Protein AF-0000000075736662 (afdb_homodimer)

InterPro domains:
  IPR007848 Methyltransferase small domain [PF05175] (39-181)
  IPR029063 S-adenosyl-L-methionine-dependent methyltransferase superfamily [G3DSA:3.40.50.150] (13-254)
  IPR029063 S-adenosyl-L-methionine-dependent methyltransferase superfamily [SSF53335] (34-203)
  IPR050210 tRNA (adenine-N(6)-)-methyltransferase [PTHR47739] (12-248)

Foldseek 3Di:
DPPPPPPPPQDWDWDAWLQRLFIAIAGPDDDDDDLQLLQQLLLAADEAPFEEEEDACQLNSNQVLNCSLYPRYAYEYEHQDVVRLVRNVVRCVVNVHDYHYHRDDLLDDQVRCVVRVQFFAAGQEYEYEFDPPPPVVPPPDPPVVVVPPPPPPDDSLLSNVVSRLRRHHQFGKYKYKDFPVCVVVNVVSCVPFWDPKEKEFEAQEPPDGGGMIIMMITGVDDDHYHYDYYHYQAYNVGHGDPQSVCSRNSNHGDPSNPD/DPPPPPPPPQDWDWDAWLQRLFIAIAGPDDDDDDLQLLQLLLLAADEAPFEEEEDACQLNSNQVLNCSLYPRYAYEYEHQDPVRLVRNVVRCVVNVHDYHYHRDDLLDDQVRCVVRVQFFAAGQEYEYEWDPPPPVVPPPDPPVVVVPPPPPPDDSLLSNVVSRLRRHHQFGKYKYKDFPVCVVVNVVSCVPQWDPKEKEFEAQEPPDGGGMIIMMITGNDDDHYHYDYYHYQAYNVGHGDPQSVCSRNSNHGDPSNPD

Radius of gyration: 26.82 Å; Cα contacts (8 Å, |Δi|>4): 1140; chains: 2; bounding box: 58×74×99 Å

Structure (mmCIF, N/CA/C/O backbone):
data_AF-0000000075736662-model_v1
#
loop_
_entity.id
_entity.type
_entity.pdbx_description
1 polymer Methyltransferase
#
loop_
_atom_site.group_PDB
_atom_site.id
_atom_site.type_symbol
_atom_site.label_atom_id
_atom_site.label_alt_id
_atom_site.label_comp_id
_atom_site.label_asym_id
_atom_site.label_entity_id
_atom_site.label_seq_id
_atom_site.pdbx_PDB_ins_code
_atom_site.Cartn_x
_atom_site.Cartn_y
_atom_site.Cartn_z
_atom_site.occupancy
_atom_site.B_iso_or_equiv
_atom_site.auth_seq_id
_atom_site.auth_comp_id
_atom_site.auth_asym_id
_atom_site.auth_atom_id
_atom_site.pdbx_PDB_model_num
ATOM 1 N N . MET A 1 1 ? 0.084 33.062 53.5 1 30.75 1 MET A N 1
ATOM 2 C CA . MET A 1 1 ? 0.023 33.688 52.188 1 30.75 1 MET A CA 1
ATOM 3 C C . MET A 1 1 ? 0.568 32.75 51.125 1 30.75 1 MET A C 1
ATOM 5 O O . MET A 1 1 ? 1.773 32.5 51.062 1 30.75 1 MET A O 1
ATOM 9 N N . THR A 1 2 ? -0.116 31.641 50.781 1 36.44 2 THR A N 1
ATOM 10 C CA . THR A 1 2 ? 0.215 30.547 49.875 1 36.44 2 THR A CA 1
ATOM 11 C C . THR A 1 2 ? 0.56 31.078 48.5 1 36.44 2 THR A C 1
ATOM 13 O O . THR A 1 2 ? -0.224 31.828 47.906 1 36.44 2 THR A O 1
ATOM 16 N N . GLU A 1 3 ? 1.802 31.391 48.219 1 38.34 3 GLU A N 1
ATOM 17 C CA . GLU A 1 3 ? 2.213 31.875 46.906 1 38.34 3 GLU A CA 1
ATOM 18 C C . GLU A 1 3 ? 1.52 31.094 45.781 1 38.34 3 GLU A C 1
ATOM 20 O O . GLU A 1 3 ? 1.496 29.859 45.812 1 38.34 3 GLU A O 1
ATOM 25 N N . PRO A 1 4 ? 0.386 31.594 45.188 1 38.97 4 PRO A N 1
ATOM 26 C CA . PRO A 1 4 ? -0.211 30.875 44.062 1 38.97 4 PRO A CA 1
ATOM 27 C C . PRO A 1 4 ? 0.835 30.266 43.156 1 38.97 4 PRO A C 1
ATOM 29 O O . PRO A 1 4 ? 1.888 30.859 42.906 1 38.97 4 PRO A O 1
ATOM 32 N N . VAL A 1 5 ? 1.201 29 43.312 1 40.25 5 VAL A N 1
ATOM 33 C CA . VAL A 1 5 ? 2.01 28.328 42.281 1 40.25 5 VAL A CA 1
ATOM 34 C C . VAL A 1 5 ? 1.581 28.781 40.906 1 40.25 5 VAL A C 1
ATOM 36 O O . VAL A 1 5 ? 0.405 28.688 40.531 1 40.25 5 VAL A O 1
ATOM 39 N N . ASP A 1 6 ? 2.006 29.875 40.375 1 44.06 6 ASP A N 1
ATOM 40 C CA . ASP A 1 6 ? 1.748 30.359 39.031 1 44.06 6 ASP A CA 1
ATOM 41 C C . ASP A 1 6 ? 1.659 29.203 38.031 1 44.06 6 ASP A C 1
ATOM 43 O O . ASP A 1 6 ? 2.389 28.219 38.156 1 44.06 6 ASP A O 1
ATOM 47 N N . PRO A 1 7 ? 0.623 28.812 37.469 1 44.59 7 PRO A N 1
ATOM 48 C CA . PRO A 1 7 ? 0.586 27.766 36.469 1 44.59 7 PRO A CA 1
ATOM 49 C C . PRO A 1 7 ? 1.918 27.594 35.719 1 44.59 7 PRO A C 1
ATOM 51 O O . PRO A 1 7 ? 2.504 28.578 35.281 1 44.59 7 PRO A O 1
ATOM 54 N N . ALA A 1 8 ? 2.832 26.75 36.062 1 46.53 8 ALA A N 1
ATOM 55 C CA . ALA A 1 8 ? 4.199 26.359 35.719 1 46.53 8 ALA A CA 1
ATOM 56 C C . ALA A 1 8 ? 4.504 26.609 34.25 1 46.53 8 ALA A C 1
ATOM 58 O O . ALA A 1 8 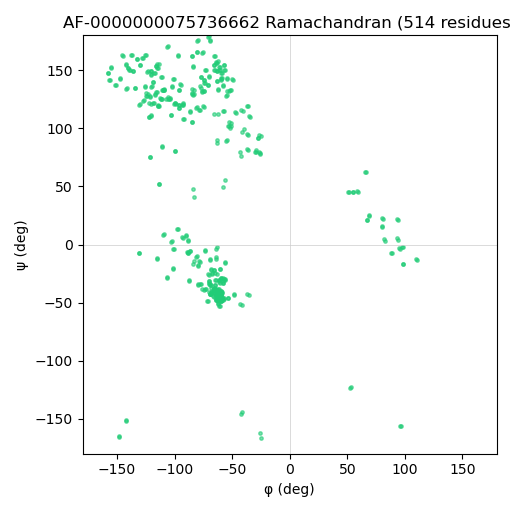? 3.85 26.047 33.375 1 46.53 8 ALA A O 1
ATOM 59 N N . ALA A 1 9 ? 4.828 27.766 33.656 1 56.56 9 ALA A N 1
ATOM 60 C CA . ALA A 1 9 ? 5.332 28.203 32.375 1 56.56 9 ALA A CA 1
ATOM 61 C C . ALA A 1 9 ? 6.164 27.109 31.703 1 56.56 9 ALA A C 1
ATOM 63 O O . ALA A 1 9 ? 7.238 26.766 32.219 1 56.56 9 ALA A O 1
ATOM 64 N N . GLN A 1 10 ? 5.441 26.125 31.078 1 71 10 GLN A N 1
ATOM 65 C CA . GLN A 1 10 ? 6.176 25.078 30.375 1 71 10 GLN A CA 1
ATOM 66 C C . GLN A 1 10 ? 7.367 25.656 29.609 1 71 10 GLN A C 1
ATOM 68 O O . GLN A 1 10 ? 7.254 26.703 28.969 1 71 10 GLN A O 1
ATOM 73 N N . THR A 1 11 ? 8.555 25.297 30 1 90.56 11 THR A N 1
ATOM 74 C CA . THR A 1 11 ? 9.773 25.688 29.312 1 90.56 11 THR A CA 1
ATOM 75 C C . THR A 1 11 ? 9.641 25.469 27.812 1 90.56 11 THR A C 1
ATOM 77 O O . THR A 1 11 ? 9.195 24.406 27.359 1 90.56 11 THR A O 1
ATOM 80 N N . VAL A 1 12 ? 9.648 26.594 27.031 1 94.88 12 VAL A N 1
ATOM 81 C CA . VAL A 1 12 ? 9.516 26.594 25.578 1 94.88 12 VAL A CA 1
ATOM 82 C C . VAL A 1 12 ? 10.891 26.812 24.938 1 94.88 12 VAL A C 1
ATOM 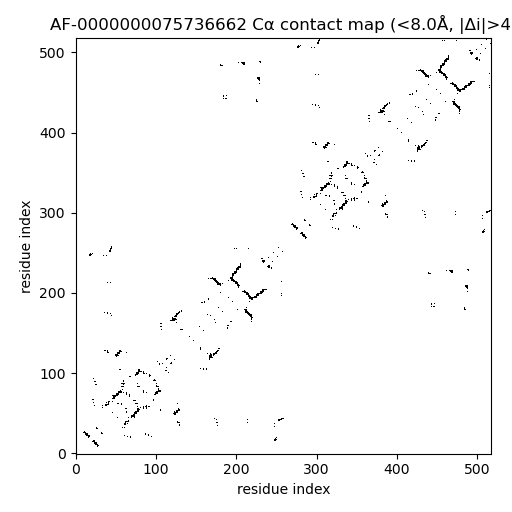84 O O . VAL A 1 12 ? 11.711 27.578 25.453 1 94.88 12 VAL A O 1
ATOM 87 N N . THR A 1 13 ? 11.195 26.062 23.938 1 96.75 13 THR A N 1
ATOM 88 C CA . THR A 1 13 ? 12.398 26.281 23.141 1 96.75 13 THR A CA 1
ATOM 89 C C . THR A 1 13 ? 12.039 26.672 21.703 1 96.75 13 THR A C 1
ATOM 91 O O . THR A 1 13 ? 10.922 26.438 21.25 1 96.75 13 THR A O 1
ATOM 94 N N . GLU A 1 14 ? 12.953 27.359 21.062 1 97.25 14 GLU A N 1
ATOM 95 C CA . GLU A 1 14 ? 12.773 27.734 19.656 1 97.25 14 GLU A CA 1
ATOM 96 C C . GLU A 1 14 ? 13.617 26.875 18.734 1 97.25 14 GLU A C 1
ATOM 98 O O . GLU A 1 14 ? 14.828 26.734 18.938 1 97.25 14 GLU A O 1
ATOM 103 N N . ASP A 1 15 ? 13.031 26.281 17.781 1 97.19 15 ASP A N 1
ATOM 104 C CA . ASP A 1 15 ? 13.711 25.422 16.812 1 97.19 15 ASP A CA 1
ATOM 105 C C . ASP A 1 15 ? 13.492 25.906 15.383 1 97.19 15 ASP A C 1
ATOM 107 O O . ASP A 1 15 ? 12.43 26.453 15.062 1 97.19 15 ASP A O 1
ATOM 111 N N . GLY A 1 16 ? 14.508 25.672 14.469 1 97.94 16 GLY A N 1
ATOM 112 C CA . GLY A 1 16 ? 14.391 26.016 13.055 1 97.94 16 GLY A CA 1
ATOM 113 C C . GLY A 1 16 ? 13.945 24.844 12.195 1 97.94 16 GLY A C 1
ATOM 114 O O . GLY A 1 16 ? 14.359 23.703 12.414 1 97.94 16 GLY A O 1
ATOM 115 N N . PHE A 1 17 ? 13.094 25.188 11.328 1 98.12 17 PHE A N 1
ATOM 116 C CA . PHE A 1 17 ? 12.625 24.25 10.312 1 98.12 17 PHE A CA 1
ATOM 117 C C . PHE A 1 17 ? 12.812 24.828 8.914 1 98.12 17 PHE A C 1
ATOM 119 O O . PHE A 1 17 ? 13.047 26.031 8.766 1 98.12 17 PHE A O 1
ATOM 126 N N . LEU A 1 18 ? 12.766 23.984 7.887 1 98.31 18 LEU A N 1
ATOM 127 C CA . LEU A 1 18 ? 12.891 24.422 6.5 1 98.31 18 LEU A CA 1
ATOM 128 C C . LEU A 1 18 ? 14.172 25.219 6.293 1 98.31 18 LEU A C 1
ATOM 130 O O . LEU A 1 18 ? 14.141 26.328 5.734 1 98.31 18 LEU A O 1
ATOM 134 N N . GLY A 1 19 ? 15.25 24.688 6.848 1 96.88 19 GLY A N 1
ATOM 135 C CA . GLY A 1 19 ? 16.531 25.344 6.699 1 96.88 19 GLY A CA 1
ATOM 136 C C . GLY A 1 19 ? 16.609 26.672 7.418 1 96.88 19 GLY A C 1
ATOM 137 O O . GLY A 1 19 ? 17.312 27.594 6.98 1 96.88 19 GLY A O 1
ATOM 138 N N . GLY A 1 20 ? 15.734 26.828 8.383 1 97.5 20 GLY A N 1
ATOM 139 C CA . GLY A 1 20 ? 15.734 28.062 9.148 1 97.5 20 GLY A CA 1
ATOM 140 C C . GLY A 1 20 ? 14.695 29.062 8.68 1 97.5 20 GLY A C 1
ATOM 141 O O . GLY A 1 20 ? 14.508 30.109 9.305 1 97.5 20 GLY A O 1
ATOM 142 N N . ARG A 1 21 ? 13.969 28.797 7.703 1 97.62 21 ARG A N 1
ATOM 143 C CA . ARG A 1 21 ? 12.992 29.703 7.125 1 97.62 21 ARG A CA 1
ATOM 144 C C . ARG A 1 21 ? 11.719 29.75 7.961 1 97.62 21 ARG A C 1
ATOM 146 O O . ARG A 1 21 ? 10.875 30.625 7.777 1 97.62 21 ARG A O 1
ATOM 153 N N . LEU A 1 22 ? 11.594 28.797 8.828 1 98.56 22 LEU A N 1
ATOM 154 C CA . LEU A 1 22 ? 10.484 28.703 9.773 1 98.56 22 LEU A CA 1
ATOM 155 C C . LEU A 1 22 ? 10.992 28.469 11.188 1 98.56 22 LEU A C 1
ATOM 157 O O . LEU A 1 22 ? 11.711 27.5 11.445 1 98.56 22 LEU A O 1
ATOM 161 N N . ARG A 1 23 ? 10.68 29.375 12.062 1 98.56 23 ARG A N 1
ATOM 162 C CA . ARG A 1 23 ? 11.047 29.281 13.477 1 98.56 23 ARG A CA 1
ATOM 163 C C . ARG A 1 23 ? 9.844 28.938 14.336 1 98.56 23 ARG A C 1
ATOM 165 O O . ARG A 1 23 ? 8.82 29.625 14.297 1 98.56 23 ARG A O 1
ATOM 172 N N . LEU A 1 24 ? 9.984 27.875 15.094 1 98.38 24 LEU A N 1
ATOM 173 C CA . LEU A 1 24 ? 8.859 27.438 15.898 1 98.38 24 LEU A CA 1
ATOM 174 C C . LEU A 1 24 ? 9.242 27.344 17.375 1 98.38 24 LEU A C 1
ATOM 176 O O . LEU A 1 24 ? 10.266 26.734 17.703 1 98.38 24 LEU A O 1
ATOM 180 N N . ARG A 1 25 ? 8.461 27.984 18.219 1 98.06 25 ARG A N 1
ATOM 181 C CA . ARG A 1 25 ? 8.523 27.766 19.656 1 98.06 25 ARG A CA 1
ATOM 182 C C . ARG A 1 25 ? 7.688 26.562 20.062 1 98.06 25 ARG A C 1
ATOM 184 O O . ARG A 1 25 ? 6.543 26.406 19.625 1 98.06 25 ARG A O 1
ATOM 191 N N . GLN A 1 26 ? 8.305 25.703 20.797 1 96.94 26 GLN A N 1
ATOM 192 C CA . GLN A 1 26 ? 7.602 24.5 21.234 1 96.94 26 GLN A CA 1
ATOM 193 C C . GLN A 1 26 ? 7.984 24.125 22.656 1 96.94 26 GLN A C 1
ATOM 195 O O . GLN A 1 26 ? 9.062 24.469 23.125 1 96.94 26 GLN A O 1
ATOM 200 N N . PRO A 1 27 ? 7.051 23.391 23.328 1 95.25 27 PRO A N 1
ATOM 201 C CA . PRO A 1 27 ? 7.418 22.906 24.672 1 95.25 27 PRO A CA 1
ATOM 202 C C . PRO A 1 27 ? 8.719 22.109 24.672 1 95.25 27 PRO A C 1
ATOM 204 O O . PRO A 1 27 ? 8.977 21.344 23.734 1 95.25 27 PRO A O 1
ATOM 207 N N . ALA A 1 28 ? 9.492 22.281 25.719 1 93.75 28 ALA A N 1
ATOM 208 C CA . ALA A 1 28 ? 10.789 21.609 25.812 1 93.75 28 ALA A CA 1
ATOM 209 C C . ALA A 1 28 ? 10.625 20.109 25.953 1 93.75 28 A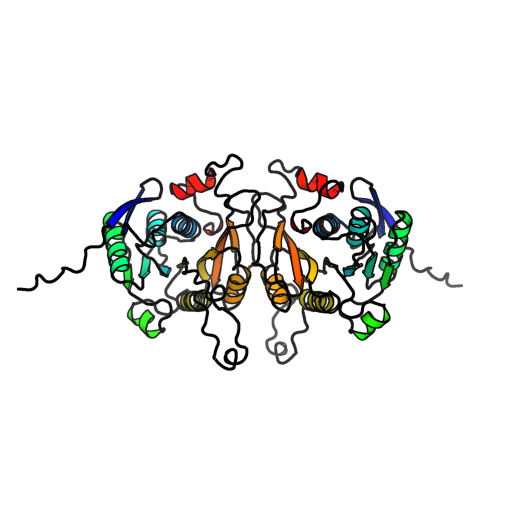LA A C 1
ATOM 211 O O . ALA A 1 28 ? 11.492 19.344 25.531 1 93.75 28 ALA A O 1
ATOM 212 N N . THR A 1 29 ? 9.477 19.75 26.484 1 89.38 29 THR A N 1
ATOM 213 C CA . THR A 1 29 ? 9.195 18.344 26.703 1 89.38 29 THR A CA 1
ATOM 214 C C . THR A 1 29 ? 7.852 17.953 26.078 1 89.38 29 THR A C 1
ATOM 216 O O . THR A 1 29 ? 7.074 18.828 25.688 1 89.38 29 THR A O 1
ATOM 219 N N . GLY A 1 30 ? 7.66 16.641 25.844 1 85.75 30 GLY A N 1
ATOM 220 C CA . GLY A 1 30 ? 6.41 16.172 25.266 1 85.75 30 GLY A CA 1
ATOM 221 C C . GLY A 1 30 ? 6.484 15.984 23.766 1 85.75 30 GLY A C 1
ATOM 222 O O . GLY A 1 30 ? 7.566 15.781 23.203 1 85.75 30 GLY A O 1
ATOM 223 N N . HIS A 1 31 ? 5.301 16.047 23.156 1 84.69 31 HIS A N 1
ATOM 224 C CA . HIS A 1 31 ? 5.254 15.852 21.719 1 84.69 31 HIS A CA 1
ATOM 225 C C . HIS A 1 31 ? 5.773 17.078 20.969 1 84.69 31 HIS A C 1
ATOM 227 O O . HIS A 1 31 ? 5.277 18.188 21.188 1 84.69 31 HIS A O 1
ATOM 233 N N . ARG A 1 32 ? 6.785 16.891 20.25 1 92.44 32 ARG A N 1
ATOM 234 C CA . ARG A 1 32 ? 7.418 17.969 19.484 1 92.44 32 ARG A CA 1
ATOM 235 C C . ARG A 1 32 ? 7.34 17.703 17.984 1 92.44 32 ARG A C 1
ATOM 237 O O . ARG A 1 32 ? 7.34 16.547 17.562 1 92.44 32 ARG A O 1
ATOM 244 N N . ALA A 1 33 ? 7.238 18.766 17.281 1 93.5 33 ALA A N 1
ATOM 245 C CA . ALA A 1 33 ? 7.227 18.641 15.82 1 93.5 33 ALA A CA 1
ATOM 246 C C . ALA A 1 33 ? 8.539 18.062 15.312 1 93.5 33 ALA A C 1
ATOM 248 O O . ALA A 1 33 ? 9.609 18.344 15.852 1 93.5 33 ALA A O 1
ATOM 249 N N . GLY A 1 34 ? 8.461 17.188 14.32 1 93.38 34 GLY A N 1
ATOM 250 C CA . GLY A 1 34 ? 9.633 16.578 13.703 1 93.38 34 GLY A CA 1
ATOM 251 C C . GLY A 1 34 ? 9.5 16.391 12.203 1 93.38 34 GLY A C 1
ATOM 252 O O . GLY A 1 34 ? 8.875 17.219 11.531 1 93.38 34 GLY A O 1
ATOM 253 N N . HIS A 1 35 ? 10.164 15.422 11.695 1 95.25 35 HIS A N 1
ATOM 254 C CA . HIS A 1 35 ? 10.227 15.172 10.258 1 95.25 35 HIS A CA 1
ATOM 255 C C . HIS A 1 35 ? 8.844 14.891 9.688 1 95.25 35 HIS A C 1
ATOM 257 O O . HIS A 1 35 ? 8.539 15.297 8.562 1 95.25 35 HIS A O 1
ATOM 263 N N . ASP A 1 36 ? 7.98 14.32 10.461 1 97.62 36 ASP A N 1
ATOM 264 C CA . ASP A 1 36 ? 6.652 13.961 9.977 1 97.62 36 ASP A CA 1
ATOM 265 C C . ASP A 1 36 ? 5.867 15.203 9.555 1 97.62 36 ASP A C 1
ATOM 267 O O . ASP A 1 36 ? 5.195 15.203 8.523 1 97.62 36 ASP A O 1
ATOM 271 N N . ALA A 1 37 ? 5.93 16.234 10.32 1 98.31 37 ALA A N 1
ATOM 272 C CA . ALA A 1 37 ? 5.195 17.469 10.023 1 98.31 37 ALA A CA 1
ATOM 273 C C . ALA A 1 37 ? 5.656 18.078 8.703 1 98.31 37 ALA A C 1
ATOM 275 O O . ALA A 1 37 ? 4.836 18.531 7.906 1 98.31 37 ALA A O 1
ATOM 276 N N . ILE A 1 38 ? 6.973 18.062 8.516 1 98.69 38 ILE A N 1
ATOM 277 C CA . ILE A 1 38 ? 7.527 18.703 7.328 1 98.69 38 ILE A CA 1
ATOM 278 C C . ILE A 1 38 ? 7.234 17.844 6.098 1 98.69 38 ILE A C 1
ATOM 280 O O . ILE A 1 38 ? 6.926 18.375 5.027 1 98.69 38 ILE A O 1
ATOM 284 N N . LEU A 1 39 ? 7.312 16.5 6.262 1 98.75 39 LEU A N 1
ATOM 285 C CA . LEU A 1 39 ? 6.945 15.617 5.168 1 98.75 39 LEU A CA 1
ATOM 286 C C . LEU A 1 39 ? 5.473 15.773 4.805 1 98.75 39 LEU A C 1
ATOM 288 O O . LEU A 1 39 ? 5.113 15.781 3.627 1 98.75 39 LEU A O 1
ATOM 292 N N . LEU A 1 40 ? 4.621 15.891 5.812 1 98.81 40 LEU A N 1
ATOM 293 C CA . LEU A 1 40 ? 3.197 16.125 5.602 1 98.81 40 LEU A CA 1
ATOM 294 C C . LEU A 1 40 ? 2.965 17.422 4.832 1 98.81 40 LEU A C 1
ATOM 296 O O . LEU A 1 40 ? 2.229 17.438 3.842 1 98.81 40 LEU A O 1
ATOM 300 N N . ALA A 1 41 ? 3.594 18.469 5.254 1 98.88 41 ALA A N 1
ATOM 301 C CA . ALA A 1 41 ? 3.461 19.75 4.582 1 98.88 41 ALA A CA 1
ATOM 302 C C . ALA A 1 41 ? 3.92 19.672 3.129 1 98.88 41 ALA A C 1
ATOM 304 O O . ALA A 1 41 ? 3.25 20.172 2.229 1 98.88 41 ALA A O 1
ATOM 305 N N . ALA A 1 42 ? 5.055 18.969 2.926 1 98.81 42 ALA A N 1
ATOM 306 C CA . ALA A 1 42 ? 5.641 18.844 1.595 1 98.81 42 ALA A CA 1
ATOM 307 C C . ALA A 1 42 ? 4.77 17.969 0.693 1 98.81 42 ALA A C 1
ATOM 309 O O . ALA A 1 42 ? 4.957 17.953 -0.525 1 98.81 42 ALA A O 1
ATOM 310 N N . SER A 1 43 ? 3.826 17.281 1.271 1 98.81 43 SER A N 1
ATOM 311 C CA . SER A 1 43 ? 2.936 16.391 0.533 1 98.81 43 SER A CA 1
ATOM 312 C C . SER A 1 43 ? 1.576 17.031 0.298 1 98.81 43 SER A C 1
ATOM 314 O O . SER A 1 43 ? 0.7 16.438 -0.332 1 98.81 43 SER A O 1
ATOM 316 N N . THR A 1 44 ? 1.338 18.203 0.816 1 98.81 44 THR A N 1
ATOM 317 C CA . THR A 1 44 ? 0.031 18.859 0.772 1 98.81 44 THR A CA 1
ATOM 318 C C . THR A 1 44 ? -0.052 19.828 -0.4 1 98.81 44 THR A C 1
ATOM 320 O O . THR A 1 44 ? 0.685 20.812 -0.447 1 98.81 44 THR A O 1
ATOM 323 N N . ARG A 1 45 ? -0.952 19.516 -1.263 1 97.5 45 ARG A N 1
ATOM 324 C CA . ARG A 1 45 ? -1.209 20.406 -2.385 1 97.5 45 ARG A CA 1
ATOM 325 C C . ARG A 1 45 ? -1.991 21.641 -1.936 1 97.5 45 ARG A C 1
ATOM 327 O O . ARG A 1 45 ? -2.994 21.516 -1.229 1 97.5 45 ARG A O 1
ATOM 334 N N . ALA A 1 46 ? -1.497 22.828 -2.367 1 97.81 46 ALA A N 1
ATOM 335 C CA . ALA A 1 46 ? -2.191 24.078 -2.08 1 97.81 46 ALA A CA 1
ATOM 336 C C . ALA A 1 46 ? -1.838 25.156 -3.109 1 97.81 46 ALA A C 1
ATOM 338 O O . ALA A 1 46 ? -0.787 25.078 -3.75 1 97.81 46 ALA A O 1
ATOM 339 N N . LYS A 1 47 ? -2.727 26.031 -3.303 1 97.44 47 LYS A N 1
ATOM 340 C CA . LYS A 1 47 ? -2.494 27.219 -4.133 1 97.44 47 LYS A CA 1
ATOM 341 C C . LYS A 1 47 ? -3.076 28.469 -3.48 1 97.44 47 LYS A C 1
ATOM 343 O O . LYS A 1 47 ? -3.904 28.375 -2.572 1 97.44 47 LYS A O 1
ATOM 348 N N . ALA A 1 48 ? -2.59 29.625 -4 1 97.94 48 ALA A N 1
ATOM 349 C CA . ALA A 1 48 ? -3.111 30.891 -3.492 1 97.94 48 ALA A CA 1
ATOM 350 C C . ALA A 1 48 ? -4.637 30.906 -3.527 1 97.94 48 ALA A C 1
ATOM 352 O O . ALA A 1 48 ? -5.246 30.5 -4.512 1 97.94 48 ALA A O 1
ATOM 353 N N . GLY A 1 49 ? -5.215 31.328 -2.434 1 98.25 49 GLY A N 1
ATOM 354 C CA . GLY A 1 49 ? -6.664 31.406 -2.344 1 98.25 49 GLY A CA 1
ATOM 355 C C . GLY A 1 49 ? -7.281 30.219 -1.633 1 98.25 49 GLY A C 1
ATOM 356 O O . GLY A 1 49 ? -8.445 30.266 -1.223 1 98.25 49 GLY A O 1
ATOM 357 N N . ASP A 1 50 ? -6.535 29.125 -1.489 1 98.69 50 ASP A N 1
ATOM 358 C CA . ASP A 1 50 ? -7.059 27.922 -0.839 1 98.69 50 ASP A CA 1
ATOM 359 C C . ASP A 1 50 ? -7.23 28.141 0.662 1 98.69 50 ASP A C 1
ATOM 361 O O . ASP A 1 50 ? -6.375 28.75 1.305 1 98.69 50 ASP A O 1
ATOM 365 N N . ARG A 1 51 ? -8.328 27.672 1.18 1 98.88 51 ARG A N 1
ATOM 366 C CA . ARG A 1 51 ? -8.453 27.484 2.621 1 98.88 51 ARG A CA 1
ATOM 367 C C . ARG A 1 51 ? -7.91 26.125 3.037 1 98.88 51 ARG A C 1
ATOM 369 O O . ARG A 1 51 ? -8.453 25.078 2.65 1 98.88 51 ARG A O 1
ATOM 376 N N . VAL A 1 52 ? -6.828 26.141 3.811 1 98.88 52 VAL A N 1
ATOM 377 C CA . VAL A 1 52 ? -6.105 24.938 4.195 1 98.88 52 VAL A CA 1
ATOM 378 C C . VAL A 1 52 ? -6.23 24.719 5.703 1 98.88 52 VAL A C 1
ATOM 380 O O . VAL A 1 52 ? -5.762 25.547 6.492 1 98.88 52 VAL A O 1
ATOM 383 N N . VAL A 1 53 ? -6.824 23.578 6.094 1 98.94 53 VAL A N 1
ATOM 384 C CA . VAL A 1 53 ? -7.098 23.328 7.504 1 98.94 53 VAL A CA 1
ATOM 385 C C . VAL A 1 53 ? -6.227 22.172 8.008 1 98.94 53 VAL A C 1
ATOM 387 O O . VAL A 1 53 ? -6.207 21.094 7.406 1 98.94 53 VAL A O 1
ATOM 390 N N . GLU A 1 54 ? -5.488 22.406 9.078 1 98.94 54 GLU A N 1
ATOM 391 C CA . GLU A 1 54 ? -4.738 21.344 9.734 1 98.94 54 GLU A CA 1
ATOM 392 C C . GLU A 1 54 ? -5.48 20.828 10.961 1 98.94 54 GLU A C 1
ATOM 394 O O . GLU A 1 54 ? -5.812 21.594 11.867 1 98.94 54 GLU A O 1
ATOM 399 N N . PHE A 1 55 ? -5.766 19.531 10.969 1 98.69 55 PHE A N 1
ATOM 400 C CA . PHE A 1 55 ? -6.289 18.875 12.156 1 98.69 55 PHE A CA 1
ATOM 401 C C . PHE A 1 55 ? -5.152 18.453 13.086 1 98.69 55 PHE A C 1
ATOM 403 O O . PHE A 1 55 ? -4.215 17.781 12.656 1 98.69 55 PHE A O 1
ATOM 410 N N . GLY A 1 56 ? -5.258 18.797 14.367 1 97.81 56 GLY A N 1
ATOM 411 C CA . GLY A 1 56 ? -4.188 18.469 15.297 1 97.81 56 GLY A CA 1
ATOM 412 C C . GLY A 1 56 ? -2.891 19.188 14.992 1 97.81 56 GLY A C 1
ATOM 413 O O . GLY A 1 56 ? -1.847 18.547 14.82 1 97.81 56 GLY A O 1
ATOM 414 N N . SER A 1 57 ? -2.967 20.5 15.078 1 98.19 57 SER A N 1
ATOM 415 C CA . SER A 1 57 ? -1.87 21.312 14.547 1 98.19 57 SER A CA 1
ATOM 416 C C . SER A 1 57 ? -0.699 21.359 15.523 1 98.19 57 SER A C 1
ATOM 418 O O . SER A 1 57 ? 0.421 21.703 15.141 1 98.19 57 SER A O 1
ATOM 420 N N . GLY A 1 58 ? -0.956 21.016 16.812 1 97.31 58 GLY A N 1
ATOM 421 C CA . GLY A 1 58 ? 0.085 21.297 17.781 1 97.31 58 GLY A CA 1
ATOM 422 C C . GLY A 1 58 ? 0.556 22.734 17.766 1 97.31 58 GLY A C 1
ATOM 423 O O . GLY A 1 58 ? -0.254 23.656 17.844 1 97.31 58 GLY A O 1
ATOM 424 N N . VAL A 1 59 ? 1.823 22.906 17.562 1 98.06 59 VAL A N 1
ATOM 425 C CA . VAL A 1 59 ? 2.369 24.25 17.562 1 98.06 59 VAL A CA 1
ATOM 426 C C . VAL A 1 59 ? 2.334 24.828 16.156 1 98.06 59 VAL A C 1
ATOM 428 O O . VAL A 1 59 ? 2.924 25.875 15.883 1 98.06 59 VAL A O 1
ATOM 431 N N . GLY A 1 60 ? 1.72 24.156 15.211 1 98.62 60 GLY A N 1
ATOM 432 C CA . GLY A 1 60 ? 1.428 24.688 13.891 1 98.62 60 GLY A CA 1
ATOM 433 C C . GLY A 1 60 ? 2.496 24.344 12.867 1 98.62 60 GLY A C 1
ATOM 434 O O . GLY A 1 60 ? 2.588 25 11.82 1 98.62 60 GLY A O 1
ATOM 435 N N . ALA A 1 61 ? 3.307 23.297 13.117 1 98.56 61 ALA A N 1
ATOM 436 C CA . ALA A 1 61 ? 4.484 23.016 12.297 1 98.56 61 ALA A CA 1
ATOM 437 C C . ALA A 1 61 ? 4.094 22.75 10.852 1 98.56 61 ALA A C 1
ATOM 439 O O . ALA A 1 61 ? 4.594 23.406 9.93 1 98.56 61 ALA A O 1
ATOM 440 N N . ALA A 1 62 ? 3.188 21.859 10.578 1 98.75 62 ALA A N 1
ATOM 441 C CA . ALA A 1 62 ? 2.852 21.453 9.211 1 98.75 62 ALA A CA 1
ATOM 442 C C . ALA A 1 62 ? 2.1 22.562 8.492 1 98.75 62 ALA A C 1
ATOM 444 O O . ALA A 1 62 ? 2.471 22.953 7.379 1 98.75 62 ALA A O 1
ATOM 445 N N . GLY A 1 63 ? 1.078 23.109 9.125 1 98.81 63 GLY A N 1
ATOM 446 C CA . GLY A 1 63 ? 0.286 24.172 8.508 1 98.81 63 GLY A CA 1
ATOM 447 C C . GLY A 1 63 ? 1.097 25.406 8.18 1 98.81 63 GLY A C 1
ATOM 448 O O . GLY A 1 63 ? 0.952 25.984 7.098 1 98.81 63 GLY A O 1
ATOM 449 N N . LEU A 1 64 ? 1.939 25.828 9.117 1 98.88 64 LEU A N 1
ATOM 450 C CA . LEU A 1 64 ? 2.75 27.016 8.891 1 98.88 64 LEU A CA 1
ATOM 451 C C . LEU A 1 64 ? 3.82 26.75 7.836 1 98.88 64 LEU A C 1
ATOM 453 O O . LEU A 1 64 ? 4.203 27.656 7.09 1 98.88 64 LEU A O 1
ATOM 457 N N . ALA A 1 65 ? 4.293 25.484 7.777 1 98.88 65 ALA A N 1
ATOM 458 C CA . ALA A 1 65 ? 5.223 25.125 6.707 1 98.88 65 ALA A CA 1
ATOM 459 C C . ALA A 1 65 ? 4.562 25.25 5.34 1 98.88 65 ALA A C 1
ATOM 461 O O . ALA A 1 65 ? 5.188 25.719 4.387 1 98.88 65 ALA A O 1
ATOM 462 N N . VAL A 1 66 ? 3.303 24.859 5.199 1 98.81 66 VAL A N 1
ATOM 463 C CA . VAL A 1 66 ? 2.578 25.031 3.947 1 98.81 66 VAL A CA 1
ATOM 464 C C . VAL A 1 66 ? 2.43 26.531 3.641 1 98.81 66 VAL A C 1
ATOM 466 O O . VAL A 1 66 ? 2.65 26.953 2.508 1 98.81 66 VAL A O 1
ATOM 469 N N . ALA A 1 67 ? 2.086 27.297 4.684 1 98.75 67 ALA A N 1
ATOM 470 C CA . ALA A 1 67 ? 1.898 28.734 4.516 1 98.75 67 ALA A CA 1
ATOM 471 C C . ALA A 1 67 ? 3.193 29.406 4.07 1 98.75 67 ALA A C 1
ATOM 473 O O . ALA A 1 67 ? 3.164 30.375 3.299 1 98.75 67 ALA A O 1
ATOM 474 N N . ARG A 1 68 ? 4.277 28.953 4.594 1 98.38 68 ARG A N 1
ATOM 475 C CA . ARG A 1 68 ? 5.582 29.484 4.203 1 98.38 68 ARG A CA 1
ATOM 476 C C . ARG A 1 68 ? 5.891 29.156 2.746 1 98.38 68 ARG A C 1
ATOM 478 O O . ARG A 1 68 ? 6.477 29.984 2.033 1 98.38 68 ARG A O 1
ATOM 485 N N . ARG A 1 69 ? 5.523 27.984 2.283 1 97.5 69 ARG A N 1
ATOM 486 C CA . ARG A 1 69 ? 5.801 27.484 0.941 1 97.5 69 ARG A CA 1
ATOM 487 C C . ARG A 1 69 ? 4.887 28.141 -0.088 1 97.5 69 ARG A C 1
ATOM 489 O O . ARG A 1 69 ? 5.312 28.422 -1.213 1 97.5 69 ARG A O 1
ATOM 496 N N . VAL A 1 70 ? 3.617 28.344 0.326 1 97.56 70 VAL A N 1
ATOM 497 C CA . VAL A 1 70 ? 2.611 28.828 -0.612 1 97.56 70 VAL A CA 1
ATOM 498 C C . VAL A 1 70 ? 2.012 30.141 -0.095 1 97.56 70 VAL A C 1
ATOM 500 O O . VAL A 1 70 ? 1.161 30.125 0.797 1 97.56 70 VAL A O 1
ATOM 503 N N . GLU A 1 71 ? 2.324 31.203 -0.739 1 96.5 71 GLU A N 1
ATOM 504 C CA . GLU A 1 71 ? 1.806 32.5 -0.348 1 96.5 71 GLU A CA 1
ATOM 505 C C . GLU A 1 71 ? 0.334 32.656 -0.726 1 96.5 71 GLU A C 1
ATOM 507 O O . GLU A 1 71 ? -0.083 32.219 -1.798 1 96.5 71 GLU A O 1
ATOM 512 N N . GLY A 1 72 ? -0.385 33.25 0.09 1 97.62 72 GLY A N 1
ATOM 513 C CA . GLY A 1 72 ? -1.742 33.625 -0.258 1 97.62 72 GLY A CA 1
ATOM 514 C C . GLY A 1 72 ? -2.781 32.625 0.151 1 97.62 72 GLY A C 1
ATOM 515 O O . GLY A 1 72 ? -3.965 32.75 -0.16 1 97.62 72 GLY A O 1
ATOM 516 N N . ILE A 1 73 ? -2.369 31.562 0.841 1 98.19 73 ILE A N 1
ATOM 517 C CA . ILE A 1 73 ? -3.367 30.625 1.332 1 98.19 73 ILE A CA 1
ATOM 518 C C . ILE A 1 73 ? -4.004 31.156 2.611 1 98.19 73 ILE A C 1
ATOM 520 O O . ILE A 1 73 ? -3.543 32.156 3.166 1 98.19 73 ILE A O 1
ATOM 524 N N . ASP A 1 74 ? -5.113 30.547 2.986 1 98.5 74 ASP A N 1
ATOM 525 C CA . ASP A 1 74 ? -5.82 30.828 4.23 1 98.5 74 ASP A CA 1
ATOM 526 C C . ASP A 1 74 ? -5.719 29.656 5.199 1 98.5 74 ASP A C 1
ATOM 528 O O . ASP A 1 74 ? -6.621 28.828 5.27 1 98.5 74 ASP A O 1
ATOM 532 N N . PRO A 1 75 ? -4.613 29.625 5.949 1 98.75 75 PRO A N 1
ATOM 533 C CA . PRO A 1 75 ? -4.406 28.484 6.852 1 98.75 75 PRO A CA 1
ATOM 534 C C . PRO A 1 75 ? -5.238 28.578 8.125 1 98.75 75 PRO A C 1
ATOM 536 O O . PRO A 1 75 ? -5.34 29.656 8.719 1 98.75 75 PRO A O 1
ATOM 539 N N . VAL A 1 76 ? -5.848 27.469 8.516 1 98.94 76 VAL A N 1
ATOM 540 C CA . VAL A 1 76 ? -6.539 27.328 9.789 1 98.94 76 VAL A CA 1
ATOM 541 C C . VAL A 1 76 ? -5.922 26.172 10.578 1 98.94 76 VAL A C 1
ATOM 543 O O . VAL A 1 76 ? -5.855 25.047 10.086 1 98.94 76 VAL A O 1
ATOM 546 N N . LEU A 1 77 ? -5.426 26.469 11.773 1 98.88 77 LEU A N 1
ATOM 547 C CA . LEU A 1 77 ? -4.785 25.484 12.641 1 98.88 77 LEU A CA 1
ATOM 548 C C . LEU A 1 77 ? -5.727 25.062 13.766 1 98.88 77 LEU A C 1
ATOM 550 O O . LEU A 1 77 ? -6.027 25.844 14.664 1 98.88 77 LEU A O 1
ATOM 554 N N . VAL A 1 78 ? -6.184 23.812 13.711 1 98.81 78 VAL A N 1
ATOM 555 C CA . VAL A 1 78 ? -7.121 23.297 14.695 1 98.81 78 VAL A CA 1
ATOM 556 C C . VAL A 1 78 ? -6.367 22.469 15.742 1 98.81 78 VAL A C 1
ATOM 558 O O . VAL A 1 78 ? -5.68 21.5 15.398 1 98.81 78 VAL A O 1
ATOM 561 N N . GLU A 1 79 ? -6.465 22.844 16.953 1 98.12 79 GLU A N 1
ATOM 562 C CA . GLU A 1 79 ? -5.77 22.203 18.062 1 98.12 79 GLU A CA 1
ATOM 563 C C . GLU A 1 79 ? -6.645 22.141 19.312 1 98.12 79 GLU A C 1
ATOM 565 O O . GLU A 1 79 ? -7.293 23.141 19.656 1 98.12 79 GLU A O 1
ATOM 570 N N . ILE A 1 80 ? -6.648 20.969 19.922 1 97.56 80 ILE A N 1
ATOM 571 C CA . ILE A 1 80 ? -7.539 20.75 21.047 1 97.56 80 ILE A CA 1
ATOM 572 C C . ILE A 1 80 ? -6.926 21.375 22.312 1 97.56 80 ILE A C 1
ATOM 574 O O . ILE A 1 80 ? -7.648 21.828 23.203 1 97.56 80 ILE A O 1
ATOM 578 N N . ASP A 1 81 ? -5.648 21.375 22.5 1 96.56 81 ASP A N 1
ATOM 579 C CA . ASP A 1 81 ? -4.953 21.922 23.656 1 96.56 81 ASP A CA 1
ATOM 580 C C . ASP A 1 81 ? -4.801 23.438 23.516 1 96.56 81 ASP A C 1
ATOM 582 O O . ASP A 1 81 ? -4.09 23.922 22.641 1 96.56 81 ASP A O 1
ATOM 586 N N . PRO A 1 82 ? -5.367 24.188 24.406 1 97.25 82 PRO A N 1
ATOM 587 C CA . PRO A 1 82 ? -5.336 25.656 24.266 1 97.25 82 PRO A CA 1
ATOM 588 C C . PRO A 1 82 ? -3.922 26.219 24.359 1 97.25 82 PRO A C 1
ATOM 590 O O . PRO A 1 82 ? -3.621 27.234 23.734 1 97.25 82 PRO A O 1
ATOM 593 N N . ASN A 1 83 ? -3.09 25.547 25.109 1 96.12 83 ASN A N 1
ATOM 594 C CA . ASN A 1 83 ? -1.717 26.031 25.219 1 96.12 83 ASN A CA 1
ATOM 595 C C . ASN A 1 83 ? -0.952 25.844 23.922 1 96.12 83 ASN A C 1
ATOM 597 O O . ASN A 1 83 ? -0.212 26.734 23.5 1 96.12 83 ASN A O 1
ATOM 601 N N . LEU A 1 84 ? -1.128 24.766 23.297 1 97.19 84 LEU A N 1
ATOM 602 C CA . LEU A 1 84 ? -0.491 24.516 22.016 1 97.19 84 LEU A CA 1
ATOM 603 C C . LEU A 1 84 ? -1.07 25.422 20.938 1 97.19 84 LEU A C 1
ATOM 605 O O . LEU A 1 84 ? -0.332 25.938 20.094 1 97.19 84 LEU A O 1
ATOM 609 N N . ALA A 1 85 ? -2.377 25.609 20.969 1 97.94 85 ALA A N 1
ATOM 610 C CA . ALA A 1 85 ? -3.021 26.516 20.031 1 97.94 85 ALA A CA 1
ATOM 611 C C . ALA A 1 85 ? -2.453 27.938 20.156 1 97.94 85 ALA A C 1
ATOM 613 O O . ALA A 1 85 ? -2.217 28.609 19.141 1 97.94 85 ALA A O 1
ATOM 614 N N . ALA A 1 86 ? -2.256 28.312 21.391 1 97.62 86 ALA A N 1
ATOM 615 C CA . ALA A 1 86 ? -1.686 29.625 21.641 1 97.62 86 ALA A CA 1
ATOM 616 C C . ALA A 1 86 ? -0.269 29.734 21.078 1 97.62 86 ALA A C 1
ATOM 618 O O . ALA A 1 86 ? 0.1 30.734 20.469 1 97.62 86 ALA A O 1
ATOM 619 N N . LEU A 1 87 ? 0.472 28.688 21.281 1 97.69 87 LEU A N 1
ATOM 620 C CA . LEU A 1 87 ? 1.825 28.641 20.734 1 97.69 87 LEU A CA 1
ATOM 621 C C . LEU A 1 87 ? 1.8 28.688 19.203 1 97.69 87 LEU A C 1
ATOM 623 O O . LEU A 1 87 ? 2.65 29.328 18.594 1 97.69 87 LEU A O 1
ATOM 627 N N . ALA A 1 88 ? 0.87 28.016 18.609 1 98.5 88 ALA A N 1
ATOM 628 C CA . ALA A 1 88 ? 0.726 28.031 17.156 1 98.5 88 ALA A CA 1
ATOM 629 C C . ALA A 1 88 ? 0.457 29.453 16.641 1 98.5 88 ALA A C 1
ATOM 631 O O . ALA A 1 88 ? 1.031 29.875 15.641 1 98.5 88 ALA A O 1
ATOM 632 N N . CYS A 1 89 ? -0.396 30.125 17.328 1 98.31 89 CYS A N 1
ATOM 633 C CA . CYS A 1 89 ? -0.691 31.516 17 1 98.31 89 CYS A CA 1
ATOM 634 C C . CYS A 1 89 ? 0.563 32.375 17.094 1 98.31 89 CYS A C 1
ATOM 636 O O . CYS A 1 89 ? 0.862 33.156 16.188 1 98.31 89 CYS A O 1
ATOM 638 N N . ASP A 1 90 ? 1.269 32.219 18.203 1 98.31 90 ASP A N 1
ATOM 639 C CA . ASP A 1 90 ? 2.51 32.938 18.406 1 98.31 90 ASP A CA 1
ATOM 640 C C . ASP A 1 90 ? 3.529 32.625 17.328 1 98.31 90 ASP A C 1
ATOM 642 O O . ASP A 1 90 ? 4.242 33.531 16.859 1 98.31 90 ASP A O 1
ATOM 646 N N . ASN A 1 91 ? 3.629 31.359 16.938 1 98.69 91 ASN A N 1
ATOM 647 C CA . ASN A 1 91 ? 4.57 30.938 15.906 1 98.69 91 ASN A CA 1
ATOM 648 C C . ASN A 1 91 ? 4.227 31.547 14.547 1 98.69 91 ASN A C 1
ATOM 650 O O . ASN A 1 91 ? 5.125 31.906 13.789 1 98.69 91 ASN A O 1
ATOM 654 N N . ALA A 1 92 ? 2.914 31.625 14.219 1 98.75 92 ALA A N 1
ATOM 655 C CA . ALA A 1 92 ? 2.523 32.312 12.992 1 98.75 92 ALA A CA 1
ATOM 656 C C . ALA A 1 92 ? 3.029 33.75 12.992 1 98.75 92 ALA A C 1
ATOM 658 O O . ALA A 1 92 ? 3.648 34.219 12.023 1 98.75 92 ALA A O 1
ATOM 659 N N . ARG A 1 93 ? 2.828 34.438 14.125 1 98.38 93 ARG A N 1
ATOM 660 C CA . ARG A 1 93 ? 3.25 35.812 14.266 1 98.38 93 ARG A CA 1
ATOM 661 C C . ARG A 1 93 ? 4.766 35.938 14.164 1 98.38 93 ARG A C 1
ATOM 663 O O . ARG A 1 93 ? 5.277 36.812 13.469 1 98.38 93 ARG A O 1
ATOM 670 N N . LEU A 1 94 ? 5.391 35.031 14.867 1 98.19 94 LEU A N 1
ATOM 671 C CA . LEU A 1 94 ? 6.848 35.031 14.906 1 98.19 94 LEU A CA 1
ATOM 672 C C . LEU A 1 94 ? 7.426 34.938 13.492 1 98.19 94 LEU A C 1
ATOM 674 O O . LEU A 1 94 ? 8.484 35.531 13.219 1 98.19 94 LEU A O 1
ATOM 678 N N . ASN A 1 95 ? 6.766 34.312 12.555 1 98.56 95 ASN A N 1
ATOM 679 C CA . ASN A 1 95 ? 7.27 34.062 11.211 1 98.56 95 ASN A CA 1
ATOM 680 C C . ASN A 1 95 ? 6.648 35.031 10.195 1 98.56 95 ASN A C 1
ATOM 682 O O . ASN A 1 95 ? 6.852 34.875 8.984 1 98.56 95 ASN A O 1
ATOM 686 N N . GLY A 1 96 ? 5.773 36 10.648 1 98.31 96 GLY A N 1
ATOM 687 C CA . GLY A 1 96 ? 5.102 36.906 9.75 1 98.31 96 GLY A CA 1
ATOM 688 C C . GLY A 1 96 ? 4.059 36.25 8.875 1 98.31 96 GLY A C 1
ATOM 689 O O . GLY A 1 96 ? 3.848 36.656 7.73 1 98.31 96 GLY A O 1
ATOM 690 N N . LEU A 1 97 ? 3.543 35.156 9.336 1 98.38 97 LEU A N 1
ATOM 691 C CA . LEU A 1 97 ? 2.518 34.438 8.594 1 98.38 97 LEU A CA 1
ATOM 692 C C . LEU A 1 97 ? 1.132 34.719 9.156 1 98.38 97 LEU A C 1
ATOM 694 O O . LEU A 1 97 ? 0.978 34.906 10.367 1 98.38 97 LEU A O 1
ATOM 698 N N . VAL A 1 98 ? 0.178 34.812 8.273 1 97.06 98 VAL A N 1
ATOM 699 C CA . VAL A 1 98 ? -1.216 34.938 8.68 1 97.06 98 VAL A CA 1
ATOM 700 C C . VAL A 1 98 ? -1.859 33.531 8.758 1 97.06 98 VAL A C 1
ATOM 702 O O . VAL A 1 98 ? -1.863 32.812 7.77 1 97.06 98 VAL A O 1
ATOM 705 N N . ALA A 1 99 ? -2.357 33.188 9.922 1 98.38 99 ALA A N 1
ATOM 706 C CA . ALA A 1 99 ? -3.051 31.906 10.133 1 98.38 99 ALA A CA 1
ATOM 707 C C . ALA A 1 99 ? -4.082 32.031 11.25 1 98.38 99 ALA A C 1
ATOM 709 O O . ALA A 1 99 ? -3.834 32.688 12.266 1 98.38 99 ALA A O 1
ATOM 710 N N . GLU A 1 100 ? -5.168 31.484 11.008 1 98.5 100 GLU A N 1
ATOM 711 C CA . GLU A 1 100 ? -6.172 31.391 12.07 1 98.5 100 GLU A CA 1
ATOM 712 C C . GLU A 1 100 ? -5.934 30.156 12.945 1 98.5 100 GLU A C 1
ATOM 714 O O . GLU A 1 100 ? -5.621 29.078 12.445 1 98.5 100 GLU A O 1
ATOM 719 N N . THR A 1 101 ? -5.988 30.297 14.242 1 98.38 101 THR A N 1
ATOM 720 C CA . THR A 1 101 ? -5.898 29.172 15.172 1 98.38 101 THR A CA 1
ATOM 721 C C . THR A 1 101 ? -7.238 28.938 15.867 1 98.38 101 THR A C 1
ATOM 723 O O . THR A 1 101 ? -7.875 29.891 16.344 1 98.38 101 THR A O 1
ATOM 726 N N . VAL A 1 102 ? -7.676 27.734 15.914 1 98.31 102 VAL A N 1
ATOM 727 C CA . VAL A 1 102 ? -8.961 27.375 16.484 1 98.31 102 VAL A CA 1
ATOM 728 C C . VAL A 1 102 ? -8.766 26.266 17.531 1 98.31 102 VAL A C 1
ATOM 730 O O . VAL A 1 102 ? -8.164 25.234 17.25 1 98.31 102 VAL A O 1
ATOM 733 N N . CYS A 1 103 ? -9.211 26.484 18.766 1 98 103 CYS A N 1
ATOM 734 C CA . CYS A 1 103 ? -9.211 25.438 19.781 1 98 103 CYS A CA 1
ATOM 735 C C . CYS A 1 103 ? -10.469 24.578 19.672 1 98 103 CYS A C 1
ATOM 737 O O . CYS A 1 103 ? -11.555 25.016 20.031 1 98 103 CYS A O 1
ATOM 739 N N . LEU A 1 104 ? -10.336 23.438 19.188 1 97.62 104 LEU A N 1
ATOM 740 C CA . LEU A 1 104 ? -11.484 22.594 18.875 1 97.62 104 LEU A CA 1
ATOM 741 C C . LEU A 1 104 ? -11.094 21.125 18.859 1 97.62 104 LEU A C 1
ATOM 743 O O . LEU A 1 104 ? -10 20.766 18.406 1 97.62 104 LEU A O 1
ATOM 747 N N . ASP A 1 105 ? -12 20.25 19.375 1 97.12 105 ASP A N 1
ATOM 748 C CA . ASP A 1 105 ? -11.875 18.812 19.25 1 97.12 105 ASP A CA 1
ATOM 749 C C . ASP A 1 105 ? -12.289 18.328 17.859 1 97.12 105 ASP A C 1
ATOM 751 O O . ASP A 1 105 ? -13.469 18.422 17.5 1 97.12 105 ASP A O 1
ATOM 755 N N . VAL A 1 106 ? -11.359 17.781 17.125 1 96.94 106 VAL A N 1
ATOM 756 C CA . VAL A 1 106 ? -11.609 17.344 15.75 1 96.94 106 VAL A CA 1
ATOM 757 C C . VAL A 1 106 ? -12.742 16.328 15.727 1 96.94 106 VAL A C 1
ATOM 759 O O . VAL A 1 106 ? -13.469 16.219 14.742 1 96.94 106 VAL A O 1
ATOM 762 N N . THR A 1 107 ? -12.914 15.57 16.797 1 94.81 107 THR A N 1
ATOM 763 C CA . THR A 1 107 ? -13.945 14.547 16.875 1 94.81 107 THR A CA 1
ATOM 764 C C . THR A 1 107 ? -15.258 15.125 17.391 1 94.81 107 THR A C 1
ATOM 766 O O . THR A 1 107 ? -16.219 14.391 17.625 1 94.81 107 THR A O 1
ATOM 769 N N . GLY A 1 108 ? -15.273 16.422 17.625 1 93.12 108 GLY A N 1
ATOM 770 C CA . GLY A 1 108 ? -16.469 17.078 18.141 1 93.12 108 GLY A CA 1
ATOM 771 C C . GLY A 1 108 ? -17.609 17.125 17.125 1 93.12 108 GLY A C 1
ATOM 772 O O . GLY A 1 108 ? -17.422 16.75 15.969 1 93.12 108 GLY A O 1
ATOM 773 N N . PRO A 1 109 ? -18.703 17.609 17.531 1 93.56 109 PRO A N 1
ATOM 774 C CA . PRO A 1 109 ? -19.891 17.641 16.672 1 93.56 109 PRO A CA 1
ATOM 775 C C . PRO A 1 109 ? -19.812 18.734 15.625 1 93.56 109 PRO A C 1
ATOM 777 O O . PRO A 1 109 ? -19.047 19.688 15.766 1 93.56 109 PRO A O 1
ATOM 780 N N . ALA A 1 110 ? -20.656 18.641 14.664 1 93.19 110 ALA A N 1
ATOM 781 C CA . ALA A 1 110 ? -20.703 19.562 13.531 1 93.19 110 ALA A CA 1
ATOM 782 C C . ALA A 1 110 ? -21 20.984 14.008 1 93.19 110 ALA A C 1
ATOM 784 O O . ALA A 1 110 ? -20.484 21.953 13.438 1 93.19 110 ALA A O 1
ATOM 785 N N . GLU A 1 111 ? -21.75 21.078 15.039 1 95.06 111 GLU A N 1
ATOM 786 C CA . GLU A 1 111 ? -22.125 22.391 15.547 1 95.06 111 GLU A CA 1
ATOM 787 C C . GLU A 1 111 ? -20.906 23.156 16.078 1 95.06 111 GLU A C 1
ATOM 789 O O . GLU A 1 111 ? -20.812 24.375 15.93 1 95.06 111 GLU A O 1
ATOM 794 N N . ALA A 1 112 ? -20.047 22.422 16.688 1 95.56 112 ALA A N 1
ATOM 795 C CA . ALA A 1 112 ? -18.828 23.047 17.203 1 95.56 112 ALA A CA 1
ATOM 796 C C . ALA A 1 112 ? -17.953 23.562 16.062 1 95.56 112 ALA A C 1
ATOM 798 O O . ALA A 1 112 ? -17.375 24.641 16.156 1 95.56 112 ALA A O 1
ATOM 799 N N . PHE A 1 113 ? -17.906 22.828 15.031 1 96.56 113 PHE A N 1
ATOM 800 C CA . PHE A 1 113 ? -17.156 23.25 13.844 1 96.56 113 PHE A CA 1
ATOM 801 C C . PHE A 1 113 ? -17.766 24.5 13.234 1 96.56 113 PHE A C 1
ATOM 803 O O . PHE A 1 113 ? -17.047 25.453 12.93 1 96.56 113 PHE A O 1
ATOM 810 N N . ALA A 1 114 ? -19.047 24.422 13.102 1 95.62 114 ALA A N 1
ATOM 811 C CA . ALA A 1 114 ? -19.75 25.562 12.5 1 95.62 114 ALA A CA 1
ATOM 812 C C . ALA A 1 114 ? -19.531 26.828 13.32 1 95.62 114 ALA A C 1
ATOM 814 O O . ALA A 1 114 ? -19.312 27.906 12.758 1 95.62 114 ALA A O 1
ATOM 815 N N . ALA A 1 115 ? -19.562 26.703 14.562 1 96.56 115 ALA A N 1
ATOM 816 C CA . ALA A 1 115 ? -19.391 27.844 15.453 1 96.56 115 ALA A CA 1
ATOM 817 C C . ALA A 1 115 ? -17.984 28.422 15.32 1 96.56 115 ALA A C 1
ATOM 819 O O . ALA A 1 115 ? -17.766 29.609 15.57 1 96.56 115 ALA A O 1
ATOM 820 N N . ALA A 1 116 ? -17.078 27.625 14.898 1 96.38 116 ALA A N 1
ATOM 821 C CA . ALA A 1 116 ? -15.688 28.047 14.742 1 96.38 116 ALA A CA 1
ATOM 822 C C . ALA A 1 116 ? -15.414 28.516 13.312 1 96.38 116 ALA A C 1
ATOM 824 O O . ALA A 1 116 ? -14.266 28.75 12.938 1 96.38 116 ALA A O 1
ATOM 825 N N . GLY A 1 117 ? -16.453 28.594 12.5 1 96.19 117 GLY A N 1
ATOM 826 C CA . GLY A 1 117 ? -16.297 29.016 11.117 1 96.19 117 GLY A CA 1
ATOM 827 C C . GLY A 1 117 ? -15.805 27.922 10.211 1 96.19 117 GLY A C 1
ATOM 828 O O . GLY A 1 117 ? -15.266 28.188 9.133 1 96.19 117 GLY A O 1
ATOM 829 N N . LEU A 1 118 ? -15.898 26.672 10.68 1 97.69 118 LEU A N 1
ATOM 830 C CA . LEU A 1 118 ? -15.445 25.5 9.93 1 97.69 118 LEU A CA 1
ATOM 831 C C . LEU A 1 118 ? -16.625 24.609 9.547 1 97.69 118 LEU A C 1
ATOM 833 O O . LEU A 1 118 ? -16.594 23.406 9.781 1 97.69 118 LEU A O 1
ATOM 837 N N . GLY A 1 119 ? -17.625 25.188 8.938 1 95.75 119 GLY A N 1
ATOM 838 C CA . GLY A 1 119 ? -18.797 24.453 8.492 1 95.75 119 GLY A CA 1
ATOM 839 C C . GLY A 1 119 ? -18.516 23.547 7.309 1 95.75 119 GLY A C 1
ATOM 840 O O . GLY A 1 119 ? -17.375 23.469 6.836 1 95.75 119 GLY A O 1
ATOM 841 N N . PRO A 1 120 ? -19.516 22.828 6.863 1 97.12 120 PRO A N 1
ATOM 842 C CA . PRO A 1 120 ? -19.344 21.922 5.734 1 97.12 120 PRO A CA 1
ATOM 843 C C . PRO A 1 120 ? -18.891 22.625 4.461 1 97.12 120 PRO A C 1
ATOM 845 O O . PRO A 1 120 ? -19.281 23.766 4.211 1 97.12 120 PRO A O 1
ATOM 848 N N . ASP A 1 121 ? -18.047 21.969 3.73 1 97.88 121 ASP A N 1
ATOM 849 C CA . ASP A 1 121 ? -17.625 22.375 2.391 1 97.88 121 ASP A CA 1
ATOM 850 C C . ASP A 1 121 ? -16.984 23.75 2.402 1 97.88 121 ASP A C 1
ATOM 852 O O . ASP A 1 121 ? -17.297 24.594 1.55 1 97.88 121 ASP A O 1
ATOM 856 N N . THR A 1 122 ? -16.125 24 3.336 1 98 122 THR A N 1
ATOM 857 C CA . THR A 1 122 ? -15.531 25.312 3.449 1 98 122 THR A CA 1
ATOM 858 C C . THR A 1 122 ? -14.023 25.25 3.189 1 98 122 THR A C 1
ATOM 860 O O . THR A 1 122 ? -13.375 26.281 3.018 1 98 122 THR A O 1
ATOM 863 N N . ALA A 1 123 ? -13.445 24.094 3.141 1 98.81 123 ALA A N 1
ATOM 864 C CA . ALA A 1 123 ? -12 23.953 3.012 1 98.81 123 ALA A CA 1
ATOM 865 C C . ALA A 1 123 ? -11.625 23.375 1.648 1 98.81 123 ALA A C 1
ATOM 867 O O . ALA A 1 123 ? -12.344 22.531 1.106 1 98.81 123 ALA A O 1
ATOM 868 N N . ASP A 1 124 ? -10.523 23.828 1.116 1 98.88 124 ASP A N 1
ATOM 869 C CA . ASP A 1 124 ? -9.969 23.297 -0.121 1 98.88 124 ASP A CA 1
ATOM 870 C C . ASP A 1 124 ? -9.047 22.109 0.162 1 98.88 124 ASP A C 1
ATOM 872 O O . ASP A 1 124 ? -8.922 21.203 -0.663 1 98.88 124 ASP A O 1
ATOM 876 N N . ALA A 1 125 ? -8.422 22.156 1.286 1 98.88 125 ALA A N 1
ATOM 877 C CA . ALA A 1 125 ? -7.496 21.094 1.693 1 98.88 125 ALA A CA 1
ATOM 878 C C . ALA A 1 125 ? -7.52 20.906 3.207 1 98.88 125 ALA A C 1
ATOM 880 O O . ALA A 1 125 ? -7.668 21.859 3.961 1 98.88 125 ALA A O 1
ATOM 881 N N . VAL A 1 126 ? -7.398 19.656 3.609 1 98.94 126 VAL A N 1
ATOM 882 C CA . VAL A 1 126 ? -7.184 19.297 5.004 1 98.94 126 VAL A CA 1
ATOM 883 C C . VAL A 1 126 ? -5.922 18.438 5.129 1 98.94 126 VAL A C 1
ATOM 885 O O . VAL A 1 126 ? -5.68 17.547 4.309 1 98.94 126 VAL A O 1
ATOM 888 N N . LEU A 1 127 ? -5.023 18.75 6.016 1 98.88 127 LEU A N 1
ATOM 889 C CA . LEU A 1 127 ? -3.883 17.891 6.316 1 98.88 127 LEU A CA 1
ATOM 890 C C . LEU A 1 127 ? -3.889 17.484 7.785 1 98.88 127 LEU A C 1
ATOM 892 O O . LEU A 1 127 ? -4.363 18.234 8.641 1 98.88 127 LEU A O 1
ATOM 896 N N . MET A 1 128 ? -3.359 16.266 8.055 1 98.69 128 MET A N 1
ATOM 897 C CA . MET A 1 128 ? -3.396 15.805 9.438 1 98.69 128 MET A CA 1
ATOM 898 C C . MET A 1 128 ? -2.332 14.742 9.688 1 98.69 128 MET A C 1
ATOM 900 O O . MET A 1 128 ? -1.933 14.031 8.766 1 98.69 128 MET A O 1
ATOM 904 N N . ASN A 1 129 ? -1.829 14.711 10.844 1 97.5 129 ASN A N 1
ATOM 905 C CA . ASN A 1 129 ? -1.014 13.672 11.477 1 97.5 129 ASN A CA 1
ATOM 906 C C . ASN A 1 129 ? -1.658 13.156 12.758 1 97.5 129 ASN A C 1
ATOM 908 O O . ASN A 1 129 ? -1.188 13.453 13.859 1 97.5 129 ASN A O 1
ATOM 912 N N . PRO A 1 130 ? -2.727 12.312 12.609 1 95.81 130 PRO A N 1
ATOM 913 C CA . PRO A 1 130 ? -3.48 11.891 13.797 1 95.81 130 PRO A CA 1
ATOM 914 C C . PRO A 1 130 ? -2.639 11.078 14.773 1 95.81 130 PRO A C 1
ATOM 916 O O . PRO A 1 130 ? -1.686 10.406 14.359 1 95.81 130 PRO A O 1
ATOM 919 N N . PRO A 1 131 ? -2.967 11.188 16.078 1 88.75 131 PRO A N 1
ATOM 920 C CA . PRO A 1 131 ? -2.283 10.32 17.031 1 88.75 131 PRO A CA 1
ATOM 921 C C . PRO A 1 131 ? -2.561 8.836 16.781 1 88.75 131 PRO A C 1
ATOM 923 O O . PRO A 1 131 ? -3.666 8.477 16.375 1 88.75 131 PRO A O 1
ATOM 926 N N . PHE A 1 132 ? -1.503 8.031 16.781 1 77.12 132 PHE A N 1
ATOM 927 C CA . PHE A 1 132 ? -1.595 6.617 16.469 1 77.12 132 PHE A CA 1
ATOM 928 C C . PHE A 1 132 ? -2.02 5.809 17.688 1 77.12 132 PHE A C 1
ATOM 930 O O . PHE A 1 132 ? -1.299 4.906 18.125 1 77.12 132 PHE A O 1
ATOM 937 N N . HIS A 1 133 ? -2.912 6.207 18.5 1 63.44 133 HIS A N 1
ATOM 938 C CA . HIS A 1 133 ? -3.141 5.387 19.688 1 63.44 133 HIS A CA 1
ATOM 939 C C . HIS A 1 133 ? -3.383 3.93 19.312 1 63.44 133 HIS A C 1
ATOM 941 O O . HIS A 1 133 ? -4.059 3.643 18.328 1 63.44 133 HIS A O 1
ATOM 947 N N . ASP A 1 134 ? -2.496 3.08 19.406 1 48.72 134 ASP A N 1
ATOM 948 C CA . ASP A 1 134 ? -2.729 1.647 19.25 1 48.72 134 ASP A CA 1
ATOM 949 C C . ASP A 1 134 ? -3.801 1.152 20.219 1 48.72 134 ASP A C 1
ATOM 951 O O . ASP A 1 134 ? -3.504 0.84 21.375 1 48.72 134 ASP A O 1
ATOM 955 N N . ALA A 1 135 ? -4.922 1.618 20.297 1 42.5 135 ALA A N 1
ATOM 956 C CA . ALA A 1 135 ? -5.836 0.941 21.219 1 42.5 135 ALA A CA 1
ATOM 957 C C . ALA A 1 135 ? -5.695 -0.575 21.109 1 42.5 135 ALA A C 1
ATOM 959 O O . ALA A 1 135 ? -5.836 -1.287 22.109 1 42.5 135 ALA A O 1
ATOM 960 N N . ALA A 1 136 ? -5.785 -1.118 19.844 1 40.91 136 ALA A N 1
ATOM 961 C CA . ALA A 1 136 ? -5.777 -2.576 19.75 1 40.91 136 ALA A CA 1
ATOM 962 C C . ALA A 1 136 ? -4.512 -3.156 20.375 1 40.91 136 ALA A C 1
ATOM 964 O O . ALA A 1 136 ? -4.457 -4.348 20.688 1 40.91 136 ALA A O 1
ATOM 965 N N . ARG A 1 137 ? -3.361 -2.457 20.344 1 40.19 137 ARG A N 1
ATOM 966 C CA . ARG A 1 137 ? -2.201 -3.047 21.016 1 40.19 137 ARG A CA 1
ATOM 967 C C . ARG A 1 137 ? -2.389 -3.078 22.516 1 40.19 137 ARG A C 1
ATOM 969 O O . ARG A 1 137 ? -1.693 -3.816 23.219 1 40.19 137 ARG A O 1
ATOM 976 N N . HIS A 1 138 ? -3.027 -2.016 23.047 1 36.78 138 HIS A N 1
ATOM 977 C CA . HIS A 1 138 ? -3.262 -2.098 24.484 1 36.78 138 HIS A CA 1
ATOM 978 C C . HIS A 1 138 ? -4.523 -2.898 24.797 1 36.78 138 HIS A C 1
ATOM 980 O O . HIS A 1 138 ? -4.957 -2.963 25.953 1 36.78 138 HIS A O 1
ATOM 986 N N . ARG A 1 139 ? -5.34 -3.156 23.875 1 36.72 139 ARG A N 1
ATOM 987 C CA . ARG A 1 139 ? -6.418 -3.979 24.406 1 36.72 139 ARG A CA 1
ATOM 988 C C . ARG A 1 139 ? -5.891 -5.324 24.891 1 36.72 139 ARG A C 1
ATOM 990 O O . ARG A 1 139 ? -5.34 -6.098 24.109 1 36.72 139 ARG A O 1
ATOM 997 N N . GLY A 1 140 ? -5.434 -5.531 26.078 1 35.41 140 GLY A N 1
ATOM 998 C CA . GLY A 1 140 ? -5.359 -6.812 26.766 1 35.41 140 GLY A CA 1
ATOM 999 C C . GLY A 1 140 ? -6.391 -7.812 26.281 1 35.41 140 GLY A C 1
ATOM 1000 O O . GLY A 1 140 ? -7.172 -7.512 25.375 1 35.41 140 GLY A O 1
ATOM 1001 N N . SER A 1 141 ? -6.695 -8.984 27.141 1 35.81 141 SER A N 1
ATOM 1002 C CA . SER A 1 141 ? -7.516 -10.18 27 1 35.81 141 SER A CA 1
ATOM 1003 C C . SER A 1 141 ? -8.945 -9.828 26.609 1 35.81 141 SER A C 1
ATOM 1005 O O . SER A 1 141 ? -9.594 -9 27.266 1 35.81 141 SER A O 1
ATOM 1007 N N . PRO A 1 142 ? -9.281 -10.055 25.359 1 37.19 142 PRO A N 1
ATOM 1008 C CA . PRO A 1 142 ? -10.703 -9.984 25 1 37.19 142 PRO A CA 1
ATOM 1009 C C . PRO A 1 142 ? -11.602 -10.648 26.047 1 37.19 142 PRO A C 1
ATOM 1011 O O . PRO A 1 142 ? -11.484 -11.852 26.297 1 37.19 142 PRO A O 1
ATOM 1014 N N . ASP A 1 143 ? -11.859 -10.125 27.094 1 34.06 143 ASP A N 1
ATOM 1015 C CA . ASP A 1 143 ? -13.031 -10.719 27.734 1 34.06 143 ASP A CA 1
ATOM 1016 C C . ASP A 1 143 ? -14.227 -10.742 26.781 1 34.06 143 ASP A C 1
ATOM 1018 O O . ASP A 1 143 ? -14.586 -9.719 26.203 1 34.06 143 ASP A O 1
ATOM 1022 N N . PRO A 1 144 ? -14.555 -11.914 26.156 1 36.56 144 PRO A N 1
ATOM 1023 C CA . PRO A 1 144 ? -15.648 -12.148 25.203 1 36.56 144 PRO A CA 1
ATOM 1024 C C . PRO A 1 144 ? -16.906 -11.336 25.531 1 36.56 144 PRO A C 1
ATOM 1026 O O . PRO A 1 144 ? -17.703 -11.039 24.656 1 36.56 144 PRO A O 1
ATOM 1029 N N . ALA A 1 145 ? -17.234 -11.32 26.828 1 34.25 145 ALA A N 1
ATOM 1030 C CA . ALA A 1 145 ? -18.531 -10.773 27.219 1 34.25 145 ALA A CA 1
ATOM 1031 C C . ALA A 1 145 ? -18.672 -9.32 26.766 1 34.25 145 ALA A C 1
ATOM 1033 O O . ALA A 1 145 ? -19.781 -8.859 26.484 1 34.25 145 ALA A O 1
ATOM 1034 N N . ARG A 1 146 ? -17.672 -8.57 27 1 38.03 146 ARG A N 1
ATOM 1035 C CA . ARG A 1 146 ? -17.859 -7.152 26.719 1 38.03 146 ARG A CA 1
ATOM 1036 C C . ARG A 1 146 ? -17.688 -6.871 25.219 1 38.03 146 ARG A C 1
ATOM 1038 O O . ARG A 1 146 ? -17.672 -5.711 24.812 1 38.03 146 ARG A O 1
ATOM 1045 N N . GLN A 1 147 ? -17.234 -7.777 24.422 1 38.03 147 GLN A N 1
ATOM 1046 C CA . GLN A 1 147 ? -17.203 -7.555 22.984 1 38.03 147 GLN A CA 1
ATOM 1047 C C . GLN A 1 147 ? -18.609 -7.41 22.422 1 38.03 147 GLN A C 1
ATOM 1049 O O . GLN A 1 147 ? -18.797 -7.441 21.203 1 38.03 147 GLN A O 1
ATOM 1054 N N . SER A 1 148 ? -19.719 -7.574 23.281 1 34.22 148 SER A N 1
ATOM 1055 C CA . SER A 1 148 ? -21.047 -7.504 22.703 1 34.22 148 SER A CA 1
ATOM 1056 C C . SER A 1 148 ? -21.156 -6.375 21.688 1 34.22 148 SER A C 1
ATOM 1058 O O . SER A 1 148 ? -20.188 -5.625 21.484 1 34.22 148 SER A O 1
ATOM 1060 N N . ALA A 1 149 ? -22.75 -5.699 21.734 1 36.03 149 ALA A N 1
ATOM 1061 C CA . ALA A 1 149 ? -23.547 -4.832 20.859 1 36.03 149 ALA A CA 1
ATOM 1062 C C . ALA A 1 149 ? -22.906 -3.453 20.734 1 36.03 149 ALA A C 1
ATOM 1064 O O . ALA A 1 149 ? -23.578 -2.484 20.359 1 36.03 149 ALA A O 1
ATOM 1065 N N . HIS A 1 150 ? -21.922 -3.043 21.469 1 33.09 150 HIS A N 1
ATOM 1066 C CA . HIS A 1 150 ? -21.531 -1.641 21.531 1 33.09 150 HIS A CA 1
ATOM 1067 C C . HIS A 1 150 ? -21.062 -1.138 20.172 1 33.09 150 HIS A C 1
ATOM 1069 O O . HIS A 1 150 ? -20.312 -1.827 19.469 1 33.09 150 HIS A O 1
ATOM 1075 N N . LEU A 1 151 ? -21.766 -0.246 19.5 1 38.75 151 LEU A N 1
ATOM 1076 C CA . LEU A 1 151 ? -21.375 0.575 18.359 1 38.75 151 LEU A CA 1
ATOM 1077 C C . LEU A 1 151 ? -19.859 0.808 18.344 1 38.75 151 LEU A C 1
ATOM 1079 O O . LEU A 1 151 ? -19.312 1.343 19.312 1 38.75 151 LEU A O 1
ATOM 1083 N N . ALA A 1 152 ? -19.094 -0.009 17.953 1 46.84 152 ALA A N 1
ATOM 1084 C CA . ALA A 1 152 ? -17.641 0.095 17.891 1 46.84 152 ALA A CA 1
ATOM 1085 C C . ALA A 1 152 ? -17.203 1.549 17.75 1 46.84 152 ALA A C 1
ATOM 1087 O O . ALA A 1 152 ? -17.641 2.252 16.844 1 46.84 152 ALA A O 1
ATOM 1088 N N . THR A 1 153 ? -16.938 2.301 18.781 1 54.75 153 THR A N 1
ATOM 1089 C CA . THR A 1 153 ? -16.391 3.648 18.75 1 54.75 153 THR A CA 1
ATOM 1090 C C . THR A 1 153 ? -15.359 3.781 17.625 1 54.75 153 THR A C 1
ATOM 1092 O O . THR A 1 153 ? -14.453 2.955 17.5 1 54.75 153 THR A O 1
ATOM 1095 N N . PRO A 1 154 ? -15.797 4.754 16.75 1 69.94 154 PRO A N 1
ATOM 1096 C CA . PRO A 1 154 ? -14.828 4.934 15.664 1 69.94 154 PRO A CA 1
ATOM 1097 C C . PRO A 1 154 ? -13.398 5.117 16.172 1 69.94 154 PRO A C 1
ATOM 1099 O O . PRO A 1 154 ? -13.195 5.664 17.266 1 69.94 154 PRO A O 1
ATOM 1102 N N . THR A 1 155 ? -12.555 4.543 15.414 1 81.69 155 THR A N 1
ATOM 1103 C CA . THR A 1 155 ? -11.141 4.809 15.688 1 81.69 155 THR A CA 1
ATOM 1104 C C . THR A 1 155 ? -10.812 6.281 15.461 1 81.69 155 THR A C 1
ATOM 1106 O O . THR A 1 155 ? -11.602 7.008 14.844 1 81.69 155 THR A O 1
ATOM 1109 N N . THR A 1 156 ? -9.812 6.785 16.062 1 89.62 156 THR A N 1
ATOM 1110 C CA . THR A 1 156 ? -9.336 8.148 15.844 1 89.62 156 THR A CA 1
ATOM 1111 C C . THR A 1 156 ? -9.219 8.438 14.344 1 89.62 156 THR A C 1
ATOM 1113 O O . THR A 1 156 ? -9.703 9.461 13.867 1 89.62 156 THR A O 1
ATOM 1116 N N . LEU A 1 157 ? -8.688 7.492 13.586 1 95 157 LEU A N 1
ATOM 1117 C CA . LEU A 1 157 ? -8.523 7.66 12.141 1 95 157 LEU A CA 1
ATOM 1118 C C . LEU A 1 157 ? -9.867 7.844 11.461 1 95 157 LEU A C 1
ATOM 1120 O O . LEU A 1 157 ? -10.047 8.766 10.656 1 95 157 LEU A O 1
ATOM 1124 N N . GLU A 1 158 ? -10.82 7.047 11.766 1 95.38 158 GLU A N 1
ATOM 1125 C CA . GLU A 1 158 ? -12.148 7.113 11.164 1 95.38 158 GLU A CA 1
ATOM 1126 C C . GLU A 1 158 ? -12.828 8.445 11.469 1 95.38 158 GLU A C 1
ATOM 1128 O O . GLU A 1 158 ? -13.375 9.094 10.57 1 95.38 158 GLU A O 1
ATOM 1133 N N . ALA A 1 159 ? -12.773 8.852 12.742 1 95.69 159 ALA A N 1
ATOM 1134 C CA . ALA A 1 159 ? -13.414 10.094 13.164 1 95.69 159 ALA A CA 1
ATOM 1135 C C . ALA A 1 159 ? -12.789 11.305 12.469 1 95.69 159 ALA A C 1
ATOM 1137 O O . ALA A 1 159 ? -13.492 12.219 12.031 1 95.69 159 ALA A O 1
ATOM 1138 N N . TRP A 1 160 ? -11.477 11.328 12.359 1 97.56 160 TRP A N 1
ATOM 1139 C CA . TRP A 1 160 ? -10.781 12.461 11.758 1 97.56 160 TRP A CA 1
ATOM 1140 C C . TRP A 1 160 ? -11.062 12.523 10.258 1 97.56 160 TRP A C 1
ATOM 1142 O O . TRP A 1 160 ? -11.281 13.609 9.703 1 97.56 160 TRP A O 1
ATOM 1152 N N . VAL A 1 161 ? -11.031 11.352 9.602 1 98.06 161 VAL A N 1
ATOM 1153 C CA . VAL A 1 161 ? -11.305 11.312 8.164 1 98.06 161 VAL A CA 1
ATOM 1154 C C . VAL A 1 161 ? -12.75 11.75 7.902 1 98.06 161 VAL A C 1
ATOM 1156 O O . VAL A 1 161 ? -13.016 12.477 6.941 1 98.06 161 VAL A O 1
ATOM 1159 N N . HIS A 1 162 ? -13.641 11.359 8.75 1 97.25 162 HIS A N 1
ATOM 1160 C CA . HIS A 1 162 ? -15.031 11.773 8.617 1 97.25 162 HIS A CA 1
ATOM 1161 C C . HIS A 1 162 ? -15.172 13.289 8.766 1 97.25 162 HIS A C 1
ATOM 1163 O O . HIS A 1 162 ? -15.867 13.93 7.977 1 97.25 162 HIS A O 1
ATOM 1169 N N . ALA A 1 163 ? -14.531 13.828 9.75 1 97.81 163 ALA A N 1
ATOM 1170 C CA . ALA A 1 163 ? -14.555 15.281 9.953 1 97.81 163 ALA A CA 1
ATOM 1171 C C . ALA A 1 163 ? -13.977 16 8.742 1 97.81 163 ALA A C 1
ATOM 1173 O O . ALA A 1 163 ? -14.531 17.016 8.289 1 97.81 163 ALA A O 1
ATOM 1174 N N . ALA A 1 164 ? -12.891 15.469 8.219 1 98.56 164 ALA A N 1
ATOM 1175 C CA . ALA A 1 164 ? -12.273 16.062 7.039 1 98.56 164 ALA A CA 1
ATOM 1176 C C . ALA A 1 164 ? -13.227 16.047 5.852 1 98.56 164 ALA A C 1
ATOM 1178 O O . ALA A 1 164 ? -13.344 17.031 5.121 1 98.56 164 ALA A O 1
ATOM 1179 N N . ARG A 1 165 ? -13.875 14.945 5.691 1 98.38 165 ARG A N 1
ATOM 1180 C CA . ARG A 1 165 ? -14.812 14.82 4.578 1 98.38 165 ARG A CA 1
ATOM 1181 C C . ARG A 1 165 ? -15.914 15.875 4.668 1 98.38 165 ARG A C 1
ATOM 1183 O O . ARG A 1 165 ? -16.297 16.453 3.654 1 98.38 165 ARG A O 1
ATOM 1190 N N . ARG A 1 166 ? -16.375 16.109 5.848 1 97.69 166 ARG A N 1
ATOM 1191 C CA . ARG A 1 166 ? -17.438 17.109 6.055 1 97.69 166 ARG A CA 1
ATOM 1192 C C . ARG A 1 166 ? -16.938 18.516 5.727 1 97.69 166 ARG A C 1
ATOM 1194 O O . ARG A 1 166 ? -17.672 19.297 5.125 1 97.69 166 ARG A O 1
ATOM 1201 N N . LEU A 1 167 ? -15.797 18.781 6.066 1 98.25 167 LEU A N 1
ATOM 1202 C CA . LEU A 1 167 ? -15.227 20.109 5.953 1 98.25 167 LEU A CA 1
ATOM 1203 C C . LEU A 1 167 ? -14.828 20.422 4.512 1 98.25 167 LEU A C 1
ATOM 1205 O O . LEU A 1 167 ? -14.938 21.562 4.062 1 98.25 167 LEU A O 1
ATOM 1209 N N . LEU A 1 168 ? -14.383 19.422 3.77 1 98.75 168 LEU A N 1
ATOM 1210 C CA . LEU A 1 168 ? -13.797 19.609 2.441 1 98.75 168 LEU A CA 1
ATOM 1211 C C . LEU A 1 168 ? -14.883 19.922 1.416 1 98.75 168 LEU A C 1
ATOM 1213 O O . LEU A 1 168 ? -15.969 19.344 1.445 1 98.75 168 LEU A O 1
ATOM 1217 N N . LYS A 1 169 ? -14.578 20.859 0.534 1 98.69 169 LYS A N 1
ATOM 1218 C CA . LYS A 1 169 ? -15.352 21.031 -0.689 1 98.69 169 LYS A CA 1
ATOM 1219 C C . LYS A 1 169 ? -15.273 19.797 -1.576 1 98.69 169 LYS A C 1
ATOM 1221 O O . LYS A 1 169 ? -14.336 19 -1.456 1 98.69 169 LYS A O 1
ATOM 1226 N N . SER A 1 170 ? -16.312 19.656 -2.486 1 98.19 170 SER A N 1
ATOM 1227 C CA . SER A 1 170 ? -16.156 18.641 -3.527 1 98.19 170 SER A CA 1
ATOM 1228 C C . SER A 1 170 ? -14.867 18.859 -4.316 1 98.19 170 SER A C 1
ATOM 1230 O O . SER A 1 170 ? -14.562 19.984 -4.719 1 98.19 170 SER A O 1
ATOM 1232 N N . GLY A 1 171 ? -14.055 17.812 -4.422 1 98.19 171 GLY A N 1
ATOM 1233 C CA . GLY A 1 171 ? -12.781 17.922 -5.117 1 98.19 171 GLY A CA 1
ATOM 1234 C C . GLY A 1 171 ? -11.641 18.359 -4.211 1 98.19 171 GLY A C 1
ATOM 1235 O O . GLY A 1 171 ? -10.484 18.391 -4.633 1 98.19 171 GLY A O 1
ATOM 1236 N N . GLY A 1 172 ? -12.016 18.719 -2.957 1 98.69 172 GLY A N 1
ATOM 1237 C CA . GLY A 1 172 ? -10.977 19.047 -1.998 1 98.69 172 GLY A CA 1
ATOM 1238 C C . GLY A 1 172 ? -10.102 17.859 -1.643 1 98.69 172 GLY A C 1
ATOM 1239 O O . GLY A 1 172 ? -10.477 16.719 -1.884 1 98.69 172 GLY A O 1
ATOM 1240 N N . THR A 1 173 ? -8.938 18.125 -1.077 1 98.75 173 THR A N 1
ATOM 1241 C CA . THR A 1 173 ? -7.98 17.047 -0.868 1 98.75 173 THR A CA 1
ATOM 1242 C C . THR A 1 173 ? -7.684 16.859 0.618 1 98.75 173 THR A C 1
ATOM 1244 O O . THR A 1 173 ? -7.602 17.844 1.363 1 98.75 173 THR A O 1
ATOM 1247 N N . LEU A 1 174 ? -7.594 15.648 0.985 1 98.88 174 LEU A N 1
ATOM 1248 C CA . LEU A 1 174 ? -7.086 15.234 2.291 1 98.88 174 LEU A CA 1
ATOM 1249 C C . LEU A 1 174 ? -5.672 14.68 2.176 1 98.88 174 LEU A C 1
ATOM 1251 O O . LEU A 1 174 ? -5.402 13.82 1.335 1 98.88 174 LEU A O 1
ATOM 1255 N N . THR A 1 175 ? -4.754 15.227 2.941 1 98.94 175 THR A N 1
ATOM 1256 C CA . THR A 1 175 ? -3.404 14.68 3.049 1 98.94 175 THR A CA 1
ATOM 1257 C C . THR A 1 175 ? -3.117 14.219 4.477 1 98.94 175 THR A C 1
ATOM 1259 O O . THR A 1 175 ? -3.383 14.953 5.434 1 98.94 175 THR A O 1
ATOM 1262 N N . LEU A 1 176 ? -2.639 13 4.645 1 98.38 176 LEU A N 1
ATOM 1263 C CA . LEU A 1 176 ? -2.318 12.547 5.992 1 98.38 176 LEU A CA 1
ATOM 1264 C C . LEU A 1 176 ? -1.037 11.719 5.996 1 98.38 176 LEU A C 1
ATOM 1266 O O . LEU A 1 176 ? -0.604 11.234 4.949 1 98.38 176 LEU A O 1
ATOM 1270 N N . ILE A 1 177 ? -0.364 11.719 7.055 1 98.69 177 ILE A N 1
ATOM 1271 C CA . ILE A 1 177 ? 0.734 10.805 7.344 1 98.69 177 ILE A CA 1
ATOM 1272 C C . ILE A 1 177 ? 0.312 9.82 8.43 1 98.69 177 ILE A C 1
ATOM 1274 O O . ILE A 1 177 ? -0.36 10.203 9.391 1 98.69 177 ILE A O 1
ATOM 1278 N N . TRP A 1 178 ? 0.581 8.539 8.25 1 97.94 178 TRP A N 1
ATOM 1279 C CA . TRP A 1 178 ? 0.154 7.465 9.141 1 97.94 178 TRP A CA 1
ATOM 1280 C C . TRP A 1 178 ? 1.207 6.363 9.211 1 97.94 178 TRP A C 1
ATOM 1282 O O . TRP A 1 178 ? 2.188 6.383 8.469 1 97.94 178 TRP A O 1
ATOM 1292 N N . ARG A 1 179 ? 1.082 5.551 10.234 1 97.38 179 ARG A N 1
ATOM 1293 C CA . ARG A 1 179 ? 1.922 4.359 10.32 1 97.38 179 ARG A CA 1
ATOM 1294 C C . ARG A 1 179 ? 1.704 3.449 9.117 1 97.38 179 ARG A C 1
ATOM 1296 O O . ARG A 1 179 ? 0.566 3.217 8.703 1 97.38 179 ARG A O 1
ATOM 1303 N N . ALA A 1 180 ? 2.801 2.824 8.648 1 98.31 180 ALA A N 1
ATOM 1304 C CA . ALA A 1 180 ? 2.732 2.018 7.43 1 98.31 180 ALA A CA 1
ATOM 1305 C C . ALA A 1 180 ? 1.91 0.753 7.656 1 98.31 180 ALA A C 1
ATOM 1307 O O . ALA A 1 180 ? 1.216 0.286 6.75 1 98.31 180 ALA A O 1
ATOM 1308 N N . ASP A 1 181 ? 1.987 0.221 8.82 1 97.5 181 ASP A N 1
ATOM 1309 C CA . ASP A 1 181 ? 1.272 -1.022 9.094 1 97.5 181 ASP A CA 1
ATOM 1310 C C . ASP A 1 181 ? -0.229 -0.775 9.219 1 97.5 181 ASP A C 1
ATOM 1312 O O . ASP A 1 181 ? -1.01 -1.72 9.352 1 97.5 181 ASP A O 1
ATOM 1316 N N . GLY A 1 182 ? -0.718 0.496 9.188 1 96.62 182 GLY A N 1
ATOM 1317 C CA . GLY A 1 182 ? -2.129 0.85 9.211 1 96.62 182 GLY A CA 1
ATOM 1318 C C . GLY A 1 182 ? -2.699 1.111 7.828 1 96.62 182 GLY A C 1
ATOM 1319 O O . GLY A 1 182 ? -3.797 1.655 7.695 1 96.62 182 GLY A O 1
ATOM 1320 N N . LEU A 1 183 ? -1.975 0.735 6.816 1 98.19 183 LEU A N 1
ATOM 1321 C CA . LEU A 1 183 ? -2.355 1.018 5.434 1 98.19 183 LEU A CA 1
ATOM 1322 C C . LEU A 1 183 ? -3.768 0.52 5.148 1 98.19 183 LEU A C 1
ATOM 1324 O O . LEU A 1 183 ? -4.574 1.235 4.551 1 98.19 183 LEU A O 1
ATOM 1328 N N . ALA A 1 184 ? -4.105 -0.67 5.539 1 97.5 184 ALA A N 1
ATOM 1329 C CA . ALA A 1 184 ? -5.426 -1.233 5.281 1 97.5 184 ALA A CA 1
ATOM 1330 C C . ALA A 1 184 ? -6.52 -0.387 5.93 1 97.5 184 ALA A C 1
ATOM 1332 O O . ALA A 1 184 ? -7.578 -0.168 5.336 1 97.5 184 ALA A O 1
ATOM 1333 N N . ASP A 1 185 ? -6.309 0.092 7.164 1 95.75 185 ASP A N 1
ATOM 1334 C CA . ASP A 1 185 ? -7.262 0.946 7.867 1 95.75 185 ASP A CA 1
ATOM 1335 C C . ASP A 1 185 ? -7.496 2.25 7.105 1 95.75 185 ASP A C 1
ATOM 1337 O O . ASP A 1 185 ? -8.633 2.686 6.949 1 95.75 185 ASP A O 1
ATOM 1341 N N . VAL A 1 186 ? -6.387 2.787 6.656 1 98.06 186 VAL A N 1
ATOM 1342 C CA . VAL A 1 186 ? -6.461 4.055 5.941 1 98.06 186 VAL A CA 1
ATOM 1343 C C . VAL A 1 186 ? -7.293 3.885 4.672 1 98.06 186 VAL A C 1
ATOM 1345 O O . VAL A 1 186 ? -8.227 4.652 4.426 1 98.06 186 VAL A O 1
ATOM 1348 N N . LEU A 1 187 ? -6.941 2.871 3.9 1 98.38 187 LEU A N 1
ATOM 1349 C CA . LEU A 1 187 ? -7.645 2.664 2.639 1 98.38 187 LEU A CA 1
ATOM 1350 C C . LEU A 1 187 ? -9.109 2.309 2.881 1 98.38 187 LEU A C 1
ATOM 1352 O O . LEU A 1 187 ? -9.984 2.705 2.109 1 98.38 187 LEU A O 1
ATOM 1356 N N . GLY A 1 188 ? -9.391 1.588 3.938 1 96.69 188 GLY A N 1
ATOM 1357 C CA . GLY A 1 188 ? -10.758 1.256 4.301 1 96.69 188 GLY A CA 1
ATOM 1358 C C . GLY A 1 188 ? -11.602 2.475 4.625 1 96.69 188 GLY A C 1
ATOM 1359 O O . GLY A 1 188 ? -12.727 2.604 4.137 1 96.69 188 GLY A O 1
ATOM 1360 N N . VAL A 1 189 ? -11.07 3.346 5.449 1 97 189 VAL A N 1
ATOM 1361 C CA . VAL A 1 189 ? -11.836 4.512 5.883 1 97 189 VAL A CA 1
ATOM 1362 C C . VAL A 1 189 ? -12.008 5.477 4.711 1 97 189 VAL A C 1
ATOM 1364 O O . VAL A 1 189 ? -13.047 6.137 4.59 1 97 189 VAL A O 1
ATOM 1367 N N . LEU A 1 190 ? -11.023 5.559 3.807 1 98.12 190 LEU A N 1
ATOM 1368 C CA . LEU A 1 190 ? -11.094 6.469 2.67 1 98.12 190 LEU A CA 1
ATOM 1369 C C . LEU A 1 190 ? -12.125 6 1.657 1 98.12 190 LEU A C 1
ATOM 1371 O O . LEU A 1 190 ? -12.617 6.793 0.851 1 98.12 190 LEU A O 1
ATOM 1375 N N . GLY A 1 191 ? -12.383 4.723 1.641 1 95.19 191 GLY A N 1
ATOM 1376 C CA . GLY A 1 191 ? -13.328 4.156 0.688 1 95.19 191 GLY A CA 1
ATOM 1377 C C . GLY A 1 191 ? -14.695 4.793 0.757 1 95.19 191 GLY A C 1
ATOM 1378 O O . GLY A 1 191 ? -15.5 4.656 -0.169 1 95.19 191 GLY A O 1
ATOM 1379 N N . ARG A 1 192 ? -14.906 5.48 1.829 1 92.62 192 ARG A N 1
ATOM 1380 C CA . ARG A 1 192 ? -16.188 6.16 2.016 1 92.62 192 ARG A CA 1
ATOM 1381 C C . ARG A 1 192 ? -16.078 7.641 1.665 1 92.62 192 ARG A C 1
ATOM 1383 O O . ARG A 1 192 ? -15.914 8.484 2.551 1 92.62 192 ARG A O 1
ATOM 1390 N N . GLY A 1 193 ? -16.141 7.949 0.408 1 96.69 193 GLY A N 1
ATOM 1391 C CA . GLY A 1 193 ? -16.281 9.344 0.04 1 96.69 193 GLY A CA 1
ATOM 1392 C C . GLY A 1 193 ? -15.039 9.93 -0.602 1 96.69 193 GLY A C 1
ATOM 1393 O O . GLY A 1 193 ? -15.062 11.055 -1.103 1 96.69 193 GLY A O 1
ATOM 1394 N N . PHE A 1 194 ? -14.008 9.188 -0.48 1 98.44 194 PHE A N 1
ATOM 1395 C CA . PHE A 1 194 ? -12.781 9.648 -1.109 1 98.44 194 PHE A CA 1
ATOM 1396 C C . PHE A 1 194 ? -12.359 8.703 -2.232 1 98.44 194 PHE A C 1
ATOM 1398 O O . PHE A 1 194 ? -12.695 7.523 -2.219 1 98.44 194 PHE A O 1
ATOM 1405 N N . GLY A 1 195 ? -11.68 9.25 -3.188 1 97.94 195 GLY A N 1
ATOM 1406 C CA . GLY A 1 195 ? -11.016 8.516 -4.254 1 97.94 195 GLY A CA 1
ATOM 1407 C C . GLY A 1 195 ? -9.758 9.203 -4.75 1 97.94 195 GLY A C 1
ATOM 1408 O O . GLY A 1 195 ? -9.148 9.992 -4.031 1 97.94 195 GLY A O 1
ATOM 1409 N N . SER A 1 196 ? -9.266 8.734 -5.945 1 98 196 SER A N 1
ATOM 1410 C CA . SER A 1 196 ? -8.016 9.281 -6.477 1 98 196 SER A CA 1
ATOM 1411 C C . SER A 1 196 ? -6.91 9.25 -5.43 1 98 196 SER A C 1
ATOM 1413 O O . SER A 1 196 ? -6.211 10.25 -5.23 1 98 196 SER A O 1
ATOM 1415 N N . VAL A 1 197 ? -6.844 8.102 -4.77 1 98.56 197 VAL A N 1
ATOM 1416 C CA . VAL A 1 197 ? -5.926 7.957 -3.643 1 98.56 197 VAL A CA 1
ATOM 1417 C C . VAL A 1 197 ? -4.5 7.785 -4.156 1 98.56 197 VAL A C 1
ATOM 1419 O O . VAL A 1 197 ? -4.258 7.027 -5.098 1 98.56 197 VAL A O 1
ATOM 1422 N N . MET A 1 198 ? -3.596 8.531 -3.602 1 98.75 198 MET A N 1
ATOM 1423 C CA . MET A 1 198 ? -2.162 8.336 -3.797 1 98.75 198 MET A CA 1
ATOM 1424 C C . MET A 1 198 ? -1.479 7.949 -2.488 1 98.75 198 MET A C 1
ATOM 1426 O O . MET A 1 198 ? -1.729 8.562 -1.45 1 98.75 198 MET A O 1
ATOM 1430 N N . VAL A 1 199 ? -0.666 6.91 -2.529 1 98.88 199 VAL A N 1
ATOM 1431 C CA . VAL A 1 199 ? 0.071 6.441 -1.36 1 98.88 199 VAL A CA 1
ATOM 1432 C C . VAL A 1 199 ? 1.569 6.465 -1.649 1 98.88 199 VAL A C 1
ATOM 1434 O O . VAL A 1 199 ? 2.02 5.941 -2.672 1 98.88 199 VAL A O 1
ATOM 1437 N N . GLN A 1 200 ? 2.332 7.078 -0.833 1 98.81 200 GLN A N 1
ATOM 1438 C CA . GLN A 1 200 ? 3.789 7.062 -0.908 1 98.81 200 GLN A CA 1
ATOM 1439 C C . GLN A 1 200 ? 4.398 6.484 0.365 1 98.81 200 GLN A C 1
ATOM 1441 O O . GLN A 1 200 ? 4.332 7.105 1.429 1 98.81 200 GLN A O 1
ATOM 1446 N N . PRO A 1 201 ? 5.004 5.281 0.24 1 98.75 201 PRO A N 1
ATOM 1447 C CA . PRO A 1 201 ? 5.668 4.711 1.414 1 98.75 201 PRO A CA 1
ATOM 1448 C C . PRO A 1 201 ? 6.934 5.465 1.802 1 98.75 201 PRO A C 1
ATOM 1450 O O . PRO A 1 201 ? 7.668 5.938 0.929 1 98.75 201 PRO A O 1
ATOM 1453 N N . VAL A 1 202 ? 7.176 5.551 3.084 1 98.69 202 VAL A N 1
ATOM 1454 C CA . VAL A 1 202 ? 8.391 6.145 3.625 1 98.69 202 VAL A CA 1
ATOM 1455 C C . VAL A 1 202 ? 9.219 5.074 4.336 1 98.69 202 VAL A C 1
ATOM 1457 O O . VAL A 1 202 ? 8.758 4.465 5.305 1 98.69 202 VAL A O 1
ATOM 1460 N N . HIS A 1 203 ? 10.445 4.875 3.838 1 98.31 203 HIS A N 1
ATOM 1461 C CA . HIS A 1 203 ? 11.352 3.893 4.422 1 98.31 203 HIS A CA 1
ATOM 1462 C C . HIS A 1 203 ? 12.5 4.57 5.152 1 98.31 203 HIS A C 1
ATOM 1464 O O . HIS A 1 203 ? 13.094 5.523 4.637 1 98.31 203 HIS A O 1
ATOM 1470 N N . GLY A 1 204 ? 12.781 4.105 6.371 1 97.5 204 GLY A N 1
ATOM 1471 C CA . GLY A 1 204 ? 14 4.551 7.027 1 97.5 204 GLY A CA 1
ATOM 1472 C C . GLY A 1 204 ? 15.258 4.121 6.301 1 97.5 204 GLY A C 1
ATOM 1473 O O . GLY A 1 204 ? 16.188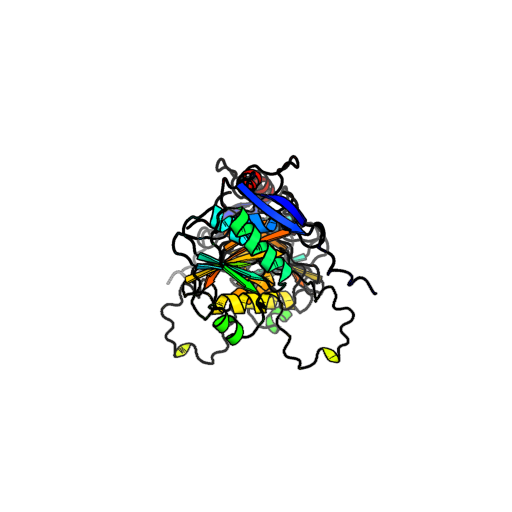 4.914 6.133 1 97.5 204 GLY A O 1
ATOM 1474 N N . HIS A 1 205 ? 15.234 2.861 5.957 1 94.25 205 HIS A N 1
ATOM 1475 C CA . HIS A 1 205 ? 16.328 2.248 5.207 1 94.25 205 HIS A CA 1
ATOM 1476 C C . HIS A 1 205 ? 15.797 1.48 3.998 1 94.25 205 HIS A C 1
ATOM 1478 O O . HIS A 1 205 ? 14.672 0.977 4.02 1 94.25 205 HIS A O 1
ATOM 1484 N N . ALA A 1 206 ? 16.703 1.36 3.006 1 92.19 206 ALA A N 1
ATOM 1485 C CA . ALA A 1 206 ? 16.297 0.838 1.702 1 92.19 206 ALA A CA 1
ATOM 1486 C C . ALA A 1 206 ? 15.875 -0.624 1.805 1 92.19 206 ALA A C 1
ATOM 1488 O O . ALA A 1 206 ? 15.117 -1.114 0.971 1 92.19 206 ALA A O 1
ATOM 1489 N N . ASP A 1 207 ? 16.266 -1.373 2.764 1 92.75 207 ASP A N 1
ATOM 1490 C CA . ASP A 1 207 ? 16.031 -2.812 2.83 1 92.75 207 ASP A CA 1
ATOM 1491 C C . ASP A 1 207 ? 15.016 -3.15 3.92 1 92.75 207 ASP A C 1
ATOM 1493 O O . ASP A 1 207 ? 14.805 -4.324 4.238 1 92.75 207 ASP A O 1
ATOM 1497 N N . LYS A 1 208 ? 14.383 -2.186 4.512 1 96.31 208 LYS A N 1
ATOM 1498 C CA . LYS A 1 208 ? 13.438 -2.4 5.605 1 96.31 208 LYS A CA 1
ATOM 1499 C C . LYS A 1 208 ? 12.031 -1.97 5.203 1 96.31 208 LYS A C 1
ATOM 1501 O O . LYS A 1 208 ? 11.859 -1.108 4.34 1 96.31 208 LYS A O 1
ATOM 1506 N N . PRO A 1 209 ? 11.031 -2.555 5.812 1 98.06 209 PRO A N 1
ATOM 1507 C CA . PRO A 1 209 ? 9.656 -2.133 5.539 1 98.06 209 PRO A CA 1
ATOM 1508 C C . PRO A 1 209 ? 9.43 -0.648 5.816 1 98.06 209 PRO A C 1
ATOM 1510 O O . PRO A 1 209 ? 10.172 -0.04 6.59 1 98.06 209 PRO A O 1
ATOM 1513 N N . ALA A 1 210 ? 8.453 -0.123 5.137 1 98.75 210 ALA A N 1
ATOM 1514 C CA . ALA A 1 210 ? 8.094 1.274 5.355 1 98.75 210 ALA A CA 1
ATOM 1515 C C . ALA A 1 210 ? 7.688 1.517 6.809 1 98.75 210 ALA A C 1
ATOM 1517 O O . ALA A 1 210 ? 7.098 0.644 7.449 1 98.75 210 ALA A O 1
ATOM 1518 N N . ILE A 1 211 ? 7.949 2.67 7.312 1 98.38 211 ILE A N 1
ATOM 1519 C CA . ILE A 1 211 ? 7.602 3.016 8.688 1 98.38 211 ILE A CA 1
ATOM 1520 C C . ILE A 1 211 ? 6.414 3.977 8.688 1 98.38 211 ILE A C 1
ATOM 1522 O O . ILE A 1 211 ? 5.645 4.023 9.656 1 98.38 211 ILE A O 1
ATOM 1526 N N . ARG A 1 212 ? 6.309 4.754 7.609 1 98.44 212 ARG A N 1
ATOM 1527 C CA . ARG A 1 212 ? 5.191 5.672 7.414 1 98.44 212 ARG A CA 1
ATOM 1528 C C . ARG A 1 212 ? 4.613 5.531 6.008 1 98.44 212 ARG A C 1
ATOM 1530 O O . ARG A 1 212 ? 5.258 4.98 5.117 1 98.44 212 ARG A O 1
ATOM 1537 N N . ILE A 1 213 ? 3.424 5.98 5.926 1 98.75 213 ILE A N 1
ATOM 1538 C CA . ILE A 1 213 ? 2.842 6.254 4.613 1 98.75 213 ILE A CA 1
ATOM 1539 C C . ILE A 1 213 ? 2.34 7.691 4.562 1 98.75 213 ILE A C 1
ATOM 1541 O O . ILE A 1 213 ? 1.815 8.211 5.551 1 98.75 213 ILE A O 1
ATOM 1545 N N . LEU A 1 214 ? 2.623 8.336 3.482 1 98.88 214 LEU A N 1
ATOM 1546 C CA . LEU A 1 214 ? 1.97 9.586 3.094 1 98.88 214 LEU A CA 1
ATOM 1547 C C . LEU A 1 214 ? 0.83 9.32 2.117 1 98.88 214 LEU A C 1
ATOM 1549 O O . LEU A 1 214 ? 0.993 8.562 1.157 1 98.88 214 LEU A O 1
ATOM 1553 N N . VAL A 1 215 ? -0.356 9.945 2.373 1 98.88 215 VAL A N 1
ATOM 1554 C CA . VAL A 1 215 ? -1.535 9.656 1.564 1 98.88 215 VAL A CA 1
ATOM 1555 C C . VAL A 1 215 ? -2.225 10.961 1.171 1 98.88 215 VAL A C 1
ATOM 1557 O O . VAL A 1 215 ? -2.373 11.859 1.997 1 98.88 215 VAL A O 1
ATOM 1560 N N . ARG A 1 216 ? -2.592 11.078 -0.021 1 98.88 216 ARG A N 1
ATOM 1561 C CA . ARG A 1 216 ? -3.512 12.117 -0.476 1 98.88 216 ARG A CA 1
ATOM 1562 C C . ARG A 1 216 ? -4.766 11.5 -1.095 1 98.88 216 ARG A C 1
ATOM 1564 O O . ARG A 1 216 ? -4.676 10.531 -1.854 1 98.88 216 ARG A O 1
ATOM 1571 N N . ALA A 1 217 ? -5.875 12 -0.778 1 98.81 217 ALA A N 1
ATOM 1572 C CA . ALA A 1 217 ? -7.156 11.547 -1.318 1 98.81 217 ALA A CA 1
ATOM 1573 C C . ALA A 1 217 ? -8.039 12.742 -1.687 1 98.81 217 ALA A C 1
ATOM 1575 O O . ALA A 1 217 ? -7.949 13.805 -1.068 1 98.81 217 ALA A O 1
ATOM 1576 N N . THR A 1 218 ? -8.852 12.57 -2.654 1 98.69 218 THR A N 1
ATOM 1577 C CA . THR A 1 218 ? -9.742 13.625 -3.131 1 98.69 218 THR A CA 1
ATOM 1578 C C . THR A 1 218 ? -11.195 13.281 -2.812 1 98.69 218 THR A C 1
ATOM 1580 O O . THR A 1 218 ? -11.664 12.188 -3.119 1 98.69 218 THR A O 1
ATOM 1583 N N . LYS A 1 219 ? -11.883 14.188 -2.123 1 98.69 219 LYS A N 1
ATOM 1584 C CA . LYS A 1 219 ? -13.305 13.984 -1.873 1 98.69 219 LYS A CA 1
ATOM 1585 C C . LYS A 1 219 ? -14.078 13.828 -3.18 1 98.69 219 LYS A C 1
ATOM 1587 O O . LYS A 1 219 ? -14.109 14.742 -4.008 1 98.69 219 LYS A O 1
ATOM 1592 N N . GLY A 1 220 ? -14.625 12.68 -3.369 1 97.94 220 GLY A N 1
ATOM 1593 C CA . GLY A 1 220 ? -15.375 12.398 -4.582 1 97.94 220 GLY A CA 1
ATOM 1594 C C . GLY A 1 220 ? -14.492 12.016 -5.754 1 97.94 220 GLY A C 1
ATOM 1595 O O . GLY A 1 220 ? -14.969 11.891 -6.883 1 97.94 220 GLY A O 1
ATOM 1596 N N . GLY A 1 221 ? -13.273 11.891 -5.578 1 97.62 221 GLY A N 1
ATOM 1597 C CA . GLY A 1 221 ? -12.359 11.516 -6.648 1 97.62 221 GLY A CA 1
ATOM 1598 C C . GLY A 1 221 ? -12.664 10.148 -7.242 1 97.62 221 GLY A C 1
ATOM 1599 O O . GLY A 1 221 ? -13.156 9.258 -6.543 1 97.62 221 GLY A O 1
ATOM 1600 N N . ARG A 1 222 ? -12.289 9.977 -8.508 1 95.31 222 ARG A N 1
ATOM 1601 C CA . ARG A 1 222 ? -12.664 8.734 -9.172 1 95.31 222 ARG A CA 1
ATOM 1602 C C . ARG A 1 222 ? -11.469 8.102 -9.867 1 95.31 222 ARG A C 1
ATOM 1604 O O . ARG A 1 222 ? -11.562 7 -10.406 1 95.31 222 ARG A O 1
ATOM 1611 N N . ALA A 1 223 ? -10.32 8.836 -9.898 1 96.75 223 ALA A N 1
ATOM 1612 C CA . ALA A 1 223 ? -9.133 8.266 -10.539 1 96.75 223 ALA A CA 1
ATOM 1613 C C . ALA A 1 223 ? -8.633 7.039 -9.773 1 96.75 223 ALA A C 1
ATOM 1615 O O . ALA A 1 223 ? -8.859 6.918 -8.57 1 96.75 223 ALA A O 1
ATOM 1616 N N . PRO A 1 224 ? -8 6.074 -10.469 1 95.88 224 PRO A N 1
ATOM 1617 C CA . PRO A 1 224 ? -7.492 4.871 -9.805 1 95.88 224 PRO A CA 1
ATOM 1618 C C . PRO A 1 224 ? -6.441 5.188 -8.742 1 95.88 224 PRO A C 1
ATOM 1620 O O . PRO A 1 224 ? -5.734 6.191 -8.844 1 95.88 224 PRO A O 1
ATOM 1623 N N . LEU A 1 225 ? -6.379 4.355 -7.719 1 98.12 225 LEU A N 1
ATOM 1624 C CA . LEU A 1 225 ? -5.348 4.449 -6.688 1 98.12 225 LEU A CA 1
ATOM 1625 C C . LEU A 1 225 ? -3.955 4.352 -7.301 1 98.12 225 LEU A C 1
ATOM 1627 O O . LEU A 1 225 ? -3.723 3.539 -8.195 1 98.12 225 LEU A O 1
ATOM 1631 N N . MET A 1 226 ? -3.059 5.172 -6.863 1 98.56 226 MET A N 1
ATOM 1632 C CA . MET A 1 226 ? -1.661 5.137 -7.289 1 98.56 226 MET A CA 1
ATOM 1633 C C . MET A 1 226 ? -0.741 4.863 -6.102 1 98.56 226 MET A C 1
ATOM 1635 O O . MET A 1 226 ? -0.805 5.559 -5.09 1 98.56 226 MET A O 1
ATOM 1639 N N . LEU A 1 227 ? 0.006 3.85 -6.172 1 98.56 227 LEU A N 1
ATOM 1640 C CA . LEU A 1 227 ? 1.106 3.592 -5.246 1 98.56 227 LEU A CA 1
ATOM 1641 C C . LEU A 1 227 ? 2.414 4.16 -5.789 1 98.56 227 LEU A C 1
ATOM 1643 O O . LEU A 1 227 ? 2.982 3.619 -6.742 1 98.56 227 LEU A O 1
ATOM 1647 N N . LEU A 1 228 ? 2.895 5.227 -5.188 1 98.5 228 LEU A N 1
ATOM 1648 C CA . LEU A 1 228 ? 4.027 5.988 -5.699 1 98.5 228 LEU A CA 1
ATOM 1649 C C . LEU A 1 228 ? 5.348 5.371 -5.246 1 98.5 228 LEU A C 1
ATOM 1651 O O . LEU A 1 228 ? 5.375 4.582 -4.297 1 98.5 228 LEU A O 1
ATOM 1655 N N . PRO A 1 229 ? 6.449 5.766 -5.98 1 96.94 229 PRO A N 1
ATOM 1656 C CA . PRO A 1 229 ? 7.766 5.344 -5.496 1 96.94 229 PRO A CA 1
ATOM 1657 C C . PRO A 1 229 ? 8.039 5.793 -4.062 1 96.94 229 PRO A C 1
ATOM 1659 O O . PRO A 1 229 ? 7.609 6.879 -3.662 1 96.94 229 PRO A O 1
ATOM 1662 N N . SER A 1 230 ? 8.828 5.004 -3.398 1 96.88 230 SER A N 1
ATOM 1663 C CA . SER A 1 230 ? 9.062 5.223 -1.975 1 96.88 230 SER A CA 1
ATOM 1664 C C . SER A 1 230 ? 9.953 6.438 -1.743 1 96.88 230 SER A C 1
ATOM 1666 O O . SER A 1 230 ? 10.766 6.793 -2.6 1 96.88 230 SER A O 1
ATOM 1668 N N . LEU A 1 231 ? 9.742 7.051 -0.643 1 97.44 231 LEU A N 1
ATOM 1669 C CA . LEU A 1 231 ? 10.68 8.031 -0.099 1 97.44 231 LEU A CA 1
ATOM 1670 C C . LEU A 1 231 ? 11.641 7.371 0.886 1 97.44 231 LEU A C 1
ATOM 1672 O O . LEU A 1 231 ? 11.211 6.777 1.876 1 97.44 231 LEU A O 1
ATOM 1676 N N . LEU A 1 232 ? 12.922 7.438 0.612 1 97.06 232 LEU A N 1
ATOM 1677 C CA . LEU A 1 232 ? 13.945 6.918 1.516 1 97.06 232 LEU A CA 1
ATOM 1678 C C . LEU A 1 232 ? 14.5 8.023 2.404 1 97.06 232 LEU A C 1
ATOM 1680 O O . LEU A 1 232 ? 15.039 9.016 1.906 1 97.06 232 LEU A O 1
ATOM 1684 N N . LEU A 1 233 ? 14.367 7.867 3.689 1 97.81 233 LEU A N 1
ATOM 1685 C CA . LEU A 1 233 ? 14.883 8.883 4.598 1 97.81 233 LEU A CA 1
ATOM 1686 C C . LEU A 1 233 ? 16.406 8.914 4.574 1 97.81 233 LEU A C 1
ATOM 1688 O O . LEU A 1 233 ? 17.016 9.992 4.59 1 97.81 233 LEU A O 1
ATOM 1692 N N . ASN A 1 234 ? 16.953 7.695 4.562 1 96 234 ASN A N 1
ATOM 1693 C CA . ASN A 1 234 ? 18.406 7.574 4.543 1 96 234 ASN A CA 1
ATOM 1694 C C . ASN A 1 234 ? 18.875 6.809 3.311 1 96 234 ASN A C 1
ATOM 1696 O O . ASN A 1 234 ? 18.234 5.852 2.879 1 96 234 ASN A O 1
ATOM 1700 N N . ASP A 1 235 ? 20.031 7.203 2.803 1 89.88 235 ASP A N 1
ATOM 1701 C CA . ASP A 1 235 ? 20.609 6.496 1.669 1 89.88 235 ASP A CA 1
ATOM 1702 C C . ASP A 1 235 ? 21.312 5.219 2.121 1 89.88 235 ASP A C 1
ATOM 1704 O O . ASP A 1 235 ? 21.344 4.91 3.314 1 89.88 235 ASP A O 1
ATOM 1708 N N . PRO A 1 236 ? 21.812 4.434 1.163 1 85.62 236 PRO A N 1
ATOM 1709 C CA . PRO A 1 236 ? 22.422 3.152 1.529 1 85.62 236 PRO A CA 1
ATOM 1710 C C . PRO A 1 236 ? 23.625 3.314 2.455 1 85.62 236 PRO A C 1
ATOM 1712 O O . PRO A 1 236 ? 24 2.379 3.17 1 85.62 236 PRO A O 1
ATOM 1715 N N . SER A 1 237 ? 24.219 4.48 2.463 1 90.25 237 SER A N 1
ATOM 1716 C CA . SER A 1 237 ? 25.375 4.738 3.32 1 90.25 237 SER A CA 1
ATOM 1717 C C . SER A 1 237 ? 24.938 5.199 4.707 1 90.25 237 SER A C 1
ATOM 1719 O O . SER A 1 237 ? 25.781 5.434 5.578 1 90.25 237 SER A O 1
ATOM 1721 N N . GLY A 1 238 ? 23.609 5.395 4.844 1 89.69 238 GLY A N 1
ATOM 1722 C CA . GLY A 1 238 ? 23.078 5.75 6.148 1 89.69 238 GLY A CA 1
ATOM 1723 C C . GLY A 1 238 ? 22.922 7.246 6.34 1 89.69 238 GLY A C 1
ATOM 1724 O O . GLY A 1 238 ? 22.484 7.703 7.402 1 89.69 238 GLY A O 1
ATOM 1725 N N . HIS A 1 239 ? 23.328 7.961 5.379 1 93.56 239 HIS A N 1
ATOM 1726 C CA . HIS A 1 239 ? 23.141 9.406 5.441 1 93.56 239 HIS A CA 1
ATOM 1727 C C . HIS A 1 239 ? 21.75 9.805 4.957 1 93.56 239 HIS A C 1
ATOM 1729 O O . HIS A 1 239 ? 21.141 9.094 4.164 1 93.56 239 HIS A O 1
ATOM 1735 N N . GLN A 1 240 ? 21.297 10.945 5.465 1 95.25 240 GLN A N 1
ATOM 1736 C CA . GLN A 1 240 ? 20.016 11.477 5.004 1 95.25 240 GLN A CA 1
ATOM 1737 C C . GLN A 1 240 ? 20 11.609 3.486 1 95.25 240 GLN A C 1
ATOM 1739 O O . GLN A 1 240 ? 20.938 12.125 2.885 1 95.25 240 GLN A O 1
ATOM 1744 N N . SER A 1 241 ? 18.938 11.133 2.795 1 96 241 SER A N 1
ATOM 1745 C CA . SER A 1 241 ? 18.844 11.172 1.339 1 96 241 SER A CA 1
ATOM 1746 C C . SER A 1 241 ? 18.766 12.602 0.822 1 96 241 SER A C 1
ATOM 1748 O O . SER A 1 241 ? 18.328 13.5 1.538 1 96 241 SER A O 1
ATOM 1750 N N . ALA A 1 242 ? 19.188 12.828 -0.395 1 96.06 242 ALA A N 1
ATOM 1751 C CA . ALA A 1 242 ? 19.203 14.156 -0.998 1 96.06 242 ALA A CA 1
ATOM 1752 C C . ALA A 1 242 ? 17.797 14.742 -1.053 1 96.06 242 ALA A C 1
ATOM 1754 O O . ALA A 1 242 ? 17.594 15.93 -0.761 1 96.06 242 ALA A O 1
ATOM 1755 N N . MET A 1 243 ? 16.859 13.93 -1.409 1 95.94 243 MET A N 1
ATOM 1756 C CA . MET A 1 243 ? 15.484 14.383 -1.502 1 95.94 243 MET A CA 1
ATOM 1757 C C . MET A 1 243 ? 14.961 14.828 -0.139 1 95.94 243 MET A C 1
ATOM 1759 O O . MET A 1 243 ? 14.367 15.906 -0.016 1 95.94 243 MET A O 1
ATOM 1763 N N . VAL A 1 244 ? 15.195 14.047 0.854 1 97.69 244 VAL A N 1
ATOM 1764 C CA . VAL A 1 244 ? 14.719 14.367 2.195 1 97.69 244 VAL A CA 1
ATOM 1765 C C . VAL A 1 244 ? 15.414 15.625 2.709 1 97.69 244 VAL A C 1
ATOM 1767 O O . VAL A 1 244 ? 14.773 16.5 3.299 1 97.69 244 VAL A O 1
ATOM 1770 N N . ARG A 1 245 ? 16.656 15.727 2.475 1 97.62 245 ARG A N 1
ATOM 1771 C CA . ARG A 1 245 ? 17.375 16.938 2.852 1 97.62 245 ARG A CA 1
ATOM 1772 C C . ARG A 1 245 ? 16.766 18.172 2.207 1 97.62 245 ARG A C 1
ATOM 1774 O O . ARG A 1 245 ? 16.562 19.188 2.871 1 97.62 245 ARG A O 1
ATOM 1781 N N . ALA A 1 246 ? 16.5 18.078 0.951 1 98.25 246 ALA A N 1
ATOM 1782 C CA . ALA A 1 246 ? 15.922 19.188 0.217 1 98.25 246 ALA A CA 1
ATOM 1783 C C . ALA A 1 246 ? 14.531 19.531 0.753 1 98.25 246 ALA A C 1
ATOM 1785 O O . ALA A 1 246 ? 14.18 20.719 0.875 1 98.25 246 ALA A O 1
ATOM 1786 N N . VAL A 1 247 ? 13.773 18.531 1.062 1 98.25 247 VAL A N 1
ATOM 1787 C CA . VAL A 1 247 ? 12.43 18.719 1.594 1 98.25 247 VAL A CA 1
ATOM 1788 C C . VAL A 1 247 ? 12.508 19.375 2.969 1 98.25 247 VAL A C 1
ATOM 1790 O O . VAL A 1 247 ? 11.805 20.359 3.238 1 98.25 247 VAL A O 1
ATOM 1793 N N . LEU A 1 248 ? 13.406 18.891 3.814 1 97.75 248 LEU A N 1
ATOM 1794 C CA . LEU A 1 248 ? 13.539 19.406 5.168 1 97.75 248 LEU A CA 1
ATOM 1795 C C . LEU A 1 248 ? 14.086 20.828 5.152 1 97.75 248 LEU A C 1
ATOM 1797 O O . LEU A 1 248 ? 13.852 21.609 6.086 1 97.75 248 LEU A O 1
ATOM 1801 N N . ALA A 1 249 ? 14.773 21.234 4.039 1 98.06 249 ALA A N 1
ATOM 1802 C CA . ALA A 1 249 ? 15.297 22.578 3.877 1 98.06 249 ALA A CA 1
ATOM 1803 C C . ALA A 1 249 ? 14.266 23.5 3.238 1 98.06 249 ALA A C 1
ATOM 1805 O O . ALA A 1 249 ? 14.492 24.703 3.109 1 98.06 249 ALA A O 1
ATOM 1806 N N . GLY A 1 250 ? 13.141 22.938 2.824 1 97.62 250 GLY A N 1
ATOM 1807 C CA . GLY A 1 250 ? 12.094 23.719 2.189 1 97.62 250 GLY A CA 1
ATOM 1808 C C . GLY A 1 250 ? 12.359 24 0.722 1 97.62 250 GLY A C 1
ATOM 1809 O O . GLY A 1 250 ? 11.805 24.938 0.152 1 97.62 250 GLY A O 1
ATOM 1810 N N . GLU A 1 251 ? 13.195 23.156 0.1 1 97.62 251 GLU A N 1
ATOM 1811 C CA . GLU A 1 251 ? 13.633 23.422 -1.265 1 97.62 251 GLU A CA 1
ATOM 1812 C C . GLU A 1 251 ? 12.867 22.578 -2.273 1 97.62 251 GLU A C 1
ATOM 1814 O O . GLU A 1 251 ? 12.883 22.859 -3.473 1 97.62 251 GLU A O 1
ATOM 1819 N N . GLN A 1 252 ? 12.281 21.5 -1.855 1 96.94 252 GLN A N 1
ATOM 1820 C CA . GLN A 1 252 ? 11.531 20.594 -2.723 1 96.94 252 GLN A CA 1
ATOM 1821 C C . GLN A 1 252 ? 10.25 20.125 -2.043 1 96.94 252 GLN A C 1
ATOM 1823 O O . GLN A 1 252 ? 10.164 20.109 -0.814 1 96.94 252 GLN A O 1
ATOM 1828 N N . ILE A 1 253 ? 9.258 19.844 -2.854 1 97.88 253 ILE A N 1
ATOM 1829 C CA . ILE A 1 253 ? 8.039 19.203 -2.365 1 97.88 253 ILE A CA 1
ATOM 1830 C C . ILE A 1 253 ? 8.016 17.75 -2.812 1 97.88 253 ILE A C 1
ATOM 1832 O O . ILE A 1 253 ? 8.875 17.312 -3.584 1 97.88 253 ILE A O 1
ATOM 1836 N N . LEU A 1 254 ? 7.109 17.016 -2.299 1 98.19 254 LEU A N 1
ATOM 1837 C CA . LEU A 1 254 ? 6.973 15.602 -2.633 1 98.19 254 LEU A CA 1
ATOM 1838 C C . LEU A 1 254 ? 5.922 15.398 -3.717 1 98.19 254 LEU A C 1
ATOM 1840 O O . LEU A 1 254 ? 5.105 16.281 -3.973 1 98.19 254 LEU A O 1
ATOM 1844 N N . PRO A 1 255 ? 5.93 14.266 -4.371 1 96.88 255 PRO A N 1
ATOM 1845 C CA . PRO A 1 255 ? 5.055 14.031 -5.52 1 96.88 255 PRO A CA 1
ATOM 1846 C C . PRO A 1 255 ? 3.574 14.195 -5.176 1 96.88 255 PRO A C 1
ATOM 1848 O O . PRO A 1 255 ? 2.783 14.609 -6.027 1 96.88 255 PRO A O 1
ATOM 1851 N N . LEU A 1 256 ? 3.125 13.891 -4.008 1 97.5 256 LEU A N 1
ATOM 1852 C CA . LEU A 1 256 ? 1.729 13.992 -3.598 1 97.5 256 LEU A CA 1
ATOM 1853 C C . LEU A 1 256 ? 1.228 15.422 -3.729 1 97.5 256 LEU A C 1
ATOM 1855 O O . LEU A 1 256 ? 0.025 15.656 -3.873 1 97.5 256 LEU A O 1
ATOM 1859 N N . ALA A 1 257 ? 2.121 16.359 -3.596 1 97.19 257 ALA A N 1
ATOM 1860 C CA . ALA A 1 257 ? 1.727 17.766 -3.602 1 97.19 257 ALA A CA 1
ATOM 1861 C C . ALA A 1 257 ? 1.701 18.328 -5.023 1 97.19 257 ALA A C 1
ATOM 1863 O O . ALA A 1 257 ? 1.306 19.469 -5.238 1 97.19 257 ALA A O 1
ATOM 1864 N N . GLN A 1 258 ? 2.221 17.406 -5.973 1 87.19 258 GLN A N 1
ATOM 1865 C CA . GLN A 1 258 ? 2.293 17.875 -7.352 1 87.19 258 GLN A CA 1
ATOM 1866 C C . GLN A 1 258 ? 0.92 17.844 -8.016 1 87.19 258 GLN A C 1
ATOM 1868 O O . GLN A 1 258 ? 0.068 17.031 -7.648 1 87.19 258 GLN A O 1
ATOM 1873 N N . SER A 1 259 ? 0.532 18.734 -8.867 1 70.31 259 SER A N 1
ATOM 1874 C CA . SER A 1 259 ? -0.755 18.906 -9.531 1 70.31 259 SER A CA 1
ATOM 1875 C C . SER A 1 259 ? -0.965 17.844 -10.609 1 70.31 259 SER A C 1
ATOM 1877 O O . SER A 1 259 ? -0.001 17.359 -11.203 1 70.31 259 SER A O 1
ATOM 1879 N N . MET B 1 1 ? -17.922 -36.969 -48.062 1 30.55 1 MET B N 1
ATOM 1880 C CA . MET B 1 1 ? -17 -37.438 -47.031 1 30.55 1 MET B CA 1
ATOM 1881 C C . MET B 1 1 ? -16.328 -36.281 -46.312 1 30.55 1 MET B C 1
ATOM 1883 O O . MET B 1 1 ? -15.492 -35.594 -46.906 1 30.55 1 MET B O 1
ATOM 1887 N N . THR B 1 2 ? -17.047 -35.469 -45.562 1 36.62 2 THR B N 1
ATOM 1888 C CA . THR B 1 2 ? -16.688 -34.219 -44.875 1 36.62 2 THR B CA 1
ATOM 1889 C C . THR B 1 2 ? -15.492 -34.438 -43.938 1 36.62 2 THR B C 1
ATOM 1891 O O . THR B 1 2 ? -15.508 -35.344 -43.094 1 36.62 2 THR B O 1
ATOM 1894 N N . GLU B 1 3 ? -14.281 -34.281 -44.438 1 38.59 3 GLU B N 1
ATOM 1895 C CA . GLU B 1 3 ? -13.102 -34.438 -43.594 1 38.59 3 GLU B CA 1
ATOM 1896 C C . GLU B 1 3 ? -13.305 -33.844 -42.219 1 38.59 3 GLU B C 1
ATOM 1898 O O . GLU B 1 3 ? -13.812 -32.719 -42.094 1 38.59 3 GLU B O 1
ATOM 1903 N N . PRO B 1 4 ? -13.633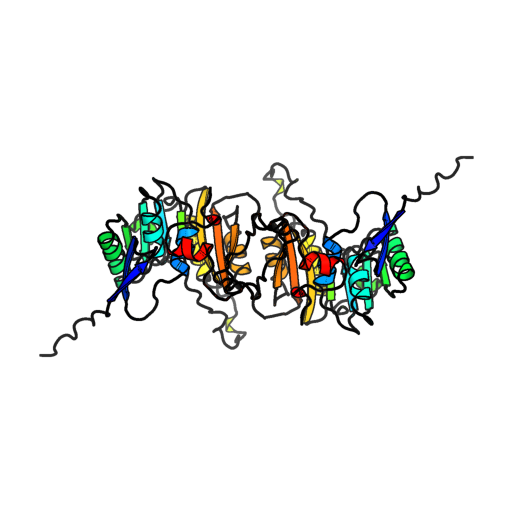 -34.625 -41.125 1 39.44 4 PRO B N 1
ATOM 1904 C CA . PRO B 1 4 ? -13.711 -34.031 -39.781 1 39.44 4 PRO B CA 1
ATOM 1905 C C . PRO B 1 4 ? -12.648 -32.938 -39.562 1 39.44 4 PRO B C 1
ATOM 1907 O O . PRO B 1 4 ? -11.523 -33.094 -40.031 1 39.44 4 PRO B O 1
ATOM 1910 N N . VAL B 1 5 ? -12.953 -31.672 -39.781 1 40.22 5 VAL B N 1
ATOM 1911 C CA . VAL B 1 5 ? -12.047 -30.609 -39.344 1 40.22 5 VAL B CA 1
ATOM 1912 C C . VAL B 1 5 ? -11.391 -31 -38 1 40.22 5 VAL B C 1
ATOM 1914 O O . VAL B 1 5 ? -12.086 -31.281 -37.031 1 40.22 5 VAL B O 1
ATOM 1917 N N . ASP B 1 6 ? -10.367 -31.781 -37.938 1 43.88 6 ASP B N 1
ATOM 1918 C CA . ASP B 1 6 ? -9.602 -32.156 -36.75 1 43.88 6 ASP B CA 1
ATOM 1919 C C . ASP B 1 6 ? -9.531 -30.984 -35.781 1 43.88 6 ASP B C 1
ATOM 1921 O O . ASP B 1 6 ? -9.438 -29.812 -36.188 1 43.88 6 ASP B O 1
ATOM 1925 N N . PRO B 1 7 ? -10.117 -30.922 -34.656 1 44.78 7 PRO B N 1
ATOM 1926 C CA . PRO B 1 7 ? -9.969 -29.828 -33.719 1 44.78 7 PRO B CA 1
ATOM 1927 C C . PRO B 1 7 ? -8.625 -29.094 -33.844 1 44.78 7 PRO B C 1
ATOM 1929 O O . PRO B 1 7 ? -7.578 -29.75 -33.906 1 44.78 7 PRO B O 1
ATOM 1932 N N . ALA B 1 8 ? -8.438 -28.031 -34.562 1 46.34 8 ALA B N 1
ATOM 1933 C CA . ALA B 1 8 ? -7.375 -27.141 -35 1 46.34 8 ALA B CA 1
ATOM 1934 C C . ALA B 1 8 ? -6.234 -27.094 -33.969 1 46.34 8 ALA B C 1
ATOM 1936 O O . ALA B 1 8 ? -6.434 -26.688 -32.844 1 46.34 8 ALA B O 1
ATOM 1937 N N . ALA B 1 9 ? -5.273 -28 -33.812 1 56.34 9 ALA B N 1
ATOM 1938 C CA . ALA B 1 9 ? -4.023 -28.094 -33.062 1 56.34 9 ALA B CA 1
ATOM 1939 C C . ALA B 1 9 ? -3.404 -26.703 -32.875 1 56.34 9 ALA B C 1
ATOM 1941 O O . ALA B 1 9 ? -2.98 -26.062 -33.812 1 56.34 9 ALA B O 1
ATOM 1942 N N . GLN B 1 10 ? -3.943 -25.969 -31.828 1 71 10 GLN B N 1
ATOM 1943 C CA . GLN B 1 10 ? -3.359 -24.656 -31.547 1 71 10 GLN B CA 1
ATOM 1944 C C . GLN B 1 10 ? -1.837 -24.703 -31.625 1 71 10 GLN B C 1
ATOM 1946 O O . GLN B 1 10 ? -1.214 -25.656 -31.125 1 71 10 GLN B O 1
ATOM 1951 N N . THR B 1 11 ? -1.269 -24 -32.562 1 90.5 11 THR B N 1
ATOM 1952 C CA . THR B 1 11 ? 0.178 -23.875 -32.688 1 90.5 11 THR B CA 1
ATOM 1953 C C . THR B 1 11 ? 0.817 -23.562 -31.328 1 90.5 11 THR B C 1
ATOM 1955 O O . THR B 1 11 ? 0.359 -22.672 -30.609 1 90.5 11 THR B O 1
ATOM 1958 N N . VAL B 1 12 ? 1.623 -24.547 -30.812 1 94.88 12 VAL B N 1
ATOM 1959 C CA . VAL B 1 12 ? 2.316 -24.422 -29.531 1 94.88 12 VAL B CA 1
ATOM 1960 C C . VAL B 1 12 ? 3.787 -24.094 -29.766 1 94.88 12 VAL B C 1
ATOM 1962 O O . VAL B 1 12 ? 4.395 -24.578 -30.734 1 94.88 12 VAL B O 1
ATOM 1965 N N . THR B 1 13 ? 4.312 -23.188 -29.031 1 96.75 13 THR B N 1
ATOM 1966 C CA . THR B 1 13 ? 5.742 -22.891 -29.031 1 96.75 13 THR B CA 1
ATOM 1967 C C . THR B 1 13 ? 6.379 -23.234 -27.703 1 96.75 13 THR B C 1
ATOM 1969 O O . THR B 1 13 ? 5.684 -23.359 -26.688 1 96.75 13 THR B O 1
ATOM 1972 N N . GLU B 1 14 ? 7.664 -23.484 -27.719 1 97.31 14 GLU B N 1
ATOM 1973 C CA . GLU B 1 14 ? 8.414 -23.766 -26.5 1 97.31 14 GLU B CA 1
ATOM 1974 C C . GLU B 1 14 ? 9.281 -22.562 -26.109 1 97.31 14 GLU B C 1
ATOM 1976 O O . GLU B 1 14 ? 10.047 -22.047 -26.922 1 97.31 14 GLU B O 1
ATOM 1981 N N . ASP B 1 15 ? 9.156 -22.109 -24.922 1 97.19 15 ASP B N 1
ATOM 1982 C CA . ASP B 1 15 ? 9.914 -20.984 -24.406 1 97.19 15 ASP B CA 1
ATOM 1983 C C . ASP B 1 15 ? 10.688 -21.359 -23.141 1 97.19 15 ASP B C 1
ATOM 1985 O O . ASP B 1 15 ? 10.234 -22.203 -22.359 1 97.19 15 ASP B O 1
ATOM 1989 N N . GLY B 1 16 ? 11.891 -20.719 -22.906 1 97.94 16 GLY B N 1
ATOM 1990 C CA . GLY B 1 16 ? 12.688 -20.922 -21.719 1 97.94 16 GLY B CA 1
ATOM 1991 C C . GLY B 1 16 ? 12.422 -19.906 -20.625 1 97.94 16 GLY B C 1
ATOM 1992 O O . GLY B 1 16 ? 12.234 -18.719 -20.922 1 97.94 16 GLY B O 1
ATOM 1993 N N . PHE B 1 17 ? 12.352 -20.406 -19.484 1 98.12 17 PHE B N 1
ATOM 1994 C CA . PHE B 1 17 ? 12.227 -19.594 -18.281 1 98.12 17 PHE B CA 1
ATOM 1995 C C . PHE B 1 17 ? 13.328 -19.922 -17.281 1 98.12 17 PHE B C 1
ATOM 1997 O O . PHE B 1 17 ? 14 -20.953 -17.406 1 98.12 17 PHE B O 1
ATOM 2004 N N . LEU B 1 18 ? 13.562 -19.047 -16.312 1 98.31 18 LEU B N 1
ATOM 2005 C CA . LEU B 1 18 ? 14.555 -19.266 -15.273 1 98.31 18 LEU B CA 1
ATOM 2006 C C . LEU B 1 18 ? 15.922 -19.562 -15.883 1 98.31 18 LEU B C 1
ATOM 2008 O O . LEU B 1 18 ? 16.578 -20.531 -15.516 1 98.31 18 LEU B O 1
ATOM 2012 N N . GLY B 1 19 ? 16.266 -18.75 -16.875 1 96.88 19 GLY B N 1
ATOM 2013 C CA . GLY B 1 19 ? 17.562 -18.922 -17.516 1 96.88 19 GLY B CA 1
ATOM 2014 C C . GLY B 1 19 ? 17.672 -20.219 -18.297 1 96.88 19 GLY B C 1
ATOM 2015 O O . GLY B 1 19 ? 18.766 -20.781 -18.406 1 96.88 19 GLY B O 1
ATOM 2016 N N . GLY B 1 20 ? 16.531 -20.75 -18.641 1 97.5 20 GLY B N 1
ATOM 2017 C CA . GLY B 1 20 ? 16.531 -21.984 -19.406 1 97.5 20 GLY B CA 1
ATOM 2018 C C . GLY B 1 20 ? 16.328 -23.234 -18.547 1 97.5 20 GLY B C 1
ATOM 2019 O O . GLY B 1 20 ? 16.203 -24.328 -19.078 1 97.5 20 GLY B O 1
ATOM 2020 N N . ARG B 1 21 ? 16.219 -23.109 -17.312 1 97.56 21 ARG B N 1
ATOM 2021 C CA . ARG B 1 21 ? 16.094 -24.234 -16.406 1 97.56 21 ARG B CA 1
ATOM 2022 C C . ARG B 1 21 ? 14.664 -24.797 -16.406 1 97.56 21 ARG B C 1
ATOM 2024 O O . ARG B 1 21 ? 14.422 -25.875 -15.883 1 97.56 21 ARG B O 1
ATOM 2031 N N . LEU B 1 22 ? 13.781 -24.031 -16.953 1 98.56 22 LEU B N 1
ATOM 2032 C CA . LEU B 1 22 ? 12.383 -24.422 -17.125 1 98.56 22 LEU B CA 1
ATOM 2033 C C . LEU B 1 22 ? 11.93 -24.188 -18.562 1 98.56 22 LEU B C 1
ATOM 2035 O O . LEU B 1 22 ? 12.008 -23.062 -19.062 1 98.56 22 LEU B O 1
ATOM 2039 N N . ARG B 1 23 ? 11.508 -25.234 -19.219 1 98.62 23 ARG B N 1
ATOM 2040 C CA . ARG B 1 23 ? 10.992 -25.156 -20.578 1 98.62 23 ARG B CA 1
ATOM 2041 C C . ARG B 1 23 ? 9.477 -25.344 -20.609 1 98.62 23 ARG B C 1
ATOM 2043 O O . ARG B 1 23 ? 8.953 -26.328 -20.094 1 98.62 23 ARG B O 1
ATOM 2050 N N . LEU B 1 24 ? 8.82 -24.375 -21.203 1 98.38 24 LEU B N 1
ATOM 2051 C CA . LEU B 1 24 ? 7.367 -24.438 -21.203 1 98.38 24 LEU B CA 1
ATOM 2052 C C . LEU B 1 24 ? 6.828 -24.359 -22.625 1 98.38 24 LEU B C 1
ATOM 2054 O O . LEU B 1 24 ? 7.219 -23.484 -23.406 1 98.38 24 LEU B O 1
ATOM 2058 N N . ARG B 1 25 ? 5.992 -25.312 -22.984 1 98.06 25 ARG B N 1
ATOM 2059 C CA . ARG B 1 25 ? 5.176 -25.234 -24.188 1 98.06 25 ARG B CA 1
ATOM 2060 C C . ARG B 1 25 ? 3.908 -24.438 -23.938 1 98.06 25 ARG B C 1
ATOM 2062 O O . ARG B 1 25 ? 3.219 -24.641 -22.938 1 98.06 25 ARG B O 1
ATOM 2069 N N . GLN B 1 26 ? 3.686 -23.5 -24.797 1 96.94 26 GLN B N 1
ATOM 2070 C CA . GLN B 1 26 ? 2.502 -22.656 -24.641 1 96.94 26 GLN B CA 1
ATOM 2071 C C . GLN B 1 26 ? 1.89 -22.328 -26 1 96.94 26 GLN B C 1
ATOM 2073 O O . GLN B 1 26 ? 2.584 -22.344 -27.031 1 96.94 26 GLN B O 1
ATOM 2078 N N . PRO B 1 27 ? 0.551 -22.031 -25.984 1 95.25 27 PRO B N 1
ATOM 2079 C CA . PRO B 1 27 ? -0.059 -21.594 -27.234 1 95.25 27 PRO B CA 1
ATOM 2080 C C . PRO B 1 27 ? 0.665 -20.391 -27.859 1 95.25 27 PRO B C 1
ATOM 2082 O O . PRO B 1 27 ? 1.115 -19.5 -27.141 1 95.25 27 PRO B O 1
ATOM 2085 N N . ALA B 1 28 ? 0.746 -20.406 -29.188 1 93.75 28 ALA B N 1
ATOM 2086 C CA . ALA B 1 28 ? 1.466 -19.344 -29.891 1 93.75 28 ALA B CA 1
ATOM 2087 C C . ALA B 1 28 ? 0.747 -18.016 -29.766 1 93.75 28 ALA B C 1
ATOM 2089 O O . ALA B 1 28 ? 1.377 -16.953 -29.812 1 93.75 28 ALA B O 1
ATOM 2090 N N . THR B 1 29 ? -0.544 -18.125 -29.531 1 89.38 29 THR B N 1
ATOM 2091 C CA . THR B 1 29 ? -1.361 -16.922 -29.406 1 89.38 29 THR B CA 1
ATOM 2092 C C . THR B 1 29 ? -2.186 -16.953 -28.125 1 89.38 29 THR B C 1
ATOM 2094 O O . THR B 1 29 ? -2.268 -17.984 -27.453 1 89.38 29 THR B O 1
ATOM 2097 N N . GLY B 1 30 ? -2.656 -15.773 -27.688 1 85.69 30 GLY B N 1
ATOM 2098 C CA . GLY B 1 30 ? -3.457 -15.695 -26.469 1 85.69 30 GLY B CA 1
ATOM 2099 C C . GLY B 1 30 ? -2.645 -15.336 -25.25 1 85.69 30 GLY B C 1
ATOM 2100 O O . GLY B 1 30 ? -1.59 -14.711 -25.344 1 85.69 30 GLY B O 1
ATOM 2101 N N . HIS B 1 31 ? -3.199 -15.734 -24.109 1 84.44 31 HIS B N 1
ATOM 2102 C CA . HIS B 1 31 ? -2.514 -15.414 -22.859 1 84.44 31 HIS B CA 1
ATOM 2103 C C . HIS B 1 31 ? -1.297 -16.312 -22.656 1 84.44 31 HIS B C 1
ATOM 2105 O O . HIS B 1 31 ? -1.416 -17.531 -22.656 1 84.44 31 HIS B O 1
ATOM 2111 N N . ARG B 1 32 ? -0.184 -15.719 -22.578 1 92.38 32 ARG B N 1
ATOM 2112 C CA . ARG B 1 32 ? 1.077 -16.438 -22.406 1 92.38 32 ARG B CA 1
ATOM 2113 C C . ARG B 1 32 ? 1.748 -16.047 -21.094 1 92.38 32 ARG B C 1
ATOM 2115 O O . ARG B 1 32 ? 1.591 -14.93 -20.609 1 92.38 32 ARG B O 1
ATOM 2122 N N . ALA B 1 33 ? 2.418 -17.016 -20.562 1 93.56 33 ALA B N 1
ATOM 2123 C CA . ALA B 1 33 ? 3.162 -16.75 -19.328 1 93.56 33 ALA B CA 1
ATOM 2124 C C . ALA B 1 33 ? 4.25 -15.711 -19.562 1 93.56 33 ALA B C 1
ATOM 2126 O O . ALA B 1 33 ? 4.867 -15.672 -20.641 1 93.56 33 ALA B O 1
ATOM 2127 N N . GLY B 1 34 ? 4.445 -14.805 -18.594 1 93.5 34 GLY B N 1
ATOM 2128 C CA . GLY B 1 34 ? 5.477 -13.781 -18.672 1 93.5 34 GLY B CA 1
ATOM 2129 C C . GLY B 1 34 ? 6.137 -13.508 -17.328 1 93.5 34 GLY B C 1
ATOM 2130 O O . GLY B 1 34 ? 6.301 -14.422 -16.516 1 93.5 34 GLY B O 1
ATOM 2131 N N . HIS B 1 35 ? 6.598 -12.32 -17.156 1 95.31 35 HIS B N 1
ATOM 2132 C CA . HIS B 1 35 ? 7.352 -11.914 -15.977 1 95.31 35 HIS B CA 1
ATOM 2133 C C . HIS B 1 35 ? 6.512 -12.062 -14.711 1 95.31 35 HIS B C 1
ATOM 2135 O O . HIS B 1 35 ? 7.031 -12.422 -13.656 1 95.31 35 HIS B O 1
ATOM 2141 N N . ASP B 1 36 ? 5.227 -11.906 -14.828 1 97.62 36 ASP B N 1
ATOM 2142 C CA . ASP B 1 36 ? 4.355 -11.969 -13.656 1 97.62 36 ASP B CA 1
ATOM 2143 C C . ASP B 1 36 ? 4.398 -13.352 -13.016 1 97.62 36 ASP B C 1
ATOM 2145 O O . ASP B 1 36 ? 4.445 -13.469 -11.789 1 97.62 36 ASP B O 1
ATOM 2149 N N . ALA B 1 37 ? 4.383 -14.367 -13.797 1 98.31 37 ALA B N 1
ATOM 2150 C CA . ALA B 1 37 ? 4.395 -15.734 -13.281 1 98.31 37 ALA B CA 1
ATOM 2151 C C . ALA B 1 37 ? 5.672 -16.016 -12.5 1 98.31 37 ALA B C 1
ATOM 2153 O O . ALA B 1 37 ? 5.629 -16.641 -11.438 1 98.31 37 ALA B O 1
ATOM 2154 N N . ILE B 1 38 ? 6.777 -15.539 -13.062 1 98.69 38 ILE B N 1
ATOM 2155 C CA . ILE B 1 38 ? 8.062 -15.82 -12.438 1 98.69 38 ILE B CA 1
ATOM 2156 C C . ILE B 1 38 ? 8.219 -14.992 -11.164 1 98.69 38 ILE B C 1
ATOM 2158 O O . ILE B 1 38 ? 8.742 -15.484 -10.164 1 98.69 38 ILE B O 1
ATOM 2162 N N . LEU B 1 39 ? 7.738 -13.734 -11.211 1 98.75 39 LEU B N 1
ATOM 2163 C CA . LEU B 1 39 ? 7.754 -12.914 -10 1 98.75 39 LEU B CA 1
ATOM 2164 C C . LEU B 1 39 ? 6.875 -13.523 -8.914 1 98.75 39 LEU B C 1
ATOM 2166 O O . LEU B 1 39 ? 7.246 -13.523 -7.742 1 98.75 39 LEU B O 1
ATOM 2170 N N . LEU B 1 40 ? 5.719 -14.023 -9.312 1 98.81 40 LEU B N 1
ATOM 2171 C CA . LEU B 1 40 ? 4.816 -14.695 -8.383 1 98.81 40 LEU B CA 1
ATOM 2172 C C . LEU B 1 40 ? 5.496 -15.906 -7.746 1 98.81 40 LEU B C 1
ATOM 2174 O O . LEU B 1 40 ? 5.477 -16.062 -6.527 1 98.81 40 LEU B O 1
ATOM 2178 N N . ALA B 1 41 ? 6.102 -16.719 -8.555 1 98.88 41 ALA B N 1
ATOM 2179 C CA . ALA B 1 41 ? 6.801 -17.891 -8.062 1 98.88 41 ALA B CA 1
ATOM 2180 C C . ALA B 1 41 ? 7.914 -17.5 -7.09 1 98.88 41 ALA B C 1
ATOM 2182 O O . ALA B 1 41 ? 8.062 -18.109 -6.031 1 98.88 41 ALA B O 1
ATOM 2183 N N . ALA B 1 42 ? 8.656 -16.453 -7.453 1 98.81 42 ALA B N 1
ATOM 2184 C CA . ALA B 1 42 ? 9.781 -15.992 -6.652 1 98.81 42 ALA B CA 1
ATOM 2185 C C . ALA B 1 42 ? 9.312 -15.383 -5.336 1 98.81 42 ALA B C 1
ATOM 2187 O O . ALA B 1 42 ? 10.109 -15.172 -4.422 1 98.81 42 ALA B O 1
ATOM 2188 N N . SER B 1 43 ? 8.039 -15.109 -5.234 1 98.81 43 SER B N 1
ATOM 2189 C CA . SER B 1 43 ? 7.457 -14.5 -4.047 1 98.81 43 SER B CA 1
ATOM 2190 C C . SER B 1 43 ? 6.762 -15.547 -3.176 1 98.81 43 SER B C 1
ATOM 2192 O O . SER B 1 43 ? 6.23 -15.219 -2.111 1 98.81 43 SER B O 1
ATOM 2194 N N . THR B 1 44 ? 6.688 -16.781 -3.598 1 98.81 44 THR B N 1
ATOM 2195 C CA . THR B 1 44 ? 5.93 -17.828 -2.918 1 98.81 44 THR B CA 1
ATOM 2196 C C . THR B 1 44 ? 6.836 -18.641 -2 1 98.81 44 THR B C 1
ATOM 2198 O O . THR B 1 44 ? 7.762 -19.312 -2.467 1 98.81 44 THR B O 1
ATOM 2201 N N . ARG B 1 45 ? 6.52 -18.562 -0.762 1 97.5 45 ARG B N 1
ATOM 2202 C CA . ARG B 1 45 ? 7.242 -19.375 0.216 1 97.5 45 ARG B CA 1
ATOM 2203 C C . ARG B 1 45 ? 6.812 -20.828 0.141 1 97.5 45 ARG B C 1
ATOM 2205 O O . ARG B 1 45 ? 5.617 -21.141 0.117 1 97.5 45 ARG B O 1
ATOM 2212 N N . ALA B 1 46 ? 7.824 -21.734 0.104 1 97.81 46 ALA B N 1
ATOM 2213 C CA . ALA B 1 46 ? 7.562 -23.172 0.11 1 97.81 46 ALA B CA 1
ATOM 2214 C C . ALA B 1 46 ? 8.758 -23.953 0.66 1 97.81 46 ALA B C 1
ATOM 2216 O O . ALA B 1 46 ? 9.891 -23.453 0.629 1 97.81 46 ALA B O 1
ATOM 2217 N N . LYS B 1 47 ? 8.477 -25.062 1.207 1 97.44 47 LYS B N 1
ATOM 2218 C CA . LYS B 1 47 ? 9.508 -26 1.646 1 97.44 47 LYS B CA 1
ATOM 2219 C C . LYS B 1 47 ? 9.133 -27.438 1.287 1 97.44 47 LYS B C 1
ATOM 2221 O O . LYS B 1 47 ? 7.969 -27.719 0.994 1 97.44 47 LYS B O 1
ATOM 2226 N N . ALA B 1 48 ? 10.18 -28.297 1.334 1 97.94 48 ALA B N 1
ATOM 2227 C CA . ALA B 1 48 ? 9.93 -29.703 1.062 1 97.94 48 ALA B CA 1
ATOM 2228 C C . ALA B 1 48 ? 8.789 -30.234 1.922 1 97.94 48 ALA B C 1
ATOM 2230 O O . ALA B 1 48 ? 8.719 -29.953 3.119 1 97.94 48 ALA B O 1
ATOM 2231 N N . GLY B 1 49 ? 7.895 -30.938 1.287 1 98.25 49 GLY B N 1
ATOM 2232 C CA . GLY B 1 49 ? 6.762 -31.5 1.996 1 98.25 49 GLY B CA 1
ATOM 2233 C C . GLY B 1 49 ? 5.5 -30.672 1.866 1 98.25 49 GLY B C 1
ATOM 2234 O O . GLY B 1 49 ? 4.402 -31.156 2.154 1 98.25 49 GLY B O 1
ATOM 2235 N N . ASP B 1 50 ? 5.609 -29.422 1.453 1 98.75 50 ASP B N 1
ATOM 2236 C CA . ASP B 1 50 ? 4.449 -28.547 1.321 1 98.75 50 ASP B CA 1
ATOM 2237 C C . ASP B 1 50 ? 3.574 -28.969 0.144 1 98.75 50 ASP B C 1
ATOM 2239 O O . ASP B 1 50 ? 4.086 -29.328 -0.92 1 98.75 50 ASP B O 1
ATOM 2243 N N . ARG B 1 51 ? 2.301 -28.953 0.368 1 98.88 51 ARG B N 1
ATOM 2244 C CA . ARG B 1 51 ? 1.352 -28.969 -0.741 1 98.88 51 ARG B CA 1
ATOM 2245 C C . ARG B 1 51 ? 1.082 -27.547 -1.243 1 98.88 51 ARG B C 1
ATOM 2247 O O . ARG B 1 51 ? 0.526 -26.719 -0.518 1 98.88 51 ARG B O 1
ATOM 2254 N N . VAL B 1 52 ? 1.493 -27.297 -2.482 1 98.88 52 VAL B N 1
ATOM 2255 C CA . VAL B 1 52 ? 1.427 -25.953 -3.066 1 98.88 52 VAL B CA 1
ATOM 2256 C C . VAL B 1 52 ? 0.439 -25.953 -4.23 1 98.88 52 VAL B C 1
ATOM 2258 O O . VAL B 1 52 ? 0.644 -26.641 -5.23 1 98.88 52 VAL B O 1
ATOM 2261 N N . VAL B 1 53 ? -0.615 -25.125 -4.105 1 98.94 53 VAL B N 1
ATOM 2262 C CA . VAL B 1 53 ? -1.679 -25.125 -5.102 1 98.94 53 VAL B CA 1
ATOM 2263 C C . VAL B 1 53 ? -1.673 -23.812 -5.875 1 98.94 53 VAL B C 1
ATOM 2265 O O . VAL B 1 53 ? -1.701 -22.734 -5.273 1 98.94 53 VAL B O 1
ATOM 2268 N N . GLU B 1 54 ? -1.604 -23.891 -7.199 1 98.94 54 GLU B N 1
ATOM 2269 C CA . GLU B 1 54 ? -1.745 -22.719 -8.047 1 98.94 54 GLU B CA 1
ATOM 2270 C C . GLU B 1 54 ? -3.158 -22.609 -8.609 1 98.94 54 GLU B C 1
ATOM 2272 O O . GLU B 1 54 ? -3.645 -23.531 -9.266 1 98.94 54 GLU B O 1
ATOM 2277 N N . PHE B 1 55 ? -3.836 -21.484 -8.312 1 98.69 55 PHE B N 1
ATOM 2278 C CA . PHE B 1 55 ? -5.109 -21.172 -8.945 1 98.69 55 PHE B CA 1
ATOM 2279 C C . PHE B 1 55 ? -4.895 -20.484 -10.289 1 98.69 55 PHE B C 1
ATOM 2281 O O . PHE B 1 55 ? -4.172 -19.484 -10.375 1 98.69 55 PHE B O 1
ATOM 2288 N N . GLY B 1 56 ? -5.547 -20.984 -11.336 1 97.81 56 GLY B N 1
ATOM 2289 C CA . GLY B 1 56 ? -5.348 -20.406 -12.656 1 97.81 56 GLY B CA 1
ATOM 2290 C C . GLY B 1 56 ? -3.939 -20.609 -13.188 1 97.81 56 GLY B C 1
ATOM 2291 O O . GLY B 1 56 ? -3.262 -19.641 -13.547 1 97.81 56 GLY B O 1
ATOM 2292 N N . SER B 1 57 ? -3.592 -21.875 -13.359 1 98.19 57 SER B N 1
ATOM 2293 C CA . SER B 1 57 ? -2.189 -22.203 -13.609 1 98.19 57 SER B CA 1
ATOM 2294 C C . SER B 1 57 ? -1.809 -21.953 -15.062 1 98.19 57 SER B C 1
ATOM 2296 O O . SER B 1 57 ? -0.625 -21.859 -15.391 1 98.19 57 SER B O 1
ATOM 2298 N N . GLY B 1 58 ? -2.82 -21.844 -15.953 1 97.31 58 GLY B N 1
ATOM 2299 C CA . GLY B 1 58 ? -2.463 -21.859 -17.359 1 97.31 58 GLY B CA 1
ATOM 2300 C C . GLY B 1 58 ? -1.602 -23.047 -17.75 1 97.31 58 GLY B C 1
ATOM 2301 O O . GLY B 1 58 ? -1.954 -24.188 -17.469 1 97.31 58 GLY B O 1
ATOM 2302 N N . VAL B 1 59 ? -0.471 -22.75 -18.297 1 98.06 59 VAL B N 1
ATOM 2303 C CA . VAL B 1 59 ? 0.404 -23.844 -18.734 1 98.06 59 VAL B CA 1
ATOM 2304 C C . VAL B 1 59 ? 1.345 -24.234 -17.594 1 98.06 59 VAL B C 1
ATOM 2306 O O . VAL B 1 59 ? 2.299 -24.984 -17.812 1 98.06 59 VAL B O 1
ATOM 2309 N N . GLY B 1 60 ? 1.151 -23.719 -16.422 1 98.62 60 GLY B N 1
ATOM 2310 C CA . GLY B 1 60 ? 1.827 -24.172 -15.211 1 98.62 60 GLY B CA 1
ATOM 2311 C C . GLY B 1 60 ? 3.09 -23.391 -14.906 1 98.62 60 GLY B C 1
ATOM 2312 O O . GLY B 1 60 ? 3.949 -23.844 -14.156 1 98.62 60 GLY B O 1
ATOM 2313 N N . ALA B 1 61 ? 3.229 -22.156 -15.438 1 98.62 61 ALA B N 1
ATOM 2314 C CA . ALA B 1 61 ? 4.484 -21.406 -15.375 1 98.62 61 ALA B CA 1
ATOM 2315 C C . ALA B 1 61 ? 4.883 -21.141 -13.93 1 98.62 61 ALA B C 1
ATOM 2317 O O . ALA B 1 61 ? 5.992 -21.484 -13.508 1 98.62 61 ALA B O 1
ATOM 2318 N N . ALA B 1 62 ? 4.027 -20.578 -13.109 1 98.75 62 ALA B N 1
ATOM 2319 C CA . ALA B 1 62 ? 4.383 -20.188 -11.75 1 98.75 62 ALA B CA 1
ATOM 2320 C C . ALA B 1 62 ? 4.582 -21.406 -10.859 1 98.75 62 ALA B C 1
ATOM 2322 O O . ALA B 1 62 ? 5.605 -21.531 -10.18 1 98.75 62 ALA B O 1
ATOM 2323 N N . GLY B 1 63 ? 3.633 -22.328 -10.891 1 98.81 63 GLY B N 1
ATOM 2324 C CA . GLY B 1 63 ? 3.717 -23.516 -10.055 1 98.81 63 GLY B CA 1
ATOM 2325 C C . GLY B 1 63 ? 4.938 -24.375 -10.352 1 98.81 63 GLY B C 1
ATOM 2326 O O . GLY B 1 63 ? 5.609 -24.844 -9.438 1 98.81 63 GLY B O 1
ATOM 2327 N N . LEU B 1 64 ? 5.215 -24.578 -11.633 1 98.88 64 LEU B N 1
ATOM 2328 C CA . LEU B 1 64 ? 6.363 -25.391 -12.016 1 98.88 64 LEU B CA 1
ATOM 2329 C C . LEU B 1 64 ? 7.668 -24.672 -11.688 1 98.88 64 LEU B C 1
ATOM 2331 O O . LEU B 1 64 ? 8.672 -25.312 -11.375 1 98.88 64 LEU B O 1
ATOM 2335 N N . ALA B 1 65 ? 7.633 -23.312 -11.758 1 98.88 65 ALA B N 1
ATOM 2336 C CA . ALA B 1 65 ? 8.805 -22.547 -11.344 1 98.88 65 ALA B CA 1
ATOM 2337 C C . ALA B 1 65 ? 9.094 -22.75 -9.859 1 98.88 65 ALA B C 1
ATOM 2339 O O . ALA B 1 65 ? 10.25 -22.891 -9.453 1 98.88 65 ALA B O 1
ATOM 2340 N N . VAL B 1 66 ? 8.062 -22.797 -9.016 1 98.81 66 VAL B N 1
ATOM 2341 C CA . VAL B 1 66 ? 8.258 -23.078 -7.602 1 98.81 66 VAL B CA 1
ATOM 2342 C C . VAL B 1 66 ? 8.812 -24.484 -7.422 1 98.81 66 VAL B C 1
ATOM 2344 O O . VAL B 1 66 ? 9.742 -24.703 -6.645 1 98.81 66 VAL B O 1
ATOM 2347 N N . ALA B 1 67 ? 8.234 -25.438 -8.18 1 98.75 67 ALA B N 1
ATOM 2348 C CA . ALA B 1 67 ? 8.672 -26.828 -8.094 1 98.75 67 ALA B CA 1
ATOM 2349 C C . ALA B 1 67 ? 10.141 -26.969 -8.5 1 98.75 67 ALA B C 1
ATOM 2351 O O . ALA B 1 67 ? 10.867 -27.797 -7.945 1 98.75 67 ALA B O 1
ATOM 2352 N N . ARG B 1 68 ? 10.539 -26.234 -9.477 1 98.38 68 ARG B N 1
ATOM 2353 C CA . ARG B 1 68 ? 11.93 -26.25 -9.914 1 98.38 68 ARG B CA 1
ATOM 2354 C C . ARG B 1 68 ? 12.844 -25.688 -8.836 1 98.38 68 ARG B C 1
ATOM 2356 O O . ARG B 1 68 ? 13.961 -26.172 -8.648 1 98.38 68 ARG B O 1
ATOM 2363 N N . ARG B 1 69 ? 12.414 -24.656 -8.141 1 97.5 69 ARG B N 1
ATOM 2364 C CA . ARG B 1 69 ? 13.195 -23.953 -7.121 1 97.5 69 ARG B CA 1
ATOM 2365 C C . ARG B 1 69 ? 13.281 -24.781 -5.84 1 97.5 69 ARG B C 1
ATOM 2367 O O . ARG B 1 69 ? 14.312 -24.781 -5.164 1 97.5 69 ARG B O 1
ATOM 2374 N N . VAL B 1 70 ? 12.148 -25.438 -5.508 1 97.56 70 VAL B N 1
ATOM 2375 C CA . VAL B 1 70 ? 12.055 -26.141 -4.23 1 97.56 70 VAL B CA 1
ATOM 2376 C C . VAL B 1 70 ? 11.75 -27.609 -4.469 1 97.56 70 VAL B C 1
ATOM 2378 O O . VAL B 1 70 ? 10.609 -27.984 -4.75 1 97.56 70 VAL B O 1
ATOM 2381 N N . GLU B 1 71 ? 12.703 -28.438 -4.211 1 96.5 71 GLU B N 1
ATOM 2382 C CA . GLU B 1 71 ? 12.531 -29.875 -4.395 1 96.5 71 GLU B CA 1
ATOM 2383 C C . GLU B 1 71 ? 11.664 -30.469 -3.293 1 96.5 71 GLU B C 1
ATOM 2385 O O . GLU B 1 71 ? 11.766 -30.078 -2.127 1 96.5 71 GLU B O 1
ATOM 2390 N N . GLY B 1 72 ? 10.875 -31.359 -3.641 1 97.62 72 GLY B N 1
ATOM 2391 C CA . GLY B 1 72 ? 10.148 -32.156 -2.652 1 97.62 72 GLY B CA 1
ATOM 2392 C C . GLY B 1 72 ? 8.781 -31.578 -2.32 1 97.62 72 GLY B C 1
ATOM 2393 O O . GLY B 1 72 ? 8.094 -32.094 -1.429 1 97.62 72 GLY B O 1
ATOM 2394 N N . ILE B 1 73 ? 8.367 -30.531 -3.008 1 98.19 73 ILE B N 1
ATOM 2395 C CA . ILE B 1 73 ? 7.016 -30.047 -2.777 1 98.19 73 ILE B CA 1
ATOM 2396 C C . ILE B 1 73 ? 6.016 -30.906 -3.553 1 98.19 73 ILE B C 1
ATOM 2398 O O . ILE B 1 73 ? 6.406 -31.734 -4.371 1 98.19 73 ILE B O 1
ATOM 2402 N N . ASP B 1 74 ? 4.746 -30.75 -3.193 1 98.44 74 ASP B N 1
ATOM 2403 C CA . ASP B 1 74 ? 3.619 -31.375 -3.877 1 98.44 74 ASP B CA 1
ATOM 2404 C C . ASP B 1 74 ? 2.775 -30.344 -4.613 1 98.44 74 ASP B C 1
ATOM 2406 O O . ASP B 1 74 ? 1.76 -29.875 -4.094 1 98.44 74 ASP B O 1
ATOM 2410 N N . PRO B 1 75 ? 3.201 -30 -5.836 1 98.75 75 PRO B N 1
ATOM 2411 C CA . PRO B 1 75 ? 2.484 -28.969 -6.578 1 98.75 75 PRO B CA 1
ATOM 2412 C C . PRO B 1 75 ? 1.187 -29.469 -7.199 1 98.75 75 PRO B C 1
ATOM 2414 O O . PRO B 1 75 ? 1.15 -30.578 -7.75 1 98.75 75 PRO B O 1
ATOM 2417 N N . VAL B 1 76 ? 0.132 -28.688 -7.062 1 98.88 76 VAL B N 1
ATOM 2418 C CA . VAL B 1 76 ? -1.146 -28.906 -7.73 1 98.88 76 VAL B CA 1
ATOM 2419 C C . VAL B 1 76 ? -1.496 -27.703 -8.602 1 98.88 76 VAL B C 1
ATOM 2421 O O . VAL B 1 76 ? -1.563 -26.578 -8.109 1 98.88 76 VAL B O 1
ATOM 2424 N N . LEU B 1 77 ? -1.663 -27.938 -9.898 1 98.88 77 LEU B N 1
ATOM 2425 C CA . LEU B 1 77 ? -1.978 -26.891 -10.867 1 98.88 77 LEU B CA 1
ATOM 2426 C C . LEU B 1 77 ? -3.455 -26.938 -11.242 1 98.88 77 LEU B C 1
ATOM 2428 O O . LEU B 1 77 ? -3.906 -27.859 -11.906 1 98.88 77 LEU B O 1
ATOM 2432 N N . VAL B 1 78 ? -4.195 -25.906 -10.82 1 98.81 78 VAL B N 1
ATOM 2433 C CA . VAL B 1 78 ? -5.633 -25.844 -11.078 1 98.81 78 VAL B CA 1
ATOM 2434 C C . VAL B 1 78 ? -5.902 -24.922 -12.266 1 98.81 78 VAL B C 1
ATOM 2436 O O . VAL B 1 78 ? -5.516 -23.75 -12.258 1 98.81 78 VAL B O 1
ATOM 2439 N N . GLU B 1 79 ? -6.508 -25.453 -13.258 1 98.12 79 GLU B N 1
ATOM 2440 C CA . GLU B 1 79 ? -6.801 -24.719 -14.484 1 98.12 79 GLU B CA 1
ATOM 2441 C C . GLU B 1 79 ? -8.172 -25.094 -15.039 1 98.12 79 GLU B C 1
ATOM 2443 O O . GLU B 1 79 ? -8.523 -26.281 -15.078 1 98.12 79 GLU B O 1
ATOM 2448 N N . ILE B 1 80 ? -8.914 -24.062 -15.43 1 97.56 80 ILE B N 1
ATOM 2449 C CA . ILE B 1 80 ? -10.289 -24.281 -15.867 1 97.56 80 ILE B CA 1
ATOM 2450 C C . ILE B 1 80 ? -10.297 -24.781 -17.312 1 97.56 80 ILE B C 1
ATOM 2452 O O . ILE B 1 80 ? -11.18 -25.547 -17.703 1 97.56 80 ILE B O 1
ATOM 2456 N N . ASP B 1 81 ? -9.406 -24.375 -18.172 1 96.56 81 ASP B N 1
ATOM 2457 C CA . ASP B 1 81 ? -9.32 -24.781 -19.562 1 96.56 81 ASP B CA 1
ATOM 2458 C C . ASP B 1 81 ? -8.617 -26.125 -19.703 1 96.56 81 ASP B C 1
ATOM 2460 O O . ASP B 1 81 ? -7.426 -26.25 -19.391 1 96.56 81 ASP B O 1
ATOM 2464 N N . PRO B 1 82 ? -9.281 -27.109 -20.203 1 97.25 82 PRO B N 1
ATOM 2465 C CA . PRO B 1 82 ? -8.688 -28.453 -20.266 1 97.25 82 PRO B CA 1
ATOM 2466 C C . PRO B 1 82 ? -7.457 -28.516 -21.172 1 97.25 82 PRO B C 1
ATOM 2468 O O . PRO B 1 82 ? -6.543 -29.297 -20.922 1 97.25 82 PRO B O 1
ATOM 2471 N N . ASN B 1 83 ? -7.457 -27.688 -22.172 1 96.06 83 ASN B N 1
ATOM 2472 C CA . ASN B 1 83 ? -6.301 -27.672 -23.062 1 96.06 83 ASN B CA 1
ATOM 2473 C C . ASN B 1 83 ? -5.066 -27.109 -22.375 1 96.06 83 ASN B C 1
ATOM 2475 O O . ASN B 1 83 ? -3.965 -27.641 -22.516 1 96.06 83 ASN B O 1
ATOM 2479 N N . LEU B 1 84 ? -5.227 -26.078 -21.656 1 97.19 84 LEU B N 1
ATOM 2480 C CA . LEU B 1 84 ? -4.121 -25.5 -20.906 1 97.19 84 LEU B CA 1
ATOM 2481 C C . LEU B 1 84 ? -3.67 -26.438 -19.781 1 97.19 84 LEU B C 1
ATOM 2483 O O . LEU B 1 84 ? -2.471 -26.594 -19.547 1 97.19 84 LEU B O 1
ATOM 2487 N N . ALA B 1 85 ? -4.625 -27.062 -19.125 1 97.94 85 ALA B N 1
ATOM 2488 C CA . ALA B 1 85 ? -4.297 -28.031 -18.078 1 97.94 85 ALA B CA 1
ATOM 2489 C C . ALA B 1 85 ? -3.451 -29.172 -18.641 1 97.94 85 ALA B C 1
ATOM 2491 O O . ALA B 1 85 ? -2.496 -29.625 -18 1 97.94 85 ALA B O 1
ATOM 2492 N N . ALA B 1 86 ? -3.848 -29.578 -19.828 1 97.62 86 ALA B N 1
ATOM 2493 C CA . ALA B 1 86 ? -3.092 -30.656 -20.469 1 97.62 86 ALA B CA 1
ATOM 2494 C C . ALA B 1 86 ? -1.667 -30.203 -20.797 1 97.62 86 ALA B C 1
ATOM 2496 O O . ALA B 1 86 ? -0.713 -30.969 -20.594 1 97.62 86 ALA B O 1
ATOM 2497 N N . LEU B 1 87 ? -1.562 -29 -21.25 1 97.62 87 LEU B N 1
ATOM 2498 C CA . LEU B 1 87 ? -0.24 -28.453 -21.531 1 97.62 87 LEU B CA 1
ATOM 2499 C C . LEU B 1 87 ? 0.583 -28.344 -20.25 1 97.62 87 LEU B C 1
ATOM 2501 O O . LEU B 1 87 ? 1.791 -28.578 -20.266 1 97.62 87 LEU B O 1
ATOM 2505 N N . ALA B 1 88 ? -0.031 -27.969 -19.172 1 98.5 88 ALA B N 1
ATOM 2506 C CA . ALA B 1 88 ? 0.659 -27.875 -17.891 1 98.5 88 ALA B CA 1
ATOM 2507 C C . ALA B 1 88 ? 1.205 -29.25 -17.469 1 98.5 88 ALA B C 1
ATOM 2509 O O . ALA B 1 88 ? 2.338 -29.344 -17 1 98.5 88 ALA B O 1
ATOM 2510 N N . CYS B 1 89 ? 0.402 -30.234 -17.641 1 98.31 89 CYS B N 1
ATOM 2511 C CA . CYS B 1 89 ? 0.825 -31.594 -17.359 1 98.31 89 CYS B CA 1
ATOM 2512 C C . CYS B 1 89 ? 2.027 -31.984 -18.203 1 98.31 89 CYS B C 1
ATOM 2514 O O . CYS B 1 89 ? 3.014 -32.5 -17.688 1 98.31 89 CYS B O 1
ATOM 2516 N N . ASP B 1 90 ? 1.917 -31.703 -19.5 1 98.25 90 ASP B N 1
ATOM 2517 C CA . ASP B 1 90 ? 3.004 -32 -20.422 1 98.25 90 ASP B CA 1
ATOM 2518 C C . ASP B 1 90 ? 4.273 -31.234 -20.047 1 98.25 90 ASP B C 1
ATOM 2520 O O . ASP B 1 90 ? 5.375 -31.781 -20.141 1 98.25 90 ASP B O 1
ATOM 2524 N N . ASN B 1 91 ? 4.125 -29.984 -19.641 1 98.69 91 ASN B N 1
ATOM 2525 C CA . ASN B 1 91 ? 5.262 -29.156 -19.25 1 98.69 91 ASN B CA 1
ATOM 2526 C C . ASN B 1 91 ? 5.949 -29.703 -18 1 98.69 91 ASN B C 1
ATOM 2528 O O . ASN B 1 91 ? 7.176 -29.656 -17.906 1 98.69 91 ASN B O 1
ATOM 2532 N N . ALA B 1 92 ? 5.152 -30.203 -17.031 1 98.75 92 ALA B N 1
ATOM 2533 C CA . ALA B 1 92 ? 5.762 -30.844 -15.867 1 98.75 92 ALA B CA 1
ATOM 2534 C C . ALA B 1 92 ? 6.641 -32.031 -16.297 1 98.75 92 ALA B C 1
ATOM 2536 O O . ALA B 1 92 ? 7.793 -32.125 -15.867 1 98.75 92 ALA B O 1
ATOM 2537 N N . ARG B 1 93 ? 6.094 -32.844 -17.188 1 98.38 93 ARG B N 1
ATOM 2538 C CA . ARG B 1 93 ? 6.812 -34 -17.672 1 98.38 93 ARG B CA 1
ATOM 2539 C C . ARG B 1 93 ? 8.07 -33.594 -18.438 1 98.38 93 ARG B C 1
ATOM 2541 O O . ARG B 1 93 ? 9.141 -34.156 -18.234 1 98.38 93 ARG B O 1
ATOM 2548 N N . LEU B 1 94 ? 7.859 -32.625 -19.266 1 98.19 94 LEU B N 1
ATOM 2549 C CA . LEU B 1 94 ? 8.953 -32.125 -20.094 1 98.19 94 LEU B CA 1
ATOM 2550 C C . LEU B 1 94 ? 10.141 -31.688 -19.219 1 98.19 94 LEU B C 1
ATOM 2552 O O . LEU B 1 94 ? 11.289 -31.844 -19.641 1 98.19 94 LEU B O 1
ATOM 2556 N N . ASN B 1 95 ? 9.922 -31.219 -18.016 1 98.56 95 ASN B N 1
ATOM 2557 C CA . ASN B 1 95 ? 10.961 -30.688 -17.141 1 98.56 95 ASN B CA 1
ATOM 2558 C C . ASN B 1 95 ? 11.359 -31.672 -16.062 1 98.56 95 ASN B C 1
ATOM 2560 O O . ASN B 1 95 ? 12.125 -31.344 -15.156 1 98.56 95 ASN B O 1
ATOM 2564 N N . GLY B 1 96 ? 10.766 -32.938 -16.078 1 98.25 96 GLY B N 1
ATOM 2565 C CA . GLY B 1 96 ? 11.055 -33.938 -15.062 1 98.25 96 GLY B CA 1
ATOM 2566 C C . GLY B 1 96 ? 10.508 -33.562 -13.695 1 98.25 96 GLY B C 1
ATOM 2567 O O . GLY B 1 96 ? 11.109 -33.906 -12.672 1 98.25 96 GLY B O 1
ATOM 2568 N N . LEU B 1 97 ? 9.5 -32.781 -13.672 1 98.38 97 LEU B N 1
ATOM 2569 C CA . LEU B 1 97 ? 8.867 -32.375 -12.422 1 98.38 97 LEU B CA 1
ATOM 2570 C C . LEU B 1 97 ? 7.59 -33.156 -12.172 1 98.38 97 LEU B C 1
ATOM 2572 O O . LEU B 1 97 ? 6.875 -33.5 -13.109 1 98.38 97 LEU B O 1
ATOM 2576 N N . VAL B 1 98 ? 7.371 -33.469 -10.93 1 97 98 VAL B N 1
ATOM 2577 C CA . VAL B 1 98 ? 6.117 -34.094 -10.523 1 97 98 VAL B CA 1
ATOM 2578 C C . VAL B 1 98 ? 5.117 -33.031 -10.086 1 97 98 VAL B C 1
ATOM 2580 O O . VAL B 1 98 ? 5.406 -32.219 -9.195 1 97 98 VAL B O 1
ATOM 2583 N N . ALA B 1 99 ? 3.973 -32.969 -10.742 1 98.31 99 ALA B N 1
ATOM 2584 C CA . ALA B 1 99 ? 2.896 -32.062 -10.398 1 98.31 99 ALA B CA 1
ATOM 2585 C C . ALA B 1 99 ? 1.535 -32.625 -10.781 1 98.31 99 ALA B C 1
ATOM 2587 O O . ALA B 1 99 ? 1.393 -33.281 -11.82 1 98.31 99 ALA B O 1
ATOM 2588 N N . GLU B 1 100 ? 0.644 -32.469 -9.93 1 98.44 100 GLU B N 1
ATOM 2589 C CA . GLU B 1 100 ? -0.735 -32.812 -10.25 1 98.44 100 GLU B CA 1
ATOM 2590 C C . GLU B 1 100 ? -1.446 -31.688 -10.984 1 98.44 100 GLU B C 1
ATOM 2592 O O . GLU B 1 100 ? -1.298 -30.516 -10.625 1 98.44 100 GLU B O 1
ATOM 2597 N N . THR B 1 101 ? -2.146 -31.969 -12.062 1 98.38 101 THR B N 1
ATOM 2598 C CA . THR B 1 101 ? -2.965 -30.984 -12.766 1 98.38 101 THR B CA 1
ATOM 2599 C C . THR B 1 101 ? -4.449 -31.297 -12.586 1 98.38 101 THR B C 1
ATOM 2601 O O . THR B 1 101 ? -4.875 -32.438 -12.727 1 98.38 101 THR B O 1
ATOM 2604 N N . VAL B 1 102 ? -5.219 -30.312 -12.258 1 98.25 102 VAL B N 1
ATOM 2605 C CA . VAL B 1 102 ? -6.645 -30.469 -12 1 98.25 102 VAL B CA 1
ATOM 2606 C C . VAL B 1 102 ? -7.434 -29.484 -12.859 1 98.25 102 VAL B C 1
ATOM 2608 O O . VAL B 1 102 ? -7.164 -28.281 -12.844 1 98.25 102 VAL B O 1
ATOM 2611 N N . CYS B 1 103 ? -8.367 -29.969 -13.656 1 98 103 CYS B N 1
ATOM 2612 C CA . CYS B 1 103 ? -9.281 -29.094 -14.391 1 98 103 CYS B CA 1
ATOM 2613 C C . CYS B 1 103 ? -10.477 -28.703 -13.531 1 98 103 CYS B C 1
ATOM 2615 O O . CYS B 1 103 ? -11.359 -29.531 -13.281 1 98 103 CYS B O 1
ATOM 2617 N N . LEU B 1 104 ? -10.508 -27.531 -13.07 1 97.62 104 LEU B N 1
ATOM 2618 C CA . LEU B 1 104 ? -11.5 -27.109 -12.102 1 97.62 104 LEU B CA 1
ATOM 2619 C C . LEU B 1 104 ? -11.688 -25.594 -12.148 1 97.62 104 LEU B C 1
ATOM 2621 O O . LEU B 1 104 ? -10.719 -24.844 -12.32 1 97.62 104 LEU B O 1
ATOM 2625 N N . ASP B 1 105 ? -12.953 -25.156 -11.992 1 97.12 105 ASP B N 1
ATOM 2626 C CA . ASP B 1 105 ? -13.281 -23.734 -11.812 1 97.12 105 ASP B CA 1
ATOM 2627 C C . ASP B 1 105 ? -13.008 -23.297 -10.375 1 97.12 105 ASP B C 1
ATOM 2629 O O . ASP B 1 105 ? -13.68 -23.75 -9.445 1 97.12 105 ASP B O 1
ATOM 2633 N N . VAL B 1 106 ? -12.07 -22.391 -10.203 1 96.94 106 VAL B N 1
ATOM 2634 C CA . VAL B 1 106 ? -11.664 -21.922 -8.883 1 96.94 106 VAL B CA 1
ATOM 2635 C C . VAL B 1 106 ? -12.867 -21.359 -8.141 1 96.94 106 VAL B C 1
ATOM 2637 O O . VAL B 1 106 ? -12.922 -21.391 -6.91 1 96.94 106 VAL B O 1
ATOM 2640 N N . THR B 1 107 ? -13.844 -20.812 -8.859 1 94.81 107 THR B N 1
ATOM 2641 C CA . THR B 1 107 ? -15.016 -20.203 -8.242 1 94.81 107 THR B CA 1
ATOM 2642 C C . THR B 1 107 ? -16.109 -21.25 -8.023 1 94.81 107 THR B C 1
ATOM 2644 O O . THR B 1 107 ? -17.219 -20.922 -7.621 1 94.81 107 THR B O 1
ATOM 2647 N N . GLY B 1 108 ? -15.82 -22.484 -8.328 1 93.12 108 GLY B N 1
ATOM 2648 C CA . GLY B 1 108 ? -16.781 -23.562 -8.18 1 93.12 108 GLY B CA 1
ATOM 2649 C C . GLY B 1 108 ? -17.094 -23.891 -6.73 1 93.12 108 GLY B C 1
ATOM 2650 O O . GLY B 1 108 ? -16.453 -23.359 -5.82 1 93.12 108 GLY B O 1
ATOM 2651 N N . PRO B 1 109 ? -18 -24.75 -6.527 1 93.62 109 PRO B N 1
ATOM 2652 C CA . PRO B 1 109 ? -18.422 -25.094 -5.172 1 93.62 109 PRO B CA 1
ATOM 2653 C C . PRO B 1 109 ? -17.422 -25.984 -4.449 1 93.62 109 PRO B C 1
ATOM 2655 O O . PRO B 1 109 ? -16.578 -26.625 -5.09 1 93.62 109 PRO B O 1
ATOM 2658 N N . ALA B 1 110 ? -17.562 -26.094 -3.18 1 93.19 110 ALA B N 1
ATOM 2659 C CA . ALA B 1 110 ? -16.672 -26.875 -2.312 1 93.19 110 ALA B CA 1
ATOM 2660 C C . ALA B 1 110 ? -16.672 -28.344 -2.703 1 93.19 110 ALA B C 1
ATOM 2662 O O . ALA B 1 110 ? -15.641 -29.016 -2.609 1 93.19 110 ALA B O 1
ATOM 2663 N N . GLU B 1 111 ? -17.781 -28.781 -3.154 1 95.06 111 GLU B N 1
ATOM 2664 C CA . GLU B 1 111 ? -17.906 -30.188 -3.512 1 95.06 111 GLU B CA 1
ATOM 2665 C C . GLU B 1 111 ? -17 -30.531 -4.695 1 95.06 111 GLU B C 1
ATOM 2667 O O . GLU B 1 111 ? -16.438 -31.625 -4.75 1 95.06 111 GLU B O 1
ATOM 2672 N N . ALA B 1 112 ? -16.922 -29.641 -5.59 1 95.56 112 ALA B N 1
ATOM 2673 C CA . ALA B 1 112 ? -16.062 -29.859 -6.746 1 95.56 112 ALA B CA 1
ATOM 2674 C C . ALA B 1 112 ? -14.594 -29.922 -6.328 1 95.56 112 ALA B C 1
ATOM 2676 O O . ALA B 1 112 ? -13.828 -30.75 -6.84 1 95.56 112 ALA B O 1
ATOM 2677 N N . PHE B 1 113 ? -14.234 -29.109 -5.43 1 96.5 113 PHE B N 1
ATOM 2678 C CA . PHE B 1 113 ? -12.875 -29.125 -4.895 1 96.5 113 PHE B CA 1
ATOM 2679 C C . PHE B 1 113 ? -12.578 -30.438 -4.188 1 96.5 113 PHE B C 1
ATOM 2681 O O . PHE B 1 113 ? -11.539 -31.062 -4.426 1 96.5 113 PHE B O 1
ATOM 2688 N N . ALA B 1 114 ? -13.523 -30.781 -3.365 1 95.62 114 ALA B N 1
ATOM 2689 C CA . ALA B 1 114 ? -13.344 -32.031 -2.607 1 95.62 114 ALA B CA 1
ATOM 2690 C C . ALA B 1 114 ? -13.195 -33.219 -3.541 1 95.62 114 ALA B C 1
ATOM 2692 O O . ALA B 1 114 ? -12.352 -34.094 -3.312 1 95.62 114 ALA B O 1
ATOM 2693 N N . ALA B 1 115 ? -13.953 -33.25 -4.535 1 96.5 115 ALA B N 1
ATOM 2694 C CA . ALA B 1 115 ? -13.914 -34.344 -5.5 1 96.5 115 ALA B CA 1
ATOM 2695 C C . ALA B 1 115 ? -12.57 -34.406 -6.219 1 96.5 115 ALA B C 1
ATOM 2697 O O . ALA B 1 115 ? -12.141 -35.469 -6.66 1 96.5 115 ALA B O 1
ATOM 2698 N N . ALA B 1 116 ? -11.914 -33.281 -6.277 1 96.38 116 ALA B N 1
ATOM 2699 C CA . ALA B 1 116 ? -10.617 -33.188 -6.949 1 96.38 116 ALA B CA 1
ATOM 2700 C C . ALA B 1 116 ? -9.477 -33.406 -5.961 1 96.38 116 ALA B C 1
ATOM 2702 O O . ALA B 1 116 ? -8.305 -33.188 -6.305 1 96.38 116 ALA B O 1
ATOM 2703 N N . GLY B 1 117 ? -9.805 -33.75 -4.73 1 96.12 117 GLY B N 1
ATOM 2704 C CA . GLY B 1 117 ? -8.781 -33.938 -3.717 1 96.12 117 GLY B CA 1
ATOM 2705 C C . GLY B 1 117 ? -8.281 -32.656 -3.107 1 96.12 117 GLY B C 1
ATOM 2706 O O . GLY B 1 117 ? -7.188 -32.625 -2.537 1 96.12 117 GLY B O 1
ATOM 2707 N N . LEU B 1 118 ? -9.023 -31.578 -3.316 1 97.69 118 LEU B N 1
ATOM 2708 C CA . LEU B 1 118 ? -8.664 -30.25 -2.816 1 97.69 118 LEU B CA 1
ATOM 2709 C C . LEU B 1 118 ? -9.656 -29.781 -1.761 1 97.69 118 LEU B C 1
ATOM 2711 O O . LEU B 1 118 ? -10.172 -28.672 -1.84 1 97.69 118 LEU B O 1
ATOM 2715 N N . GLY B 1 119 ? -9.906 -30.594 -0.765 1 95.81 119 GLY B N 1
ATOM 2716 C CA . GLY B 1 119 ? -10.805 -30.25 0.323 1 95.81 119 GLY B CA 1
ATOM 2717 C C . GLY B 1 119 ? -10.258 -29.188 1.246 1 95.81 119 GLY B C 1
ATOM 2718 O O . GLY B 1 119 ? -9.148 -28.688 1.029 1 95.81 119 GLY B O 1
ATOM 2719 N N . PRO B 1 120 ? -11.016 -28.828 2.232 1 97.12 120 PRO B N 1
ATOM 2720 C CA . PRO B 1 120 ? -10.594 -27.797 3.18 1 97.12 120 PRO B CA 1
ATOM 2721 C C . PRO B 1 120 ? -9.305 -28.156 3.918 1 97.12 120 PRO B C 1
ATOM 2723 O O . PRO B 1 120 ? -9.078 -29.344 4.219 1 97.12 120 PRO B O 1
ATOM 2726 N N . ASP B 1 121 ? -8.477 -27.188 4.133 1 97.81 121 ASP B N 1
ATOM 2727 C CA . ASP B 1 121 ? -7.293 -27.266 4.977 1 97.81 121 ASP B CA 1
ATOM 2728 C C . ASP B 1 121 ? -6.344 -28.359 4.477 1 97.81 121 ASP B C 1
ATOM 2730 O O . ASP B 1 121 ? -5.832 -29.156 5.27 1 97.81 121 ASP B O 1
ATOM 2734 N N . THR B 1 122 ? -6.117 -28.391 3.209 1 98 122 THR B N 1
ATOM 2735 C CA . THR B 1 122 ? -5.266 -29.438 2.65 1 98 122 THR B CA 1
ATOM 2736 C C . THR B 1 122 ? -3.992 -28.844 2.059 1 98 122 THR B C 1
ATOM 2738 O O . THR B 1 122 ? -3.047 -29.562 1.744 1 98 122 THR B O 1
ATOM 2741 N N . ALA B 1 123 ? -3.916 -27.562 1.894 1 98.81 123 ALA B N 1
ATOM 2742 C CA . ALA B 1 123 ? -2.783 -26.922 1.229 1 98.81 123 ALA B CA 1
ATOM 2743 C C . ALA B 1 123 ? -1.95 -26.109 2.221 1 98.81 123 ALA B C 1
ATOM 2745 O O . ALA B 1 123 ? -2.492 -25.5 3.148 1 98.81 123 ALA B O 1
ATOM 2746 N N . ASP B 1 124 ? -0.657 -26.109 2.016 1 98.88 124 ASP B N 1
ATOM 2747 C CA . ASP B 1 124 ? 0.258 -25.281 2.801 1 98.88 124 ASP B CA 1
ATOM 2748 C C . ASP B 1 124 ? 0.408 -23.891 2.188 1 98.88 124 ASP B C 1
ATOM 2750 O O . ASP B 1 124 ? 0.643 -22.906 2.902 1 98.88 124 ASP B O 1
ATOM 2754 N N . ALA B 1 125 ? 0.281 -23.828 0.911 1 98.88 125 ALA B N 1
ATOM 2755 C CA . ALA B 1 125 ? 0.413 -22.578 0.177 1 98.88 125 ALA B CA 1
ATOM 2756 C C . ALA B 1 125 ? -0.492 -22.562 -1.051 1 98.88 125 ALA B C 1
ATOM 2758 O O . ALA B 1 125 ? -0.683 -23.594 -1.702 1 98.88 125 ALA B O 1
ATOM 2759 N N . VAL B 1 126 ? -1.044 -21.406 -1.313 1 98.94 126 VAL B N 1
ATOM 2760 C CA . VAL B 1 126 ? -1.764 -21.125 -2.555 1 98.94 126 VAL B CA 1
ATOM 2761 C C . VAL B 1 126 ? -1.149 -19.922 -3.254 1 98.94 126 VAL B C 1
ATOM 2763 O O . VAL B 1 126 ? -0.818 -18.922 -2.609 1 98.94 126 VAL B O 1
ATOM 2766 N N . LEU B 1 127 ? -0.836 -20 -4.52 1 98.88 127 LEU B N 1
ATOM 2767 C CA . LEU B 1 127 ? -0.419 -18.844 -5.297 1 98.88 127 LEU B CA 1
ATOM 2768 C C . LEU B 1 127 ? -1.361 -18.609 -6.473 1 98.88 127 LEU B C 1
ATOM 2770 O O . LEU B 1 127 ? -1.938 -19.562 -7.012 1 98.88 127 LEU B O 1
ATOM 2774 N N . MET B 1 128 ? -1.513 -17.328 -6.855 1 98.69 128 MET B N 1
ATOM 2775 C CA . MET B 1 128 ? -2.451 -17.047 -7.938 1 98.69 128 MET B CA 1
ATOM 2776 C C . MET B 1 128 ? -2.129 -15.719 -8.609 1 98.69 128 MET B C 1
ATOM 2778 O O . MET B 1 128 ? -1.56 -14.82 -7.984 1 98.69 128 MET B O 1
ATOM 2782 N N . ASN B 1 129 ? -2.381 -15.633 -9.844 1 97.5 129 ASN B N 1
ATOM 2783 C CA . ASN B 1 129 ? -2.453 -14.461 -10.703 1 97.5 129 ASN B CA 1
ATOM 2784 C C . ASN B 1 129 ? -3.822 -14.328 -11.367 1 97.5 129 ASN B C 1
ATOM 2786 O O . ASN B 1 129 ? -3.959 -14.562 -12.57 1 97.5 129 ASN B O 1
ATOM 2790 N N . PRO B 1 130 ? -4.852 -13.883 -10.57 1 95.81 130 PRO B N 1
ATOM 2791 C CA . PRO B 1 130 ? -6.215 -13.875 -11.094 1 95.81 130 PRO B CA 1
ATOM 2792 C C . PRO B 1 130 ? -6.383 -12.93 -12.289 1 95.81 130 PRO B C 1
ATOM 2794 O O . PRO B 1 130 ? -5.652 -11.938 -12.398 1 95.81 130 PRO B O 1
ATOM 2797 N N . PRO B 1 131 ? -7.316 -13.289 -13.195 1 88.88 131 PRO B N 1
ATOM 2798 C CA . PRO B 1 131 ? -7.609 -12.344 -14.273 1 88.88 131 PRO B CA 1
ATOM 2799 C C . PRO B 1 131 ? -8.18 -11.023 -13.766 1 88.88 131 PRO B C 1
ATOM 2801 O O . PRO B 1 131 ? -8.93 -11.008 -12.781 1 88.88 131 PRO B O 1
ATOM 2804 N N . PHE B 1 132 ? -7.652 -9.93 -14.273 1 77.12 132 PHE B N 1
ATOM 2805 C CA . PHE B 1 132 ? -8.031 -8.594 -13.812 1 77.12 132 PHE B CA 1
ATOM 2806 C C . PHE B 1 132 ? -9.289 -8.117 -14.523 1 77.12 132 PHE B C 1
ATOM 2808 O O . PHE B 1 132 ? -9.273 -7.867 -15.734 1 77.12 132 PHE B O 1
ATOM 2815 N N . HIS B 1 133 ? -10.328 -8.844 -14.641 1 63.59 133 HIS B N 1
ATOM 2816 C CA . HIS B 1 133 ? -11.43 -8.289 -15.422 1 63.59 133 HIS B CA 1
ATOM 2817 C C . HIS B 1 133 ? -11.828 -6.91 -14.914 1 63.59 133 HIS B C 1
ATOM 2819 O O . HIS B 1 133 ? -11.852 -6.672 -13.703 1 63.59 133 HIS B O 1
ATOM 2825 N N . ASP B 1 134 ? -11.477 -5.887 -15.508 1 48.66 134 ASP B N 1
ATOM 2826 C CA . ASP B 1 134 ? -12 -4.57 -15.164 1 48.66 134 ASP B CA 1
ATOM 2827 C C . ASP B 1 134 ? -13.523 -4.535 -15.281 1 48.66 134 ASP B C 1
ATOM 2829 O O . ASP B 1 134 ? -14.062 -4.23 -16.344 1 48.66 134 ASP B O 1
ATOM 2833 N N . ALA B 1 135 ? -14.258 -5.383 -14.781 1 42.22 135 ALA B N 1
ATOM 2834 C CA . ALA B 1 135 ? -15.688 -5.125 -14.961 1 42.22 135 ALA B CA 1
ATOM 2835 C C . ALA B 1 135 ? -16.016 -3.652 -14.711 1 42.22 135 ALA B C 1
ATOM 2837 O O . ALA B 1 135 ? -16.891 -3.09 -15.359 1 42.22 135 ALA B O 1
ATOM 2838 N N . ALA B 1 136 ? -15.562 -3.096 -13.547 1 40.88 136 ALA B N 1
ATOM 2839 C CA . ALA B 1 136 ? -15.992 -1.729 -13.266 1 40.88 136 ALA B CA 1
ATOM 2840 C C . ALA B 1 136 ? -15.539 -0.772 -14.359 1 40.88 136 ALA B C 1
ATOM 2842 O O . ALA B 1 136 ? -16.016 0.366 -14.43 1 40.88 136 ALA B O 1
ATOM 2843 N N . ARG B 1 137 ? -14.398 -1.02 -15.047 1 40.56 137 ARG B N 1
ATOM 2844 C CA . ARG B 1 137 ? -14.055 -0.095 -16.125 1 40.56 137 ARG B CA 1
ATOM 2845 C C . ARG B 1 137 ? -15.039 -0.212 -17.281 1 40.56 137 ARG B C 1
ATOM 2847 O O . ARG B 1 137 ? -15.102 0.667 -18.141 1 40.56 137 ARG B O 1
ATOM 2854 N N . HIS B 1 138 ? -15.508 -1.459 -17.516 1 37.06 138 HIS B N 1
ATOM 2855 C CA . HIS B 1 138 ? -16.5 -1.551 -18.578 1 37.06 138 HIS B CA 1
ATOM 2856 C C . HIS B 1 138 ? -17.891 -1.239 -18.047 1 37.06 138 HIS B C 1
ATOM 2858 O O . HIS B 1 138 ? -18.891 -1.373 -18.781 1 37.06 138 HIS B O 1
ATOM 2864 N N . ARG B 1 139 ? -18.109 -1.261 -16.797 1 36.53 139 ARG B N 1
ATOM 2865 C CA . ARG B 1 139 ? -19.5 -0.907 -16.547 1 36.53 139 ARG B CA 1
ATOM 2866 C C . ARG B 1 139 ? -19.797 0.518 -17.016 1 36.53 139 ARG B C 1
ATOM 2868 O O . ARG B 1 139 ? -19.172 1.469 -16.531 1 36.53 139 ARG B O 1
ATOM 2875 N N . GLY B 1 140 ? -20.203 0.811 -18.188 1 35.53 140 GLY B N 1
ATOM 2876 C CA . GLY B 1 140 ? -20.922 2.008 -18.594 1 35.53 140 GLY B CA 1
ATOM 2877 C C . GLY B 1 140 ? -21.703 2.646 -17.453 1 35.53 140 GLY B C 1
ATOM 2878 O O . GLY B 1 140 ? -21.703 2.143 -16.328 1 35.53 140 GLY B O 1
ATOM 2879 N N . SER B 1 141 ? -22.719 3.678 -17.812 1 35.75 141 SER B N 1
ATOM 2880 C CA . SER B 1 141 ? -23.609 4.527 -17.031 1 35.75 141 SER B CA 1
ATOM 2881 C C . SER B 1 141 ? -24.406 3.713 -16.016 1 35.75 141 SER B C 1
ATOM 2883 O O . SER B 1 141 ? -25.078 2.74 -16.375 1 35.75 141 SER B O 1
ATOM 2885 N N . PRO B 1 142 ? -24.016 3.799 -14.773 1 37.06 142 PRO B N 1
ATOM 2886 C CA . PRO B 1 142 ? -24.891 3.225 -13.758 1 37.06 142 PRO B CA 1
ATOM 2887 C C . PRO B 1 142 ? -26.359 3.559 -14 1 37.06 142 PRO B C 1
ATOM 2889 O O . PRO B 1 142 ? -26.734 4.734 -14.062 1 37.06 142 PRO B O 1
ATOM 2892 N N . ASP B 1 143 ? -27.031 2.969 -14.805 1 34.12 143 ASP B N 1
ATOM 2893 C CA . ASP B 1 143 ? -28.469 3.127 -14.586 1 34.12 143 ASP B CA 1
ATOM 2894 C C . ASP B 1 143 ? -28.844 2.807 -13.141 1 34.12 143 ASP B C 1
ATOM 2896 O O . ASP B 1 143 ? -28.516 1.737 -12.633 1 34.12 143 ASP B O 1
ATOM 2900 N N . PRO B 1 144 ? -29.078 3.826 -12.266 1 36.69 144 PRO B N 1
ATOM 2901 C CA . PRO B 1 144 ? -29.438 3.713 -10.852 1 36.69 144 PRO B CA 1
ATOM 2902 C C . PRO B 1 144 ? -30.375 2.539 -10.578 1 36.69 144 PRO B C 1
ATOM 2904 O O . PRO B 1 144 ? -30.422 2.033 -9.453 1 36.69 144 PRO B O 1
ATOM 2907 N N . ALA B 1 145 ? -31.359 2.361 -11.461 1 34.31 145 ALA B N 1
ATOM 2908 C CA . ALA B 1 145 ? -32.406 1.408 -11.164 1 34.31 145 ALA B CA 1
ATOM 2909 C C . ALA B 1 145 ? -31.859 0.008 -10.945 1 34.31 145 ALA B C 1
ATOM 2911 O O . ALA B 1 145 ? -32.406 -0.775 -10.164 1 34.31 145 ALA B O 1
ATOM 2912 N N . ARG B 1 146 ? -31 -0.385 -11.781 1 38 146 ARG B N 1
ATOM 2913 C CA . ARG B 1 146 ? -30.578 -1.774 -11.656 1 38 146 ARG B CA 1
ATOM 2914 C C . ARG B 1 146 ? -29.531 -1.93 -10.57 1 38 146 ARG B C 1
ATOM 2916 O O . ARG B 1 146 ? -28.938 -3 -10.414 1 38 146 ARG B O 1
ATOM 2923 N N . GLN B 1 147 ? -28.969 -0.894 -10.023 1 38.31 147 GLN B N 1
ATOM 2924 C CA . GLN B 1 147 ? -28.078 -1.059 -8.875 1 38.31 147 GLN B CA 1
ATOM 2925 C C . GLN B 1 147 ? -28.828 -1.629 -7.676 1 38.31 147 GLN B C 1
ATOM 2927 O O . GLN B 1 147 ? -28.312 -1.605 -6.551 1 38.31 147 GLN B O 1
ATOM 2932 N N . SER B 1 148 ? -30.203 -1.868 -7.781 1 34.34 148 SER B N 1
ATOM 2933 C CA . SER B 1 148 ? -30.891 -2.365 -6.594 1 34.34 148 SER B CA 1
ATOM 2934 C C . SER B 1 148 ? -30.062 -3.424 -5.875 1 34.34 148 SER B C 1
ATOM 2936 O O . SER B 1 148 ? -28.984 -3.791 -6.332 1 34.34 148 SER B O 1
ATOM 2938 N N . ALA B 1 149 ? -31.156 -4.633 -5.207 1 35.91 149 ALA B N 1
ATOM 2939 C CA . ALA B 1 149 ? -31.062 -5.68 -4.199 1 35.91 149 ALA B CA 1
ATOM 2940 C C . ALA B 1 149 ? -30.062 -6.754 -4.613 1 35.91 149 ALA B C 1
ATOM 2942 O O . ALA B 1 149 ? -30 -7.828 -4.012 1 35.91 149 ALA B O 1
ATOM 2943 N N . HIS B 1 150 ? -29.562 -6.863 -5.809 1 33.31 150 HIS B N 1
ATOM 2944 C CA . HIS B 1 150 ? -28.859 -8.062 -6.234 1 33.31 150 HIS B CA 1
ATOM 2945 C C . HIS B 1 150 ? -27.562 -8.25 -5.438 1 33.31 150 HIS B C 1
ATOM 2947 O O . HIS B 1 150 ? -26.828 -7.289 -5.199 1 33.31 150 HIS B O 1
ATOM 2953 N N . LEU B 1 151 ? -27.422 -9.242 -4.598 1 38.75 151 LEU B N 1
ATOM 2954 C CA . LEU B 1 151 ? -26.219 -9.773 -3.965 1 38.75 151 LEU B CA 1
ATOM 2955 C C . LEU B 1 151 ? -24.984 -9.484 -4.812 1 38.75 151 LEU B C 1
ATOM 2957 O O . LEU B 1 151 ? -24.906 -9.906 -5.973 1 38.75 151 LEU B O 1
ATOM 2961 N N . ALA B 1 152 ? -24.453 -8.422 -4.84 1 46.81 152 ALA B N 1
ATOM 2962 C CA . ALA B 1 152 ? -23.281 -8.031 -5.598 1 46.81 152 ALA B CA 1
ATOM 2963 C C . ALA B 1 152 ? -22.375 -9.227 -5.867 1 46.81 152 ALA B C 1
ATOM 2965 O O . ALA B 1 152 ? -21.969 -9.938 -4.938 1 46.81 152 ALA B O 1
ATOM 2966 N N . THR B 1 153 ? -22.484 -9.953 -6.949 1 54.72 153 THR B N 1
ATOM 2967 C CA . THR B 1 153 ? -21.578 -11.023 -7.352 1 54.72 153 THR B CA 1
ATOM 2968 C C . THR B 1 153 ? -20.141 -10.688 -6.984 1 54.72 153 THR B C 1
ATOM 2970 O O . THR B 1 153 ? -19.656 -9.602 -7.297 1 54.72 153 THR B O 1
ATOM 2973 N N . PRO B 1 154 ? -19.672 -11.648 -6.113 1 69.81 154 PRO B N 1
ATOM 2974 C CA . PRO B 1 154 ? -18.281 -11.383 -5.758 1 69.81 154 PRO B CA 1
ATOM 2975 C C . PRO B 1 154 ? -17.391 -11.125 -6.977 1 69.81 154 PRO B C 1
ATOM 2977 O O . PRO B 1 154 ? -17.641 -11.688 -8.047 1 69.81 154 PRO B O 1
ATOM 2980 N N . THR B 1 155 ? -16.547 -10.227 -6.758 1 82.06 155 THR B N 1
ATOM 2981 C CA . THR B 1 155 ? -15.516 -10.031 -7.777 1 82.06 155 THR B CA 1
ATOM 2982 C C . THR B 1 155 ? -14.648 -11.273 -7.922 1 82.06 155 THR B C 1
ATOM 2984 O O . THR B 1 155 ? -14.664 -12.156 -7.059 1 82.06 155 THR B O 1
ATOM 2987 N N . THR B 1 156 ? -14.031 -11.477 -9.016 1 89.56 156 THR B N 1
ATOM 2988 C CA . THR B 1 156 ? -13.086 -12.562 -9.227 1 89.56 156 THR B CA 1
ATOM 2989 C C . THR B 1 156 ? -12.078 -12.633 -8.078 1 89.56 156 THR B C 1
ATOM 2991 O O . THR B 1 156 ? -11.844 -13.711 -7.523 1 89.56 156 THR B O 1
ATOM 2994 N N . LEU B 1 157 ? -11.578 -11.5 -7.641 1 95 157 LEU B N 1
ATOM 2995 C CA . LEU B 1 157 ? -10.609 -11.453 -6.551 1 95 157 LEU B CA 1
ATOM 2996 C C . LEU B 1 157 ? -11.211 -12.008 -5.266 1 95 157 LEU B C 1
ATOM 2998 O O . LEU B 1 157 ? -10.594 -12.844 -4.602 1 95 157 LEU B O 1
ATOM 3002 N N . GLU B 1 158 ? -12.383 -11.609 -4.918 1 95.44 158 GLU B N 1
ATOM 3003 C CA . GLU B 1 158 ? -13.047 -12.062 -3.703 1 95.44 158 GLU B CA 1
ATOM 3004 C C . GLU B 1 158 ? -13.281 -13.57 -3.727 1 95.44 158 GLU B C 1
ATOM 3006 O O . GLU B 1 158 ? -12.992 -14.266 -2.75 1 95.44 158 GLU B O 1
ATOM 3011 N N . ALA B 1 159 ? -13.797 -14.062 -4.859 1 95.69 159 ALA B N 1
ATOM 3012 C CA . ALA B 1 159 ? -14.094 -15.484 -4.984 1 95.69 159 ALA B CA 1
ATOM 3013 C C . ALA B 1 159 ? -12.828 -16.328 -4.879 1 95.69 159 ALA B C 1
ATOM 3015 O O . ALA B 1 159 ? -12.82 -17.375 -4.227 1 95.69 159 ALA B O 1
ATOM 3016 N N . TRP B 1 160 ? -11.75 -15.906 -5.496 1 97.56 160 TRP B N 1
ATOM 3017 C CA . TRP B 1 160 ? -10.5 -16.656 -5.492 1 97.56 160 TRP B CA 1
ATOM 3018 C C . TRP B 1 160 ? -9.867 -16.656 -4.102 1 97.56 160 TRP B C 1
ATOM 3020 O O . TRP B 1 160 ? -9.375 -17.688 -3.639 1 97.56 160 TRP B O 1
ATOM 3030 N N . VAL B 1 161 ? -9.898 -15.484 -3.447 1 98.06 161 VAL B N 1
ATOM 3031 C CA . VAL B 1 161 ? -9.336 -15.398 -2.102 1 98.06 161 VAL B CA 1
ATOM 3032 C C . VAL B 1 161 ? -10.148 -16.266 -1.146 1 98.06 161 VAL B C 1
ATOM 3034 O O . VAL B 1 161 ? -9.594 -16.938 -0.274 1 98.06 161 VAL B O 1
ATOM 3037 N N . HIS B 1 162 ? -11.438 -16.281 -1.324 1 97.25 162 HIS B N 1
ATOM 3038 C CA . HIS B 1 162 ? -12.289 -17.141 -0.503 1 97.25 162 HIS B CA 1
ATOM 3039 C C . HIS B 1 162 ? -11.969 -18.609 -0.708 1 97.25 162 HIS B C 1
ATOM 3041 O O . HIS B 1 162 ? -11.852 -19.359 0.26 1 97.25 162 HIS B O 1
ATOM 3047 N N . ALA B 1 163 ? -11.828 -19 -1.931 1 97.81 163 ALA B N 1
ATOM 3048 C CA . ALA B 1 163 ? -11.469 -20.391 -2.236 1 97.81 163 ALA B CA 1
ATOM 3049 C C . ALA B 1 163 ? -10.117 -20.75 -1.618 1 97.81 163 ALA B C 1
ATOM 3051 O O . ALA B 1 163 ? -9.961 -21.828 -1.048 1 97.81 163 ALA B O 1
ATOM 3052 N N . ALA B 1 164 ? -9.18 -19.828 -1.725 1 98.56 164 ALA B N 1
ATOM 3053 C CA . ALA B 1 164 ? -7.863 -20.062 -1.141 1 98.56 164 ALA B CA 1
ATOM 3054 C C . ALA B 1 164 ? -7.957 -20.234 0.371 1 98.56 164 ALA B C 1
ATOM 3056 O O . ALA B 1 164 ? -7.312 -21.125 0.935 1 98.56 164 ALA B O 1
ATOM 3057 N N . ARG B 1 165 ? -8.742 -19.406 0.975 1 98.38 165 ARG B N 1
ATOM 3058 C CA . ARG B 1 165 ? -8.891 -19.484 2.424 1 98.38 165 ARG B CA 1
ATOM 3059 C C . ARG B 1 165 ? -9.43 -20.859 2.838 1 98.38 165 ARG B C 1
ATOM 3061 O O . ARG B 1 165 ? -8.969 -21.438 3.826 1 98.38 165 ARG B O 1
ATOM 3068 N N . ARG B 1 166 ? -10.352 -21.359 2.08 1 97.69 166 ARG B N 1
ATOM 3069 C CA . ARG B 1 166 ? -10.945 -22.672 2.379 1 97.69 166 ARG B CA 1
ATOM 3070 C C . ARG B 1 166 ? -9.906 -23.781 2.238 1 97.69 166 ARG B C 1
ATOM 3072 O O . ARG B 1 166 ? -9.875 -24.703 3.051 1 97.69 166 ARG B O 1
ATOM 3079 N N . LEU B 1 167 ? -9.117 -23.672 1.308 1 98.25 167 LEU B N 1
ATOM 3080 C CA . LEU B 1 167 ? -8.164 -24.719 0.949 1 98.25 167 LEU B CA 1
ATOM 3081 C C . LEU B 1 167 ? -6.977 -24.719 1.9 1 98.25 167 LEU B C 1
ATOM 3083 O O . LEU B 1 167 ? -6.418 -25.781 2.205 1 98.25 167 LEU B O 1
ATOM 3087 N N . LEU B 1 168 ? -6.559 -23.578 2.377 1 98.69 168 LEU B N 1
ATOM 3088 C CA . LEU B 1 168 ? -5.332 -23.406 3.145 1 98.69 168 LEU B CA 1
ATOM 3089 C C . LEU B 1 168 ? -5.488 -23.969 4.555 1 98.69 168 LEU B C 1
ATOM 3091 O O . LEU B 1 168 ? -6.535 -23.781 5.184 1 98.69 168 LEU B O 1
ATOM 3095 N N . LYS B 1 169 ? -4.453 -24.625 5.02 1 98.69 169 LYS B N 1
ATOM 3096 C CA . LYS B 1 169 ? -4.32 -24.938 6.441 1 98.69 169 LYS B CA 1
ATOM 3097 C C . LYS B 1 169 ? -4.195 -23.656 7.266 1 98.69 169 LYS B C 1
ATOM 3099 O O . LYS B 1 169 ? -3.816 -22.609 6.738 1 98.69 169 LYS B O 1
ATOM 3104 N N . SER B 1 170 ? -4.551 -23.781 8.594 1 98.19 170 SER B N 1
ATOM 3105 C CA . SER B 1 170 ? -4.203 -22.672 9.477 1 98.19 170 SER B CA 1
ATOM 3106 C C . SER B 1 170 ? -2.715 -22.359 9.406 1 98.19 170 SER B C 1
ATOM 3108 O O . SER B 1 170 ? -1.877 -23.25 9.461 1 98.19 170 SER B O 1
ATOM 3110 N N . GLY B 1 171 ? -2.391 -21.078 9.172 1 98.19 171 GLY B N 1
ATOM 3111 C CA . GLY B 1 171 ? -0.998 -20.672 9.047 1 98.19 171 GLY B CA 1
ATOM 3112 C C . GLY B 1 171 ? -0.473 -20.797 7.629 1 98.19 171 GLY B C 1
ATOM 3113 O O . GLY B 1 171 ? 0.659 -20.391 7.344 1 98.19 171 GLY B O 1
ATOM 3114 N N . GLY B 1 172 ? -1.32 -21.406 6.758 1 98.75 172 GLY B N 1
ATOM 3115 C CA . GLY B 1 172 ? -0.934 -21.453 5.355 1 98.75 172 GLY B CA 1
ATOM 3116 C C . GLY B 1 172 ? -0.861 -20.078 4.707 1 98.75 172 GLY B C 1
ATOM 3117 O O . GLY B 1 172 ? -1.411 -19.109 5.234 1 98.75 172 GLY B O 1
ATOM 3118 N N . THR B 1 173 ? -0.185 -20 3.578 1 98.75 173 THR B N 1
ATOM 3119 C CA . THR B 1 173 ? 0.066 -18.672 2.998 1 98.75 173 THR B CA 1
ATOM 3120 C C . THR B 1 173 ? -0.578 -18.562 1.619 1 98.75 173 THR B C 1
ATOM 3122 O O . THR B 1 173 ? -0.585 -19.531 0.85 1 98.75 173 THR B O 1
ATOM 3125 N N . LEU B 1 174 ? -1.119 -17.438 1.395 1 98.88 174 LEU B N 1
ATOM 3126 C CA . LEU B 1 174 ? -1.582 -17.016 0.076 1 98.88 174 LEU B CA 1
ATOM 3127 C C . LEU B 1 174 ? -0.619 -16 -0.542 1 98.88 174 LEU B C 1
ATOM 3129 O O . LEU B 1 174 ? -0.244 -15.023 0.102 1 98.88 174 LEU B O 1
ATOM 3133 N N . THR B 1 175 ? -0.144 -16.281 -1.737 1 98.94 175 THR B N 1
ATOM 3134 C CA . THR B 1 175 ? 0.648 -15.328 -2.504 1 98.94 175 THR B CA 1
ATOM 3135 C C . THR B 1 175 ? -0.064 -14.953 -3.801 1 98.94 175 THR B C 1
ATOM 3137 O O . THR B 1 175 ? -0.543 -15.828 -4.527 1 98.94 175 THR B O 1
ATOM 3140 N N . LEU B 1 176 ? -0.203 -13.664 -4.07 1 98.38 176 LEU B N 1
ATOM 3141 C CA . LEU B 1 176 ? -0.845 -13.273 -5.32 1 98.38 176 LEU B CA 1
ATOM 3142 C C . LEU B 1 176 ? -0.146 -12.062 -5.934 1 98.38 176 LEU B C 1
ATOM 3144 O O . LEU B 1 176 ? 0.594 -11.352 -5.246 1 98.38 176 LEU B O 1
ATOM 3148 N N . ILE B 1 177 ? -0.209 -11.945 -7.188 1 98.69 177 ILE B N 1
ATOM 3149 C CA . ILE B 1 177 ? 0.17 -10.75 -7.93 1 98.69 177 ILE B CA 1
ATOM 3150 C C . ILE B 1 177 ? -1.077 -10.078 -8.508 1 98.69 177 ILE B C 1
ATOM 3152 O O . ILE B 1 177 ? -1.992 -10.758 -8.977 1 98.69 177 ILE B O 1
ATOM 3156 N N . TRP B 1 178 ? -1.209 -8.758 -8.359 1 97.94 178 TRP B N 1
ATOM 3157 C CA . TRP B 1 178 ? -2.387 -7.992 -8.758 1 97.94 178 TRP B CA 1
ATOM 3158 C C . TRP B 1 178 ? -1.989 -6.613 -9.273 1 97.94 178 TRP B C 1
ATOM 3160 O O . TRP B 1 178 ? -0.825 -6.219 -9.172 1 97.94 178 TRP B O 1
ATOM 3170 N N . ARG B 1 179 ? -2.916 -6.012 -9.977 1 97.44 179 ARG B N 1
ATOM 3171 C CA . ARG B 1 179 ? -2.721 -4.621 -10.375 1 97.44 179 ARG B CA 1
ATOM 3172 C C . ARG B 1 179 ? -2.541 -3.721 -9.156 1 97.44 179 ARG B C 1
ATOM 3174 O O . ARG B 1 179 ? -3.268 -3.85 -8.172 1 97.44 179 ARG B O 1
ATOM 3181 N N . ALA B 1 180 ? -1.663 -2.713 -9.305 1 98.38 180 ALA B N 1
ATOM 3182 C CA . ALA B 1 180 ? -1.329 -1.857 -8.172 1 98.38 180 ALA B CA 1
ATOM 3183 C C . ALA B 1 180 ? -2.514 -0.979 -7.781 1 98.38 180 ALA B C 1
ATOM 3185 O O . ALA B 1 180 ? -2.709 -0.68 -6.602 1 98.38 180 ALA B O 1
ATOM 3186 N N . ASP B 1 181 ? -3.275 -0.57 -8.734 1 97.44 181 ASP B N 1
ATOM 3187 C CA . ASP B 1 181 ? -4.395 0.318 -8.438 1 97.44 181 ASP B CA 1
ATOM 3188 C C . ASP B 1 181 ? -5.531 -0.439 -7.754 1 97.44 181 ASP B C 1
ATOM 3190 O O . ASP B 1 181 ? -6.527 0.162 -7.348 1 97.44 181 ASP B O 1
ATOM 3194 N N . GLY B 1 182 ? -5.434 -1.789 -7.586 1 96.69 182 GLY B N 1
ATOM 3195 C CA . GLY B 1 182 ? -6.406 -2.602 -6.871 1 96.69 182 GLY B CA 1
ATOM 3196 C C . GLY B 1 182 ? -6 -2.893 -5.438 1 96.69 182 GLY B C 1
ATOM 3197 O O . GLY B 1 182 ? -6.59 -3.756 -4.781 1 96.69 182 GLY B O 1
ATOM 3198 N N . LEU B 1 183 ? -5.035 -2.199 -4.953 1 98.19 183 LEU B N 1
ATOM 3199 C CA . LEU B 1 183 ? -4.477 -2.445 -3.625 1 98.19 183 LEU B CA 1
ATOM 3200 C C . LEU B 1 183 ? -5.574 -2.43 -2.564 1 98.19 183 LEU B C 1
ATOM 3202 O O . LEU B 1 183 ? -5.621 -3.309 -1.702 1 98.19 183 LEU B O 1
ATOM 3206 N N . ALA B 1 184 ? -6.445 -1.469 -2.584 1 97.56 184 ALA B N 1
ATOM 3207 C CA . ALA B 1 184 ? -7.512 -1.366 -1.589 1 97.56 184 ALA B CA 1
ATOM 3208 C C . ALA B 1 184 ? -8.414 -2.594 -1.624 1 97.56 184 ALA B C 1
ATOM 3210 O O . ALA B 1 184 ? -8.828 -3.1 -0.577 1 97.56 184 ALA B O 1
ATOM 3211 N N . ASP B 1 185 ? -8.766 -3.102 -2.82 1 95.81 185 ASP B N 1
ATOM 3212 C CA . ASP B 1 185 ? -9.586 -4.297 -2.979 1 95.81 185 ASP B CA 1
ATOM 3213 C C . ASP B 1 185 ? -8.914 -5.516 -2.354 1 95.81 185 ASP B C 1
ATOM 3215 O O . ASP B 1 185 ? -9.555 -6.293 -1.647 1 95.81 185 ASP B O 1
ATOM 3219 N N . VAL B 1 186 ? -7.637 -5.598 -2.635 1 98.06 186 VAL B N 1
ATOM 3220 C CA . VAL B 1 186 ? -6.879 -6.734 -2.131 1 98.06 186 VAL B CA 1
ATOM 3221 C C . VAL B 1 186 ? -6.883 -6.723 -0.603 1 98.06 186 VAL B C 1
ATOM 3223 O O . VAL B 1 186 ? -7.207 -7.73 0.03 1 98.06 186 VAL B O 1
ATOM 3226 N N . LEU B 1 187 ? -6.535 -5.574 -0.049 1 98.38 187 LEU B N 1
ATOM 3227 C CA . LEU B 1 187 ? -6.457 -5.484 1.405 1 98.38 187 LEU B CA 1
ATOM 3228 C C . LEU B 1 187 ? -7.832 -5.676 2.037 1 98.38 187 LEU B C 1
ATOM 3230 O O . LEU B 1 187 ? -7.949 -6.262 3.115 1 98.38 187 LEU B O 1
ATOM 3234 N N . GLY B 1 188 ? -8.867 -5.211 1.397 1 96.69 188 GLY B N 1
ATOM 3235 C CA . GLY B 1 188 ? -10.227 -5.402 1.873 1 96.69 188 GLY B CA 1
ATOM 3236 C C . GLY B 1 188 ? -10.641 -6.863 1.936 1 96.69 188 GLY B C 1
ATOM 3237 O O . GLY B 1 188 ? -11.195 -7.312 2.938 1 96.69 188 GLY B O 1
ATOM 3238 N N . VAL B 1 189 ? -10.383 -7.582 0.866 1 97 189 VAL B N 1
ATOM 3239 C CA . VAL B 1 189 ? -10.805 -8.977 0.8 1 97 189 VAL B CA 1
ATOM 3240 C C . VAL B 1 189 ? -9.977 -9.812 1.77 1 97 189 VAL B C 1
ATOM 3242 O O . VAL B 1 189 ? -10.484 -10.766 2.365 1 97 189 VAL B O 1
ATOM 3245 N N . LEU B 1 190 ? -8.695 -9.469 1.968 1 98.12 190 LEU B N 1
ATOM 3246 C CA . LEU B 1 190 ? -7.824 -10.219 2.855 1 98.12 190 LEU B CA 1
ATOM 3247 C C . LEU B 1 190 ? -8.227 -10.031 4.312 1 98.12 190 LEU B C 1
ATOM 3249 O O . LEU B 1 190 ? -7.902 -10.859 5.168 1 98.12 190 LEU B O 1
ATOM 3253 N N . GLY B 1 191 ? -8.844 -8.906 4.598 1 95.19 191 GLY B N 1
ATOM 3254 C CA . GLY B 1 191 ? -9.234 -8.602 5.965 1 95.19 191 GLY B CA 1
ATOM 3255 C C . GLY B 1 191 ? -10.117 -9.664 6.59 1 95.19 191 GLY B C 1
ATOM 3256 O O . GLY B 1 191 ? -10.273 -9.711 7.812 1 95.19 191 GLY B O 1
ATOM 3257 N N . ARG B 1 192 ? -10.633 -10.492 5.742 1 92.62 192 ARG B N 1
ATOM 3258 C CA . ARG B 1 192 ? -11.484 -11.578 6.215 1 92.62 192 ARG B CA 1
ATOM 3259 C C . ARG B 1 192 ? -10.719 -12.891 6.293 1 92.62 192 ARG B C 1
ATOM 3261 O O . ARG B 1 192 ? -10.805 -13.727 5.395 1 92.62 192 ARG B O 1
ATOM 3268 N N . GLY B 1 193 ? -9.961 -13.07 7.34 1 96.69 193 GLY B N 1
ATOM 3269 C CA . GLY B 1 193 ? -9.398 -14.383 7.582 1 96.69 193 GLY B CA 1
ATOM 3270 C C . GLY B 1 193 ? -7.898 -14.445 7.375 1 96.69 193 GLY B C 1
ATOM 3271 O O . GLY B 1 193 ? -7.262 -15.453 7.688 1 96.69 193 GLY B O 1
ATOM 3272 N N . PHE B 1 194 ? -7.426 -13.414 6.773 1 98.44 194 PHE B N 1
ATOM 3273 C CA . PHE B 1 194 ? -5.98 -13.367 6.574 1 98.44 194 PHE B CA 1
ATOM 3274 C C . PHE B 1 194 ? -5.363 -12.227 7.379 1 98.44 194 PHE B C 1
ATOM 3276 O O . PHE B 1 194 ? -6.035 -11.234 7.676 1 98.44 194 PHE B O 1
ATOM 3283 N N . GLY B 1 195 ? -4.145 -12.406 7.746 1 97.94 195 GLY B N 1
ATOM 3284 C CA . GLY B 1 195 ? -3.301 -11.391 8.344 1 97.94 195 GLY B CA 1
ATOM 3285 C C . GLY B 1 195 ? -1.832 -11.547 8.008 1 97.94 195 GLY B C 1
ATOM 3286 O O . GLY B 1 195 ? -1.487 -12.164 6.996 1 97.94 195 GLY B O 1
ATOM 3287 N N . SER B 1 196 ? -0.962 -10.828 8.789 1 98 196 SER B N 1
ATOM 3288 C CA . SER B 1 196 ? 0.467 -10.859 8.492 1 98 196 SER B CA 1
ATOM 3289 C C . SER B 1 196 ? 0.736 -10.57 7.02 1 98 196 SER B C 1
ATOM 3291 O O . SER B 1 196 ? 1.501 -11.289 6.371 1 98 196 SER B O 1
ATOM 3293 N N . VAL B 1 197 ? 0.039 -9.539 6.562 1 98.56 197 VAL B N 1
ATOM 3294 C CA . VAL B 1 197 ? 0.079 -9.211 5.141 1 98.56 197 VAL B CA 1
ATOM 3295 C C . VAL B 1 197 ? 1.396 -8.516 4.809 1 98.56 197 VAL B C 1
ATOM 3297 O O . VAL B 1 197 ? 1.838 -7.629 5.547 1 98.56 197 VAL B O 1
ATOM 3300 N N . MET B 1 198 ? 2.037 -8.953 3.771 1 98.75 198 MET B N 1
ATOM 3301 C CA . MET B 1 198 ? 3.18 -8.273 3.176 1 98.75 198 MET B CA 1
ATOM 3302 C C . MET B 1 198 ? 2.861 -7.816 1.756 1 98.75 198 MET B C 1
ATOM 3304 O O . MET B 1 198 ? 2.316 -8.586 0.961 1 98.75 198 MET B O 1
ATOM 3308 N N . VAL B 1 199 ? 3.152 -6.562 1.46 1 98.88 199 VAL B N 1
ATOM 3309 C CA . VAL B 1 199 ? 2.924 -5.996 0.135 1 98.88 199 VAL B CA 1
ATOM 3310 C C . VAL B 1 199 ? 4.242 -5.48 -0.442 1 98.88 199 VAL B C 1
ATOM 3312 O O . VAL B 1 199 ? 4.965 -4.734 0.221 1 98.88 199 VAL B O 1
ATOM 3315 N N . GLN B 1 200 ? 4.586 -5.875 -1.602 1 98.81 200 GLN B N 1
ATOM 3316 C CA . GLN B 1 200 ? 5.742 -5.359 -2.332 1 98.81 200 GLN B CA 1
ATOM 3317 C C . GLN B 1 200 ? 5.32 -4.746 -3.664 1 98.81 200 GLN B C 1
ATOM 3319 O O . GLN B 1 200 ? 4.898 -5.457 -4.578 1 98.81 200 GLN B O 1
ATOM 3324 N N . PRO B 1 201 ? 5.441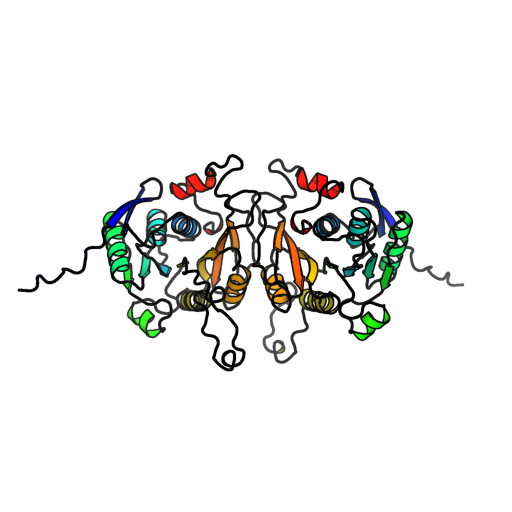 -3.4 -3.748 1 98.75 201 PRO B N 1
ATOM 3325 C CA . PRO B 1 201 ? 5.113 -2.762 -5.027 1 98.75 201 PRO B CA 1
ATOM 3326 C C . PRO B 1 201 ? 6.133 -3.078 -6.121 1 98.75 201 PRO B C 1
ATOM 3328 O O . PRO B 1 201 ? 7.328 -3.182 -5.844 1 98.75 201 PRO B O 1
ATOM 3331 N N . VAL B 1 202 ? 5.648 -3.207 -7.336 1 98.69 202 VAL B N 1
ATOM 3332 C CA . VAL B 1 202 ? 6.488 -3.406 -8.516 1 98.69 202 VAL B CA 1
ATOM 3333 C C . VAL B 1 202 ? 6.375 -2.201 -9.445 1 98.69 202 VAL B C 1
ATOM 3335 O O . VAL B 1 202 ? 5.285 -1.89 -9.93 1 98.69 202 VAL B O 1
ATOM 3338 N N . HIS B 1 203 ? 7.512 -1.556 -9.672 1 98.31 203 HIS B N 1
ATOM 3339 C CA . HIS B 1 203 ? 7.559 -0.389 -10.547 1 98.31 203 HIS B CA 1
ATOM 3340 C C . HIS B 1 203 ? 8.273 -0.709 -11.852 1 98.31 203 HIS B C 1
ATOM 3342 O O . HIS B 1 203 ? 9.328 -1.348 -11.844 1 98.31 203 HIS B O 1
ATOM 3348 N N . GLY B 1 204 ? 7.668 -0.307 -12.969 1 97.5 204 GLY B N 1
ATOM 3349 C CA . GLY B 1 204 ? 8.398 -0.375 -14.227 1 97.5 204 GLY B CA 1
ATOM 3350 C C . GLY B 1 204 ? 9.617 0.531 -14.258 1 97.5 204 GLY B C 1
ATOM 3351 O O . GLY B 1 204 ? 10.688 0.12 -14.703 1 97.5 204 GLY B O 1
ATOM 3352 N N . HIS B 1 205 ? 9.344 1.744 -13.828 1 94.31 205 HIS B N 1
ATOM 3353 C CA . HIS B 1 205 ? 10.383 2.768 -13.734 1 94.31 205 HIS B CA 1
ATOM 3354 C C . HIS B 1 205 ? 10.375 3.43 -12.359 1 94.31 205 HIS B C 1
ATOM 3356 O O . HIS B 1 205 ? 9.328 3.516 -11.711 1 94.31 205 HIS B O 1
ATOM 3362 N N . ALA B 1 206 ? 11.57 3.949 -12.023 1 92.12 206 ALA B N 1
ATOM 3363 C CA . ALA B 1 206 ? 11.789 4.438 -10.664 1 92.12 206 ALA B CA 1
ATOM 3364 C C . ALA B 1 206 ? 10.914 5.652 -10.367 1 92.12 206 ALA B C 1
ATOM 3366 O O . ALA B 1 206 ? 10.625 5.953 -9.211 1 92.12 206 ALA B O 1
ATOM 3367 N N . ASP B 1 207 ? 10.438 6.391 -11.297 1 92.69 207 ASP B N 1
ATOM 3368 C CA . ASP B 1 207 ? 9.734 7.648 -11.078 1 92.69 207 ASP B CA 1
ATOM 3369 C C . ASP B 1 207 ? 8.25 7.512 -11.398 1 92.69 207 ASP B C 1
ATOM 3371 O O . ASP B 1 207 ? 7.52 8.508 -11.43 1 92.69 207 ASP B O 1
ATOM 3375 N N . LYS B 1 208 ? 7.766 6.324 -11.641 1 96.31 208 LYS B N 1
ATOM 3376 C CA . LYS B 1 208 ? 6.371 6.09 -12.008 1 96.31 208 LYS B CA 1
ATOM 3377 C C . LYS B 1 208 ? 5.656 5.25 -10.953 1 96.31 208 LYS B C 1
ATOM 3379 O O . LYS B 1 208 ? 6.293 4.477 -10.234 1 96.31 208 LYS B O 1
ATOM 3384 N N . PRO B 1 209 ? 4.363 5.395 -10.852 1 98.06 209 PRO B N 1
ATOM 3385 C CA . PRO B 1 209 ? 3.602 4.559 -9.922 1 98.06 209 PRO B CA 1
ATOM 3386 C C . PRO B 1 209 ? 3.781 3.066 -10.188 1 98.06 209 PRO B C 1
ATOM 3388 O O . PRO B 1 209 ? 4.141 2.67 -11.297 1 98.06 209 PRO B O 1
ATOM 3391 N N . ALA B 1 210 ? 3.586 2.318 -9.141 1 98.75 210 ALA B N 1
ATOM 3392 C CA . ALA B 1 210 ? 3.664 0.865 -9.273 1 98.75 210 ALA B CA 1
ATOM 3393 C C . ALA B 1 210 ? 2.646 0.353 -10.289 1 98.75 210 ALA B C 1
ATOM 3395 O O . ALA B 1 210 ? 1.547 0.899 -10.406 1 98.75 210 ALA B O 1
ATOM 3396 N N . ILE B 1 211 ? 2.971 -0.688 -10.977 1 98.38 211 ILE B N 1
ATOM 3397 C CA . ILE B 1 211 ? 2.072 -1.271 -11.969 1 98.38 211 ILE B CA 1
ATOM 3398 C C . ILE B 1 211 ? 1.486 -2.574 -11.43 1 98.38 211 ILE B C 1
ATOM 3400 O O . ILE B 1 211 ? 0.388 -2.977 -11.82 1 98.38 211 ILE B O 1
ATOM 3404 N N . ARG B 1 212 ? 2.248 -3.227 -10.555 1 98.44 212 ARG B N 1
ATOM 3405 C CA . ARG B 1 212 ? 1.807 -4.441 -9.875 1 98.44 212 ARG B CA 1
ATOM 3406 C C . ARG B 1 212 ? 2.084 -4.359 -8.375 1 98.44 212 ARG B C 1
ATOM 3408 O O . ARG B 1 212 ? 2.883 -3.535 -7.93 1 98.44 212 ARG B O 1
ATOM 3415 N N . ILE B 1 213 ? 1.372 -5.172 -7.707 1 98.75 213 ILE B N 1
ATOM 3416 C CA . ILE B 1 213 ? 1.732 -5.484 -6.328 1 98.75 213 ILE B CA 1
ATOM 3417 C C . ILE B 1 213 ? 1.862 -6.996 -6.16 1 98.75 213 ILE B C 1
ATOM 3419 O O . ILE B 1 213 ? 1.097 -7.762 -6.75 1 98.75 213 ILE B O 1
ATOM 3423 N N . LEU B 1 214 ? 2.885 -7.395 -5.488 1 98.88 214 LEU B N 1
ATOM 3424 C CA . LEU B 1 214 ? 3.018 -8.742 -4.938 1 98.88 214 LEU B CA 1
ATOM 3425 C C . LEU B 1 214 ? 2.586 -8.773 -3.477 1 98.88 214 LEU B C 1
ATOM 3427 O O . LEU B 1 214 ? 2.98 -7.914 -2.688 1 98.88 214 LEU B O 1
ATOM 3431 N N . VAL B 1 215 ? 1.75 -9.789 -3.109 1 98.88 215 VAL B N 1
ATOM 3432 C CA . VAL B 1 215 ? 1.188 -9.836 -1.764 1 98.88 215 VAL B CA 1
ATOM 3433 C C . VAL B 1 215 ? 1.315 -11.242 -1.197 1 98.88 215 VAL B C 1
ATOM 3435 O O . VAL B 1 215 ? 1.06 -12.227 -1.898 1 98.88 215 VAL B O 1
ATOM 3438 N N . ARG B 1 216 ? 1.723 -11.359 -0.024 1 98.88 216 ARG B N 1
ATOM 3439 C CA . ARG B 1 216 ? 1.612 -12.594 0.749 1 98.88 216 ARG B CA 1
ATOM 3440 C C . ARG B 1 216 ? 0.779 -12.375 2.008 1 98.88 216 ARG B C 1
ATOM 3442 O O . ARG B 1 216 ? 0.932 -11.359 2.693 1 98.88 216 ARG B O 1
ATOM 3449 N N . ALA B 1 217 ? -0.07 -13.25 2.299 1 98.81 217 ALA B N 1
ATOM 3450 C CA . ALA B 1 217 ? -0.91 -13.211 3.492 1 98.81 217 ALA B CA 1
ATOM 3451 C C . ALA B 1 217 ? -0.987 -14.586 4.156 1 98.81 217 ALA B C 1
ATOM 3453 O O . ALA B 1 217 ? -0.901 -15.609 3.479 1 98.81 217 ALA B O 1
ATOM 3454 N N . THR B 1 218 ? -1.142 -14.602 5.422 1 98.69 218 THR B N 1
ATOM 3455 C CA . THR B 1 218 ? -1.212 -15.836 6.191 1 98.69 218 THR B CA 1
ATOM 3456 C C . THR B 1 218 ? -2.615 -16.047 6.75 1 98.69 218 THR B C 1
ATOM 3458 O O . THR B 1 218 ? -3.184 -15.148 7.371 1 98.69 218 THR B O 1
ATOM 3461 N N . LYS B 1 219 ? -3.215 -17.203 6.457 1 98.69 219 LYS B N 1
ATOM 3462 C CA . LYS B 1 219 ? -4.512 -17.531 7.047 1 98.69 219 LYS B CA 1
ATOM 3463 C C . LYS B 1 219 ? -4.445 -17.5 8.57 1 98.69 219 LYS B C 1
ATOM 3465 O O . LYS B 1 219 ? -3.705 -18.281 9.172 1 98.69 219 LYS B O 1
ATOM 3470 N N . GLY B 1 220 ? -5.145 -16.594 9.148 1 97.94 220 GLY B N 1
ATOM 3471 C CA . GLY B 1 220 ? -5.152 -16.469 10.594 1 97.94 220 GLY B CA 1
ATOM 3472 C C . GLY B 1 220 ? -3.969 -15.68 11.125 1 97.94 220 GLY B C 1
ATOM 3473 O O . GLY B 1 220 ? -3.76 -15.617 12.344 1 97.94 220 GLY B O 1
ATOM 3474 N N . GLY B 1 221 ? -3.172 -15.18 10.32 1 97.69 221 GLY B N 1
ATOM 3475 C CA . GLY B 1 221 ? -2.02 -14.406 10.75 1 97.69 221 GLY B CA 1
ATOM 3476 C C . GLY B 1 221 ? -2.398 -13.172 11.555 1 97.69 221 GLY B C 1
ATOM 3477 O O . GLY B 1 221 ? -3.455 -12.578 11.328 1 97.69 221 GLY B O 1
ATOM 3478 N N . ARG B 1 222 ? -1.491 -12.742 12.43 1 95.31 222 ARG B N 1
ATOM 3479 C CA . ARG B 1 222 ? -1.84 -11.633 13.312 1 95.31 222 ARG B CA 1
ATOM 3480 C C . ARG B 1 222 ? -0.756 -10.562 13.305 1 95.31 222 ARG B C 1
ATOM 3482 O O . ARG B 1 222 ? -0.917 -9.508 13.914 1 95.31 222 ARG B O 1
ATOM 3489 N N . ALA B 1 223 ? 0.399 -10.859 12.641 1 96.81 223 ALA B N 1
ATOM 3490 C CA . ALA B 1 223 ? 1.463 -9.859 12.586 1 96.81 223 ALA B CA 1
ATOM 3491 C C . ALA B 1 223 ? 1.016 -8.625 11.805 1 96.81 223 ALA B C 1
ATOM 3493 O O . ALA B 1 223 ? 0.15 -8.719 10.93 1 96.81 223 ALA B O 1
ATOM 3494 N N . PRO B 1 224 ? 1.548 -7.438 12.141 1 95.88 224 PRO B N 1
ATOM 3495 C CA . PRO B 1 224 ? 1.166 -6.215 11.43 1 95.88 224 PRO B CA 1
ATOM 3496 C C . PRO B 1 224 ? 1.5 -6.262 9.945 1 95.88 224 PRO B C 1
ATOM 3498 O O . PRO B 1 224 ? 2.439 -6.949 9.539 1 95.88 224 PRO B O 1
ATOM 3501 N N . LEU B 1 225 ? 0.721 -5.566 9.141 1 98.12 225 LEU B N 1
ATOM 3502 C C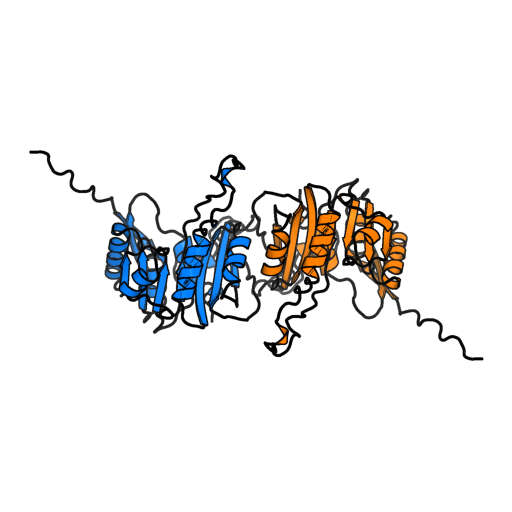A . LEU B 1 225 ? 0.982 -5.414 7.719 1 98.12 225 LEU B CA 1
ATOM 3503 C C . LEU B 1 225 ? 2.352 -4.785 7.48 1 98.12 225 LEU B C 1
ATOM 3505 O O . LEU B 1 225 ? 2.74 -3.852 8.188 1 98.12 225 LEU B O 1
ATOM 3509 N N . MET B 1 226 ? 3.082 -5.293 6.547 1 98.56 226 MET B N 1
ATOM 3510 C CA . MET B 1 226 ? 4.371 -4.738 6.145 1 98.56 226 MET B CA 1
ATOM 3511 C C . MET B 1 226 ? 4.344 -4.293 4.688 1 98.56 226 MET B C 1
ATOM 3513 O O . MET B 1 226 ? 3.988 -5.078 3.803 1 98.56 226 MET B O 1
ATOM 3517 N N . LEU B 1 227 ? 4.598 -3.088 4.441 1 98.56 227 LEU B N 1
ATOM 3518 C CA . LEU B 1 227 ? 4.855 -2.568 3.104 1 98.56 227 LEU B CA 1
ATOM 3519 C C . LEU B 1 227 ? 6.348 -2.6 2.787 1 98.56 227 LEU B C 1
ATOM 3521 O O . LEU B 1 227 ? 7.117 -1.805 3.332 1 98.56 227 LEU B O 1
ATOM 3525 N N . LEU B 1 228 ? 6.754 -3.49 1.914 1 98.5 228 LEU B N 1
ATOM 3526 C CA . LEU B 1 228 ? 8.156 -3.766 1.645 1 98.5 228 LEU B CA 1
ATOM 3527 C C . LEU B 1 228 ? 8.719 -2.789 0.616 1 98.5 228 LEU B C 1
ATOM 3529 O O . LEU B 1 228 ? 7.957 -2.137 -0.104 1 98.5 228 LEU B O 1
ATOM 3533 N N . PRO B 1 229 ? 10.102 -2.705 0.581 1 97 229 PRO B N 1
ATOM 3534 C CA . PRO B 1 229 ? 10.703 -1.917 -0.496 1 97 229 PRO B CA 1
ATOM 3535 C C . PRO B 1 229 ? 10.281 -2.396 -1.884 1 97 229 PRO B C 1
ATOM 3537 O O . PRO B 1 229 ? 10.102 -3.598 -2.098 1 97 229 PRO B O 1
ATOM 3540 N N . SER B 1 230 ? 10.258 -1.461 -2.789 1 96.94 230 SER B N 1
ATOM 3541 C CA . SER B 1 230 ? 9.734 -1.736 -4.125 1 96.94 230 SER B CA 1
ATOM 3542 C C . SER B 1 230 ? 10.703 -2.594 -4.93 1 96.94 230 SER B C 1
ATOM 3544 O O . SER B 1 230 ? 11.914 -2.555 -4.699 1 96.94 230 SER B O 1
ATOM 3546 N N . LEU B 1 231 ? 10.156 -3.354 -5.785 1 97.44 231 LEU B N 1
ATOM 3547 C CA . LEU B 1 231 ? 10.906 -4.008 -6.852 1 97.44 231 LEU B CA 1
ATOM 3548 C C . LEU B 1 231 ? 10.891 -3.168 -8.125 1 97.44 231 LEU B C 1
ATOM 3550 O O . LEU B 1 231 ? 9.82 -2.855 -8.648 1 97.44 231 LEU B O 1
ATOM 3554 N N . LEU B 1 232 ? 12.055 -2.766 -8.609 1 97.06 232 LEU B N 1
ATOM 3555 C CA . LEU B 1 232 ? 12.164 -2.025 -9.859 1 97.06 232 LEU B CA 1
ATOM 3556 C C . LEU B 1 232 ? 12.484 -2.965 -11.016 1 97.06 232 LEU B C 1
ATOM 3558 O O . LEU B 1 232 ? 13.5 -3.656 -11.008 1 97.06 232 LEU B O 1
ATOM 3562 N N . LEU B 1 233 ? 11.625 -2.998 -11.992 1 97.81 233 LEU B N 1
ATOM 3563 C CA . LEU B 1 233 ? 11.867 -3.869 -13.133 1 97.81 233 LEU B CA 1
ATOM 3564 C C . LEU B 1 233 ? 13.062 -3.381 -13.945 1 97.81 233 LEU B C 1
ATOM 3566 O O . LEU B 1 233 ? 13.883 -4.184 -14.398 1 97.81 233 LEU B O 1
ATOM 3570 N N . ASN B 1 234 ? 13.086 -2.059 -14.102 1 96 234 ASN B N 1
ATOM 3571 C CA . ASN B 1 234 ? 14.172 -1.451 -14.859 1 96 234 ASN B CA 1
ATOM 3572 C C . ASN B 1 234 ? 14.953 -0.452 -14.016 1 96 234 ASN B C 1
ATOM 3574 O O . ASN B 1 234 ? 14.375 0.265 -13.195 1 96 234 ASN B O 1
ATOM 3578 N N . ASP B 1 235 ? 16.234 -0.368 -14.281 1 89.88 235 ASP B N 1
ATOM 3579 C CA . ASP B 1 235 ? 17.078 0.611 -13.578 1 89.88 235 ASP B CA 1
ATOM 3580 C C . ASP B 1 235 ? 16.922 1.997 -14.203 1 89.88 235 ASP B C 1
ATOM 3582 O O . ASP B 1 235 ? 16.188 2.172 -15.18 1 89.88 235 ASP B O 1
ATOM 3586 N N . PRO B 1 236 ? 17.562 2.998 -13.594 1 85.62 236 PRO B N 1
ATOM 3587 C CA . PRO B 1 236 ? 17.391 4.363 -14.094 1 85.62 236 PRO B CA 1
ATOM 3588 C C . PRO B 1 236 ? 17.859 4.527 -15.539 1 85.62 236 PRO B C 1
ATOM 3590 O O . PRO B 1 236 ? 17.438 5.453 -16.234 1 85.62 236 PRO B O 1
ATOM 3593 N N . SER B 1 237 ? 18.703 3.65 -15.992 1 90.12 237 SER B N 1
ATOM 3594 C CA . SER B 1 237 ? 19.203 3.713 -17.359 1 90.12 237 SER B CA 1
ATOM 3595 C C . SER B 1 237 ? 18.281 2.988 -18.328 1 90.12 237 SER B C 1
ATOM 3597 O O . SER B 1 237 ? 18.516 2.965 -19.531 1 90.12 237 SER B O 1
ATOM 3599 N N . GLY B 1 238 ? 17.25 2.328 -17.75 1 89.62 238 GLY B N 1
ATOM 3600 C CA . GLY B 1 238 ? 16.266 1.678 -18.578 1 89.62 238 GLY B CA 1
ATOM 3601 C C . GLY B 1 238 ? 16.531 0.203 -18.797 1 89.62 238 GLY B C 1
ATOM 3602 O O . GLY B 1 238 ? 15.789 -0.477 -19.5 1 89.62 238 GLY B O 1
ATOM 3603 N N . HIS B 1 239 ? 17.609 -0.22 -18.297 1 93.62 239 HIS B N 1
ATOM 3604 C CA . HIS B 1 239 ? 17.922 -1.641 -18.391 1 93.62 239 HIS B CA 1
ATOM 3605 C C . HIS B 1 239 ? 17.266 -2.436 -17.281 1 93.62 239 HIS B C 1
ATOM 3607 O O . HIS B 1 239 ? 16.984 -1.893 -16.203 1 93.62 239 HIS B O 1
ATOM 3613 N N . GLN B 1 240 ? 17.016 -3.709 -17.578 1 95.25 240 GLN B N 1
ATOM 3614 C CA . GLN B 1 240 ? 16.469 -4.59 -16.547 1 95.25 240 GLN B CA 1
ATOM 3615 C C . GLN B 1 240 ? 17.312 -4.562 -15.281 1 95.25 240 GLN B C 1
ATOM 3617 O O . GLN B 1 240 ? 18.547 -4.664 -15.352 1 95.25 240 GLN B O 1
ATOM 3622 N N . SER B 1 241 ? 16.734 -4.402 -14.086 1 96.06 241 SER B N 1
ATOM 3623 C CA . SER B 1 241 ? 17.469 -4.312 -12.836 1 96.06 241 SER B CA 1
ATOM 3624 C C . SER B 1 241 ? 18.172 -5.625 -12.516 1 96.06 241 SER B C 1
ATOM 3626 O O . SER B 1 241 ? 17.75 -6.691 -12.961 1 96.06 241 SER B O 1
ATOM 3628 N N . ALA B 1 242 ? 19.234 -5.566 -11.75 1 96.06 242 ALA B N 1
ATOM 3629 C CA . ALA B 1 242 ? 20.031 -6.746 -11.398 1 96.06 242 ALA B CA 1
ATOM 3630 C C . ALA B 1 242 ? 19.172 -7.766 -10.648 1 96.06 242 ALA B C 1
ATOM 3632 O O . ALA B 1 242 ? 19.266 -8.969 -10.906 1 96.06 242 ALA B O 1
ATOM 3633 N N . MET B 1 243 ? 18.375 -7.285 -9.766 1 96 243 MET B N 1
ATOM 3634 C CA . MET B 1 243 ? 17.516 -8.172 -8.977 1 96 243 MET B CA 1
ATOM 3635 C C . MET B 1 243 ? 16.531 -8.898 -9.875 1 96 243 MET B C 1
ATOM 3637 O O . MET B 1 243 ? 16.375 -10.117 -9.766 1 96 243 MET B O 1
ATOM 3641 N N . VAL B 1 244 ? 15.906 -8.195 -10.742 1 97.69 244 VAL B N 1
ATOM 3642 C CA . VAL B 1 244 ? 14.906 -8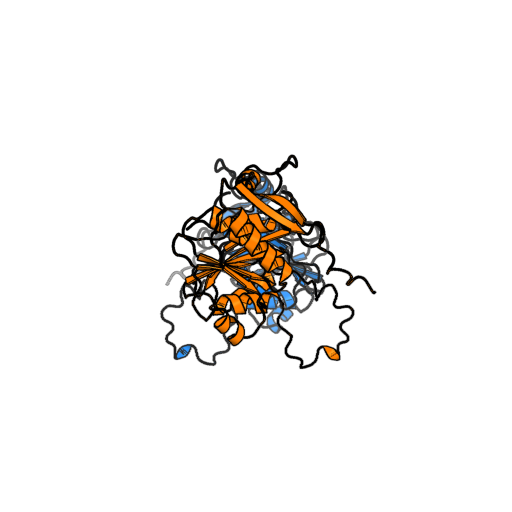.797 -11.633 1 97.69 244 VAL B CA 1
ATOM 3643 C C . VAL B 1 244 ? 15.586 -9.797 -12.57 1 97.69 244 VAL B C 1
ATOM 3645 O O . VAL B 1 244 ? 15.07 -10.891 -12.805 1 97.69 244 VAL B O 1
ATOM 3648 N N . ARG B 1 245 ? 16.703 -9.445 -13.055 1 97.62 245 ARG B N 1
ATOM 3649 C CA . ARG B 1 245 ? 17.469 -10.367 -13.898 1 97.62 245 ARG B CA 1
ATOM 3650 C C . ARG B 1 245 ? 17.766 -11.664 -13.148 1 97.62 245 ARG B C 1
ATOM 3652 O O . ARG B 1 245 ? 17.594 -12.758 -13.695 1 97.62 245 ARG B O 1
ATOM 3659 N N . ALA B 1 246 ? 18.219 -11.531 -11.953 1 98.25 246 ALA B N 1
ATOM 3660 C CA . ALA B 1 246 ? 18.547 -12.695 -11.141 1 98.25 246 ALA B CA 1
ATOM 3661 C C . ALA B 1 246 ? 17.297 -13.539 -10.867 1 98.25 246 ALA B C 1
ATOM 3663 O O . ALA B 1 246 ? 17.359 -14.773 -10.898 1 98.25 246 ALA B O 1
ATOM 3664 N N . VAL B 1 247 ? 16.203 -12.883 -10.602 1 98.25 247 VAL B N 1
ATOM 3665 C CA . VAL B 1 247 ? 14.953 -13.578 -10.328 1 98.25 247 VAL B CA 1
ATOM 3666 C C . VAL B 1 247 ? 14.484 -14.305 -11.586 1 98.25 247 VAL B C 1
ATOM 3668 O O . VAL B 1 247 ? 14.125 -15.484 -11.531 1 98.25 247 VAL B O 1
ATOM 3671 N N . LEU B 1 248 ? 14.547 -13.633 -12.727 1 97.75 248 LEU B N 1
ATOM 3672 C CA . LEU B 1 248 ? 14.086 -14.211 -13.984 1 97.75 248 LEU B CA 1
ATOM 3673 C C . LEU B 1 248 ? 14.992 -15.359 -14.422 1 97.75 248 LEU B C 1
ATOM 3675 O O . LEU B 1 248 ? 14.562 -16.25 -15.148 1 97.75 248 LEU B O 1
ATOM 3679 N N . ALA B 1 249 ? 16.25 -15.383 -13.906 1 98.06 249 ALA B N 1
ATOM 3680 C CA . ALA B 1 249 ? 17.203 -16.453 -14.203 1 98.06 249 ALA B CA 1
ATOM 3681 C C . ALA B 1 249 ? 17.062 -17.594 -13.203 1 98.06 249 ALA B C 1
ATOM 3683 O O . ALA B 1 249 ? 17.719 -18.641 -13.344 1 98.06 249 ALA B O 1
ATOM 3684 N N . GLY B 1 250 ? 16.25 -17.406 -12.188 1 97.62 250 GLY B N 1
ATOM 3685 C CA . GLY B 1 250 ? 16.062 -18.422 -11.172 1 97.62 250 GLY B CA 1
ATOM 3686 C C . GLY B 1 250 ? 17.156 -18.438 -10.125 1 97.62 250 GLY B C 1
ATOM 3687 O O . GLY B 1 250 ? 17.359 -19.438 -9.453 1 97.62 250 GLY B O 1
ATOM 3688 N N . GLU B 1 251 ? 17.859 -17.297 -9.984 1 97.62 251 GLU B N 1
ATOM 3689 C CA . GLU B 1 251 ? 19.031 -17.266 -9.125 1 97.62 251 GLU B CA 1
ATOM 3690 C C . GLU B 1 251 ? 18.703 -16.625 -7.777 1 97.62 251 GLU B C 1
ATOM 3692 O O . GLU B 1 251 ? 19.469 -16.766 -6.816 1 97.62 251 GLU B O 1
ATOM 3697 N N . GLN B 1 252 ? 17.656 -15.875 -7.691 1 96.94 252 GLN B N 1
ATOM 3698 C CA . GLN B 1 252 ? 17.25 -15.203 -6.465 1 96.94 252 GLN B CA 1
ATOM 3699 C C . GLN B 1 252 ? 15.742 -15.25 -6.285 1 96.94 252 GLN B C 1
ATOM 3701 O O . GLN B 1 252 ? 15 -15.391 -7.258 1 96.94 252 GLN B O 1
ATOM 3706 N N . ILE B 1 253 ? 15.32 -15.25 -5.039 1 97.88 253 ILE B N 1
ATOM 3707 C CA . ILE B 1 253 ? 13.906 -15.102 -4.723 1 97.88 253 ILE B CA 1
ATOM 3708 C C . ILE B 1 253 ? 13.641 -13.703 -4.18 1 97.88 253 ILE B C 1
ATOM 3710 O O . ILE B 1 253 ? 14.57 -12.922 -3.961 1 97.88 253 ILE B O 1
ATOM 3714 N N . LEU B 1 254 ? 12.422 -13.383 -4.035 1 98.25 254 LEU B N 1
ATOM 3715 C CA . LEU B 1 254 ? 12.023 -12.07 -3.537 1 98.25 254 LEU B CA 1
ATOM 3716 C C . LEU B 1 254 ? 11.742 -12.117 -2.039 1 98.25 254 LEU B C 1
ATOM 3718 O O . LEU B 1 254 ? 11.555 -13.195 -1.474 1 98.25 254 LEU B O 1
ATOM 3722 N N . PRO B 1 255 ? 11.711 -10.992 -1.377 1 96.94 255 PRO B N 1
ATOM 3723 C CA . PRO B 1 255 ? 11.586 -10.945 0.082 1 96.94 255 PRO B CA 1
ATOM 3724 C C . PRO B 1 255 ? 10.328 -11.641 0.589 1 96.94 255 PRO B C 1
ATOM 3726 O O . PRO B 1 255 ? 10.328 -12.203 1.687 1 96.94 255 PRO B O 1
ATOM 3729 N N . LEU B 1 256 ? 9.242 -11.625 -0.111 1 97.56 256 LEU B N 1
ATOM 3730 C CA . LEU B 1 256 ? 7.98 -12.234 0.302 1 97.56 256 LEU B CA 1
ATOM 3731 C C . LEU B 1 256 ? 8.156 -13.734 0.537 1 97.56 256 LEU B C 1
ATOM 3733 O O . LEU B 1 256 ? 7.391 -14.336 1.291 1 97.56 256 LEU B O 1
ATOM 3737 N N . ALA B 1 257 ? 9.086 -14.32 -0.166 1 97.19 257 ALA B N 1
ATOM 3738 C CA . ALA B 1 257 ? 9.258 -15.766 -0.092 1 97.19 257 ALA B CA 1
ATOM 3739 C C . ALA B 1 257 ? 10.203 -16.141 1.045 1 97.19 257 ALA B C 1
ATOM 3741 O O . ALA B 1 257 ? 10.406 -17.328 1.323 1 97.19 257 ALA B O 1
ATOM 3742 N N . GLN B 1 258 ? 10.812 -15.031 1.641 1 87 258 GLN B N 1
ATOM 3743 C CA . GLN B 1 258 ? 11.773 -15.297 2.703 1 87 258 GLN B CA 1
ATOM 3744 C C . GLN B 1 258 ? 11.07 -15.664 4.008 1 87 258 GLN B C 1
ATOM 3746 O O . GLN B 1 258 ? 9.945 -15.234 4.25 1 87 258 GLN B O 1
ATOM 3751 N N . SER B 1 259 ? 11.555 -16.531 4.82 1 70.38 259 SER B N 1
ATOM 3752 C CA . SER B 1 259 ? 10.992 -17.062 6.059 1 70.38 259 SER B CA 1
ATOM 3753 C C . SER B 1 259 ? 11.039 -16.031 7.176 1 70.38 259 SER B C 1
ATOM 3755 O O . SER B 1 259 ? 11.93 -15.172 7.199 1 70.38 259 SER B O 1
#

Nearest PDB structures (foldseek):
  2ozv-assembly1_A  TM=8.931E-01  e=1.051E-20  Agrobacterium fabrum str. C58
  5wwt-assembly2_B  TM=7.122E-01  e=5.476E-07  Homo sapiens
  7pnv-assembly1_b  TM=6.248E-01  e=2.714E-06  Mus musculus
  7pnz-assembly1_b  TM=6.247E-01  e=3.265E-06  Homo sapiens
  8qrl-assembly1_8  TM=5.903E-01  e=5.682E-06  Homo sapiens

Solvent-accessible surface area (backbone atoms only — not comparable to full-atom values): 27388 Å² total; per-residue (Å²): 133,80,73,74,77,64,81,76,76,73,58,64,42,77,47,70,36,36,74,55,77,37,54,38,50,38,58,71,62,80,91,63,88,55,69,65,34,52,53,43,26,29,31,45,57,80,50,64,70,32,31,36,35,22,49,65,24,47,45,26,57,27,54,50,49,37,48,72,75,37,66,62,40,46,37,34,33,27,8,63,50,62,68,35,27,49,35,19,44,50,23,29,55,72,62,75,44,77,57,48,62,42,74,44,59,69,77,52,56,68,67,62,32,40,74,70,73,51,36,70,51,64,24,43,24,36,38,34,59,70,78,77,76,54,56,77,76,62,53,70,82,78,57,72,75,77,66,55,90,65,76,74,72,71,49,68,66,48,39,46,52,51,43,45,58,46,25,29,24,90,66,12,36,42,24,38,40,45,55,27,53,45,48,59,59,53,47,56,54,38,63,69,58,35,19,37,32,37,37,31,39,28,17,61,39,76,90,38,51,30,59,28,29,40,36,35,30,18,34,68,34,79,52,70,38,37,40,40,53,68,46,50,46,19,38,97,86,66,44,73,18,70,66,45,51,32,37,50,38,61,74,42,70,40,74,69,28,55,132,132,79,72,75,76,64,83,76,74,71,58,67,40,77,47,70,36,36,74,56,78,38,55,38,49,39,59,70,62,79,92,63,86,52,70,65,33,52,54,44,25,30,31,46,56,80,51,65,70,32,29,35,35,22,49,65,25,47,45,25,56,26,54,50,46,36,47,70,75,37,65,65,40,47,38,34,33,26,9,64,50,61,68,36,26,50,35,18,44,50,24,28,56,72,61,74,45,78,59,47,62,41,72,43,59,70,76,52,58,69,65,61,32,38,75,70,73,50,35,71,51,65,24,44,22,36,39,36,59,71,79,79,72,58,56,77,78,63,52,68,81,78,58,71,75,77,65,56,91,66,76,73,72,70,50,66,66,49,38,46,52,49,43,44,59,46,24,30,24,88,66,12,36,41,25,37,42,45,55,27,52,44,48,61,60,52,47,57,55,38,63,68,58,35,19,38,32,37,38,31,38,29,18,62,39,76,88,39,50,30,58,29,29,40,36,36,30,18,34,69,34,77,52,70,39,38,40,40,53,68,45,49,46,20,38,97,86,65,44,73,18,72,66,45,51,33,36,52,38,61,74,43,68,40,76,68,28,55,132

pLDDT: mean 90.09, std 18.5, range [30.55, 98.94]

Organism: Rhodopseudomonas palustris (strain ATCC BAA-98 / CGA009) (NCBI:txid258594)

Secondary structure (DSSP, 8-state):
-----------EEEEEEGGGTEEEEEESSSS---HHHHHHHHT----TT-EEEEES-TTTHHHHHHHHHSTT-EEEEEESSHHHHHHHHHHHHHTT---EEEE--TTS-HHHHHHTT--TT-EEEEEE------HHHH--S--GGGGSS------HHHHHHHHHHHHEEEEEEEEEEEEGGGHHHHHHHHTTTEEEEEEEEEESSTTS--SEEEEEEEET--SPPEEPPPEESB-TTSSBPHHHHHHHTTS---GGG--/-----------EEEEEEGGGTEEEEEESSSS---HHHHHHHHT----TT-EEEEES-TTTHHHHHHHHHSTT-EEEEEESSHHHHHHHHHHHHHTT---EEEE--TTS-HHHHHHTT--TT-EEEEEE------HHHH--S--GGGGSSS-----HHHHHHHHHHHHEEEEEEEEEEEEGGGHHHHHHHHTTTEEEEEEEEEESSTTS--SEEEEEEEET--SPPEEPPPEESB-TTSSBPHHHHHHHTTS---GGG--

Sequence (518 aa):
MTEPVDPAAQTVTEDGFLGGRLRLRQPATGHRAGHDAILLAASTRAKAGDRVVEFGSGVGAAGLAVARRVEGIDPVLVEIDPNLAALACDNARLNGLVAETVCLDVTGPAEAFAAAGLGPDTADAVLMNPPFHDAARHRGSPDPARQSAHLATPTTLEAWVHAARRLLKSGGTLTLIWRADGLADVLGVLGRGFGSVMVQPVHGHADKPAIRILVRATKGGRAPLMLLPSLLLNDPSGHQSAMVRAVLAGEQILPLAQSMTEPVDPAAQTVTEDGFLGGRLRLRQPATGHRAGHDAILLAASTRAKAGDRVVEFGSGVGAAGLAVARRVEGIDPVLVEIDPNLAALACDNARLNGLVAETVCLDVTGPAEAFAAAGLGPDTADAVLMNPPFHDAARHRGSPDPARQSAHLATPTTLEAWVHAARRLLKSGGTLTLIWRADGLADVLGVLGRGFGSVMVQPVHGHADKPAIRILVRATKGGRAPLMLLPSLLLNDPSGHQSAMVRAVLAGEQILPLAQS